Protein AF-0000000067828411 (afdb_homodimer)

Sequence (482 aa):
MAPQKPSTKQLKQLASEISFFRSISKDLLIANINYLSFRNYPCSQSILFDNYYGGSIYFIAEGWIKVCAIGESSKNSIYTIYGPDEIVGAIAAVEEDWNPKEAVTLTPAKIWSIPTQDFLNLLREDPQAGIQVAIFASKRLRRLNQYFRLRESDSVTKVAHILLELVGHGKKTISTKKHRVLIPNLPHRETAMLSGVTRETVTRTLGKLEKKGLILRQGATIEILNLDLLQQLVSGNPTSIMAPQKPSTKQLKQLASEISFFRSISKDLLIANINYLSFRNYPCSQSILFDNYYGGSIYFIAEGWIKVCAIGESSKNSIYTIYGPDEIVGAIAAVEEDWNPKEAVTLTPAKIWSIPTQDFLNLLREDPQAGIQVAIFASKRLRRLNQYFRLRESDSVTKVAHILLELVGHGKKTISTKKHRVLIPNLPHRETAMLSGVTRETVTRTLGKLEKKGLILRQGATIEILNLDLLQQLVSGNPTSI

pLDDT: mean 84.34, std 15.24, range [31.27, 97.56]

Solvent-accessible surface area (backbone atoms only — not comparable to full-atom values): 25551 Å² total; per-residue (Å²): 127,75,86,56,63,57,51,71,67,54,51,51,51,47,29,72,48,27,64,81,47,55,80,48,56,67,67,57,47,64,74,36,45,50,45,68,49,70,49,79,42,58,56,71,34,78,41,71,49,57,75,61,96,74,27,52,30,36,36,26,48,36,39,32,34,37,32,62,71,33,66,94,69,80,96,75,45,40,47,44,75,46,38,51,59,35,71,46,42,58,54,18,66,66,60,72,53,81,53,68,54,47,34,34,24,65,31,54,25,34,36,36,38,33,44,32,64,33,52,50,49,43,26,65,72,32,19,65,48,11,40,49,49,24,32,49,37,37,52,51,42,49,50,52,44,49,52,58,65,39,66,79,49,53,67,59,35,28,50,46,45,52,53,54,57,56,39,51,80,58,66,56,65,62,67,89,86,60,64,29,38,67,26,76,43,61,58,49,64,58,53,10,54,58,42,71,48,52,44,68,53,42,54,52,40,53,49,50,39,34,74,72,56,38,34,46,81,54,82,66,29,28,36,31,48,35,48,67,61,51,50,32,50,53,73,62,52,69,66,87,118,128,77,85,55,62,59,50,70,67,55,51,52,51,47,30,73,50,26,63,79,47,56,79,47,58,69,67,56,48,65,74,35,46,52,44,66,49,72,48,79,41,58,57,72,36,77,40,73,50,58,76,61,94,74,26,52,30,36,35,26,48,36,39,32,33,36,32,62,70,31,66,92,69,76,98,73,45,40,48,44,75,44,38,42,59,36,70,46,42,54,55,17,65,66,60,73,54,81,53,69,54,46,34,34,22,65,29,53,26,34,36,36,39,34,43,34,64,32,52,52,50,43,27,65,72,32,17,66,48,11,40,50,48,23,32,50,37,37,51,50,43,48,50,52,43,50,53,58,66,38,65,80,48,55,68,60,35,28,49,47,43,53,55,51,60,53,40,58,68,52,66,58,64,55,74,87,84,63,64,30,38,62,26,77,43,61,58,47,62,58,51,10,54,58,42,72,50,52,44,66,53,41,54,51,40,52,50,50,38,35,75,71,57,38,33,47,82,53,82,67,27,27,35,32,49,36,49,67,62,52,50,32,52,52,73,62,52,72,66,88,121

Nearest PDB structures (foldseek):
  3i54-assembly1_A  TM=8.049E-01  e=2.102E-14  Mycobacterium tuberculosis
  7pza-assembly1_A  TM=7.586E-01  e=1.079E-13  Sinorhizobium meliloti 1021
  3h3z-assembly1_A  TM=6.288E-01  e=1.825E-13  Ruegeria pomeroyi DSS-3
  3d0s-assembly1_B  TM=6.685E-01  e=1.679E-12  Mycobacterium tuberculosis
  4rfa-assembly1_A-2  TM=7.398E-01  e=3.039E-10  Listeria monocytogenes EGD-e

Organism: Synechocystis sp. (strain ATCC 27184 / PCC 6803 / Kazusa) (NCBI:txid1111708)

Foldseek 3Di:
DPQAQDDLVQLVVVVVQAVLSVVPDSVLCSVQFGHKDKDKDAAFDKDFFDPPPQGKKKAWSAAKKKFFDDDDDDDDTAIDMDGGNAMFCLVCLVVVDDGTGMITTQHITMMMMTGSRSLVSSVVPDVSSVVVSVVNVVVVVVVVVLLVVCPPPDLLLLLLVVVLVQLPPPPPQDDDDARKGKGFDGQLCVSCNNSVHDSVSSVVSVVVCVVVPQWDDDVGIIIGRHSPVSVCSNVPVPPPD/DPQAADDLVVLVVVVVQAVLSVVPDSVLCSVQFGHKDKDKDAAFDKDFFDPPPQGKKKAWSAAKKKFFDDDDDDDDTAIDMDGGNAMFCLVCLVVVDDGTGMITTQHTTMMMMTGSRSLVSSVVPDVSSVVVSVVNVVVVVVVVVLLVVCPPPDLLLLLLVVVLVQQPPPPPQDDDDARKGKGFDGQLCVSCNNSVHDSVSSVVSVVVCVVVVQWDDDVGIIIGRHSPVSVCSNVPPPPPD

Radius of gyration: 23.87 Å; Cα contacts (8 Å, |Δi|>4): 888; chains: 2; bounding box: 54×68×65 Å

Structure (mmCIF, N/CA/C/O backbone):
data_AF-0000000067828411-model_v1
#
loop_
_entity.id
_entity.type
_entity.pdbx_description
1 polymer 'Sll1924 protein'
#
loop_
_atom_site.group_PDB
_atom_site.id
_atom_site.type_symbol
_atom_site.label_atom_id
_atom_site.label_alt_id
_atom_site.label_comp_id
_atom_site.label_asym_id
_atom_site.label_entity_id
_atom_site.label_seq_id
_atom_site.pdbx_PDB_ins_code
_atom_site.Cartn_x
_atom_site.Cartn_y
_atom_site.Cartn_z
_atom_site.occupancy
_atom_site.B_iso_or_equiv
_atom_site.auth_seq_id
_atom_site.aut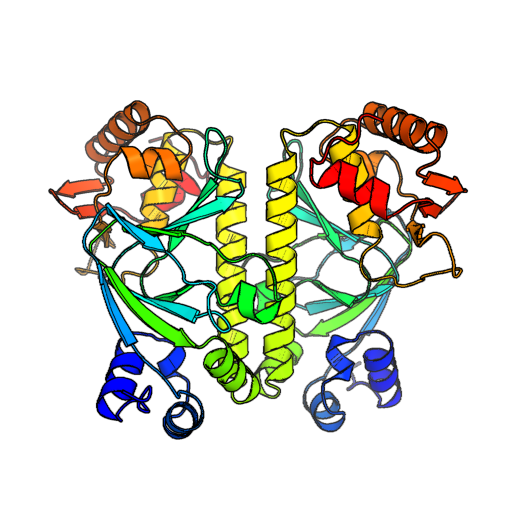h_comp_id
_atom_site.auth_asym_id
_atom_site.auth_atom_id
_atom_site.pdbx_PDB_model_num
ATOM 1 N N . MET A 1 1 ? -9.273 2.936 37.375 1 31.27 1 MET A N 1
ATOM 2 C CA . MET A 1 1 ? -10.617 3.262 36.906 1 31.27 1 MET A CA 1
ATOM 3 C C . MET A 1 1 ? -10.961 2.504 35.625 1 31.27 1 MET A C 1
ATOM 5 O O . MET A 1 1 ? -10.148 2.441 34.719 1 31.27 1 MET A O 1
ATOM 9 N N . ALA A 1 2 ? -11.805 1.763 35.656 1 44.75 2 ALA A N 1
ATOM 10 C CA . ALA A 1 2 ? -12.219 0.887 34.562 1 44.75 2 ALA A CA 1
ATOM 11 C C . ALA A 1 2 ? -12.375 1.67 33.25 1 44.75 2 ALA A C 1
ATOM 13 O O . ALA A 1 2 ? -12.914 2.781 33.25 1 44.75 2 ALA A O 1
ATOM 14 N N . PRO A 1 3 ? -11.508 1.431 32.219 1 57.25 3 PRO A N 1
ATOM 15 C CA . PRO A 1 3 ? -11.695 2.143 30.953 1 57.25 3 PRO A CA 1
ATOM 16 C C . PRO A 1 3 ? -13.172 2.396 30.641 1 57.25 3 PRO A C 1
ATOM 18 O O . PRO A 1 3 ? -14 1.501 30.797 1 57.25 3 PRO A O 1
ATOM 21 N N . GLN A 1 4 ? -13.75 3.613 30.797 1 65.44 4 GLN A N 1
ATOM 22 C CA . GLN A 1 4 ? -15.156 3.963 30.641 1 65.44 4 GLN A CA 1
ATOM 23 C C . GLN A 1 4 ? -15.516 4.168 29.172 1 65.44 4 GLN A C 1
ATOM 25 O O . GLN A 1 4 ? -14.688 4.625 28.375 1 65.44 4 GLN A O 1
ATOM 30 N N . LYS A 1 5 ? -16.625 3.605 28.781 1 84.06 5 LYS A N 1
ATOM 31 C CA . LYS A 1 5 ? -17.219 3.842 27.469 1 84.06 5 LYS A CA 1
ATOM 32 C C . LYS A 1 5 ? -17.297 5.336 27.156 1 84.06 5 LYS A C 1
ATOM 34 O O . LYS A 1 5 ? -17.609 6.141 28.047 1 84.06 5 LYS A O 1
ATOM 39 N N . PRO A 1 6 ? -16.891 5.703 26.016 1 88.94 6 PRO A N 1
ATOM 40 C CA . PRO A 1 6 ? -16.891 7.129 25.672 1 88.94 6 PRO A CA 1
ATOM 41 C C . PRO A 1 6 ? -18.281 7.746 25.719 1 88.94 6 PRO A C 1
ATOM 43 O O . PRO A 1 6 ? -19.281 7.051 25.469 1 88.94 6 PRO A O 1
ATOM 46 N N . SER A 1 7 ? -18.391 9.008 26.016 1 89.44 7 SER A N 1
ATOM 47 C CA . SER A 1 7 ? -19.656 9.742 26 1 89.44 7 SER A CA 1
ATOM 48 C C . SER A 1 7 ? -20.094 10.078 24.578 1 89.44 7 SER A C 1
ATOM 50 O O . SER A 1 7 ? -19.281 9.992 23.641 1 89.44 7 SER A O 1
ATOM 52 N N . THR A 1 8 ? -21.344 10.383 24.484 1 89.69 8 THR A N 1
ATOM 53 C CA . THR A 1 8 ? -21.891 10.789 23.203 1 89.69 8 THR A CA 1
ATOM 54 C C . THR A 1 8 ? -21.172 12.039 22.688 1 89.69 8 THR A C 1
ATOM 56 O O . THR A 1 8 ? -20.938 12.18 21.484 1 89.69 8 THR A O 1
ATOM 59 N N . LYS A 1 9 ? -20.859 12.883 23.594 1 91.25 9 LYS A N 1
ATOM 60 C CA . LYS A 1 9 ? -20.156 14.117 23.219 1 91.25 9 LYS A CA 1
ATOM 61 C C . LYS A 1 9 ? -18.781 13.812 22.625 1 91.25 9 LYS A C 1
ATOM 63 O O . LYS A 1 9 ? -18.375 14.43 21.641 1 91.25 9 LYS A O 1
ATOM 68 N N . GLN A 1 10 ? -18.109 12.898 23.188 1 92.56 10 GLN A N 1
ATOM 69 C CA . GLN A 1 10 ? -16.797 12.5 22.719 1 92.56 10 GLN A CA 1
ATOM 70 C C . GLN A 1 10 ? -16.875 11.891 21.328 1 92.56 10 GLN A C 1
ATOM 72 O O . GLN A 1 10 ? -16.047 12.164 20.469 1 92.56 10 GLN A O 1
ATOM 77 N N . LEU A 1 11 ? -17.875 11.102 21.172 1 93.75 11 LEU A N 1
ATOM 78 C CA . LEU A 1 11 ? -18.047 10.453 19.891 1 93.75 11 LEU A CA 1
ATOM 79 C C . LEU A 1 11 ? -18.391 11.469 18.797 1 93.75 11 LEU A C 1
ATOM 81 O O . LEU A 1 11 ? -17.922 11.352 17.656 1 93.75 11 LEU A O 1
ATOM 85 N N . LYS A 1 12 ? -19.156 12.43 19.125 1 92.62 12 LYS A N 1
ATOM 86 C CA . LYS A 1 12 ? -19.484 13.508 18.203 1 92.62 12 LYS A CA 1
ATOM 87 C C . LYS A 1 12 ? -18.234 14.312 17.828 1 92.62 12 LYS A C 1
ATOM 89 O O . LYS A 1 12 ? -18.047 14.68 16.672 1 92.62 12 LYS A O 1
ATOM 94 N N . GLN A 1 13 ? -17.453 14.586 18.812 1 94.38 13 GLN A N 1
ATOM 95 C CA . GLN A 1 13 ? -16.203 15.297 18.562 1 94.38 13 GLN A CA 1
ATOM 96 C C . GLN A 1 13 ? -15.281 14.492 17.641 1 94.38 13 GLN A C 1
ATOM 98 O O . GLN A 1 13 ? -14.68 15.047 16.719 1 94.38 13 GLN A O 1
ATOM 103 N N . LEU A 1 14 ? -15.211 13.258 17.922 1 94.75 14 LEU A N 1
ATOM 104 C CA . LEU A 1 14 ? -14.414 12.352 17.094 1 94.75 14 LEU A CA 1
ATOM 105 C C . LEU A 1 14 ? -14.875 12.406 15.648 1 94.75 14 LEU A C 1
ATOM 107 O O . LEU A 1 14 ? -14.055 12.594 14.742 1 94.75 14 LEU A O 1
ATOM 111 N N . ALA A 1 15 ? -16.156 12.273 15.414 1 93.69 15 ALA A N 1
ATOM 112 C CA . ALA A 1 15 ? -16.719 12.258 14.062 1 93.69 15 ALA A CA 1
ATOM 113 C C . ALA A 1 15 ? -16.531 13.602 13.375 1 93.69 15 ALA A C 1
ATOM 115 O O . ALA A 1 15 ? -16.406 13.664 12.148 1 93.69 15 ALA A O 1
ATOM 116 N N . SER A 1 16 ? -16.453 14.641 14.141 1 93.31 16 SER A N 1
ATOM 117 C CA . SER A 1 16 ? -16.266 15.969 13.57 1 93.31 16 SER A CA 1
ATOM 118 C C . SER A 1 16 ? -14.812 16.188 13.156 1 93.31 16 SER A C 1
ATOM 120 O O . SER A 1 16 ? -14.531 16.938 12.219 1 93.31 16 SER A O 1
ATOM 122 N N . GLU A 1 17 ? -13.906 15.531 13.812 1 94.38 17 GLU A N 1
ATOM 123 C CA . GLU A 1 17 ? -12.484 15.781 13.594 1 94.38 17 GLU A CA 1
ATOM 124 C C . GLU A 1 17 ? -11.883 14.758 12.633 1 94.38 17 GLU A C 1
ATOM 126 O O . GLU A 1 17 ? -10.852 15.016 12.008 1 94.38 17 GLU A O 1
ATOM 131 N N . ILE A 1 18 ? -12.555 13.594 12.586 1 95.31 18 ILE A N 1
ATOM 132 C CA . ILE A 1 18 ? -12.039 12.508 11.758 1 95.31 18 ILE A CA 1
ATOM 133 C C . ILE A 1 18 ? -13.117 12.055 10.773 1 95.31 18 ILE A C 1
ATOM 135 O O . ILE A 1 18 ? -14.148 11.508 11.18 1 95.31 18 ILE A O 1
ATOM 139 N N . SER A 1 19 ? -12.859 12.156 9.492 1 93.31 19 SER A N 1
ATOM 140 C CA . SER A 1 19 ? -13.844 11.883 8.461 1 93.31 19 SER A CA 1
ATOM 141 C C . SER A 1 19 ? -14.219 10.398 8.43 1 93.31 19 SER A C 1
ATOM 143 O O . SER A 1 19 ? -15.352 10.047 8.094 1 93.31 19 SER A O 1
ATOM 145 N N . PHE A 1 20 ? -13.352 9.523 8.781 1 93.81 20 PHE A N 1
ATOM 146 C CA . PHE A 1 20 ? -13.594 8.086 8.82 1 93.81 20 PHE A CA 1
ATOM 147 C C . PHE A 1 20 ? -14.852 7.773 9.617 1 93.81 20 PHE A C 1
ATOM 149 O O . PHE A 1 20 ? -15.641 6.906 9.234 1 93.81 20 PHE A O 1
ATOM 156 N N . PHE A 1 21 ? -15.086 8.516 10.633 1 95.19 21 PHE A N 1
ATOM 157 C CA . PHE A 1 21 ? -16.172 8.203 11.555 1 95.19 21 PHE A CA 1
ATOM 158 C C . PHE A 1 21 ? -17.453 8.93 11.141 1 95.19 21 PHE A C 1
ATOM 160 O O . PHE A 1 21 ? -18.531 8.625 11.648 1 95.19 21 PHE A O 1
ATOM 167 N N . ARG A 1 22 ? -17.25 9.844 10.281 1 90.25 22 ARG A N 1
ATOM 168 C CA . ARG A 1 22 ? -18.422 10.617 9.844 1 90.25 22 ARG A CA 1
ATOM 169 C C . ARG A 1 22 ? -19.391 9.742 9.047 1 90.25 22 ARG A C 1
ATOM 171 O O . ARG A 1 22 ? -20.594 9.969 9.078 1 90.25 22 ARG A O 1
ATOM 178 N N . SER A 1 23 ? -18.859 8.766 8.422 1 83.12 23 SER A N 1
ATOM 179 C CA . SER A 1 23 ? -19.688 7.93 7.551 1 83.12 23 SER A CA 1
ATOM 180 C C . SER A 1 23 ? -20.297 6.766 8.328 1 83.12 23 SER A C 1
ATOM 182 O O . SER A 1 23 ? -21.094 6.004 7.781 1 83.12 23 SER A O 1
ATOM 184 N N . ILE A 1 24 ? -19.953 6.637 9.523 1 90.62 24 ILE A N 1
ATOM 185 C CA . ILE A 1 24 ? -20.438 5.539 10.352 1 90.62 24 ILE A CA 1
ATOM 186 C C . ILE A 1 24 ? -21.594 6.031 11.234 1 90.62 24 ILE A C 1
ATOM 188 O O . ILE A 1 24 ? -21.516 7.113 11.812 1 90.62 24 ILE A O 1
ATOM 192 N N . SER A 1 25 ? -22.594 5.23 11.312 1 91.19 25 SER A N 1
ATOM 193 C CA . SER A 1 25 ? -23.75 5.625 12.109 1 91.19 25 SER A CA 1
ATOM 194 C C . SER A 1 25 ? -23.391 5.77 13.578 1 91.19 25 SER A C 1
ATOM 196 O O . SER A 1 25 ? -22.531 5.051 14.086 1 91.19 25 SER A O 1
ATOM 198 N N . LYS A 1 26 ? -24.125 6.605 14.234 1 90.75 26 LYS A N 1
ATOM 199 C CA . LYS A 1 26 ? -23.891 6.852 15.656 1 90.75 26 LYS A CA 1
ATOM 200 C C . LYS A 1 26 ? -24.125 5.586 16.469 1 90.75 26 LYS A C 1
ATOM 202 O O . LYS A 1 26 ? -23.375 5.297 17.406 1 90.75 26 LYS A O 1
ATOM 207 N N . ASP A 1 27 ? -25.109 4.91 16.094 1 92.81 27 ASP A N 1
ATOM 208 C CA . ASP A 1 27 ? -25.438 3.688 16.812 1 92.81 27 ASP A CA 1
ATOM 209 C C . ASP A 1 27 ? -24.297 2.678 16.734 1 92.81 27 ASP A C 1
ATOM 211 O O . ASP A 1 27 ? -23.969 2.031 17.734 1 92.81 27 ASP A O 1
ATOM 215 N N . LEU A 1 28 ? -23.719 2.6 15.633 1 92.81 28 LEU A N 1
ATOM 216 C CA . LEU A 1 28 ? -22.609 1.669 15.445 1 92.81 28 LEU A CA 1
ATOM 217 C C . LEU A 1 28 ? -21.391 2.113 16.234 1 92.81 28 LEU A C 1
ATOM 219 O O . LEU A 1 28 ? -20.672 1.28 16.797 1 92.81 28 LEU A O 1
ATOM 223 N N . LEU A 1 29 ? -21.188 3.383 16.281 1 94.12 29 LEU A N 1
ATOM 224 C CA . LEU A 1 29 ? -20.062 3.904 17.047 1 94.12 29 LEU A CA 1
ATOM 225 C C . LEU A 1 29 ? -20.219 3.604 18.531 1 94.12 29 LEU A C 1
ATOM 227 O O . LEU A 1 29 ? -19.281 3.131 19.188 1 94.12 29 LEU A O 1
ATOM 231 N N . ILE A 1 30 ? -21.406 3.799 18.984 1 92.38 30 ILE A N 1
ATOM 232 C CA . ILE A 1 30 ? -21.703 3.559 20.391 1 92.38 30 ILE A CA 1
ATOM 233 C C . ILE A 1 30 ? -21.562 2.072 20.703 1 92.38 30 ILE A C 1
ATOM 235 O O . ILE A 1 30 ? -21.016 1.707 21.75 1 92.38 30 ILE A O 1
ATOM 239 N N . ALA A 1 31 ? -21.922 1.294 19.797 1 93.19 31 ALA A N 1
ATOM 240 C CA . ALA A 1 31 ? -21.938 -0.151 20.016 1 93.19 31 ALA A CA 1
ATOM 241 C C . ALA A 1 31 ? -20.516 -0.727 19.984 1 93.19 31 ALA A C 1
ATOM 243 O O . ALA A 1 31 ? -20.234 -1.74 20.625 1 93.19 31 ALA A O 1
ATOM 244 N N . ASN A 1 32 ? -19.578 -0.056 19.312 1 93.38 32 ASN A N 1
ATOM 245 C CA . ASN A 1 32 ? -18.328 -0.751 19.016 1 93.38 32 ASN A CA 1
ATOM 246 C C . ASN A 1 32 ? -17.125 -0.059 19.656 1 93.38 32 ASN A C 1
ATOM 248 O O . ASN A 1 32 ? -16.062 -0.664 19.812 1 93.38 32 ASN A O 1
ATOM 252 N N . ILE A 1 33 ? -17.266 1.201 19.953 1 93.62 33 ILE A N 1
ATOM 253 C CA . ILE A 1 33 ? -16.141 1.902 20.578 1 93.62 33 ILE A CA 1
ATOM 254 C C . ILE A 1 33 ? -16.266 1.834 22.094 1 93.62 33 ILE A C 1
ATOM 256 O O . ILE A 1 33 ? -17.125 2.492 22.688 1 93.62 33 ILE A O 1
ATOM 260 N N . ASN A 1 34 ? -15.359 1.112 22.625 1 91.69 34 ASN A N 1
ATOM 261 C CA . ASN A 1 34 ? -15.398 0.903 24.062 1 91.69 34 ASN A CA 1
ATOM 262 C C . ASN A 1 34 ? -14.461 1.854 24.797 1 91.69 34 ASN A C 1
ATOM 264 O O . ASN A 1 34 ? -14.688 2.178 25.969 1 91.69 34 ASN A O 1
ATOM 268 N N . TYR A 1 35 ? -13.43 2.184 24.156 1 90.56 35 TYR A N 1
ATOM 269 C CA . TYR A 1 35 ? -12.461 3.115 24.719 1 90.56 35 TYR A CA 1
ATOM 270 C C . TYR A 1 35 ? -12.023 4.141 23.672 1 90.56 35 TYR A C 1
ATOM 272 O O . TYR A 1 35 ? -11.852 3.805 22.5 1 90.56 35 TYR A O 1
ATOM 280 N N . LEU A 1 36 ? -11.953 5.324 24.094 1 93.31 36 LEU A N 1
ATOM 281 C CA . LEU A 1 36 ? -11.594 6.441 23.234 1 93.31 36 LEU A CA 1
ATOM 282 C C . LEU A 1 36 ? -10.758 7.469 23.984 1 93.31 36 LEU A C 1
ATOM 284 O O . LEU A 1 36 ? -11.094 7.848 25.109 1 93.31 36 LEU A O 1
ATOM 288 N N . SER A 1 37 ? -9.68 7.812 23.391 1 92.5 37 SER A N 1
ATOM 289 C CA . SER A 1 37 ? -8.852 8.852 24 1 92.5 37 SER A CA 1
ATOM 290 C C . SER A 1 37 ? -8.148 9.688 22.953 1 92.5 37 SER A C 1
ATOM 292 O O . SER A 1 37 ? -8.055 9.289 21.781 1 92.5 37 SER A O 1
ATOM 294 N N . PHE A 1 38 ? -7.801 10.898 23.344 1 93.38 38 PHE A N 1
ATOM 295 C CA . PHE A 1 38 ? -6.93 11.703 22.484 1 93.38 38 PHE A CA 1
ATOM 296 C C . PHE A 1 38 ? -5.82 12.352 23.312 1 93.38 38 PHE A C 1
ATOM 298 O O . PHE A 1 38 ? -5.941 12.484 24.531 1 93.38 38 PHE A O 1
ATOM 305 N N . ARG A 1 39 ? -4.742 12.656 22.656 1 94.56 39 ARG A N 1
ATOM 306 C CA . ARG A 1 39 ? -3.605 13.344 23.25 1 94.56 39 ARG A CA 1
ATOM 307 C C . ARG A 1 39 ? -3.107 14.469 22.344 1 94.56 39 ARG A C 1
ATOM 309 O O . ARG A 1 39 ? -3.17 14.352 21.125 1 94.56 39 ARG A O 1
ATOM 316 N N . ASN A 1 40 ? -2.709 15.5 22.984 1 96.69 40 ASN A N 1
ATOM 317 C CA . ASN A 1 40 ? -2.014 16.578 22.297 1 96.69 40 ASN A CA 1
ATOM 318 C C . ASN A 1 40 ? -0.501 16.484 22.469 1 96.69 40 ASN A C 1
ATOM 320 O O . ASN A 1 40 ? -0.009 16.281 23.578 1 96.69 40 ASN A O 1
ATOM 324 N N . TYR A 1 41 ? 0.132 16.594 21.344 1 96.12 41 TYR A N 1
ATOM 325 C CA . TYR A 1 41 ? 1.588 16.5 21.344 1 96.12 41 TYR A CA 1
ATOM 326 C C . TYR A 1 41 ? 2.221 17.781 20.828 1 96.12 41 TYR A C 1
ATOM 328 O O . TYR A 1 41 ? 1.729 18.391 19.859 1 96.12 41 TYR A O 1
ATOM 336 N N . PRO A 1 42 ? 3.268 18.172 21.484 1 95.94 42 PRO A N 1
ATOM 337 C CA . PRO A 1 42 ? 4.031 19.281 20.891 1 95.94 42 PRO A CA 1
ATOM 338 C C . PRO A 1 42 ? 4.871 18.844 19.688 1 95.94 42 PRO A C 1
ATOM 340 O O . PRO A 1 42 ? 4.887 17.672 19.344 1 95.94 42 PRO A O 1
ATOM 343 N N . CYS A 1 43 ? 5.434 19.844 19.078 1 93.06 43 CYS A N 1
ATOM 344 C CA . CYS A 1 43 ? 6.316 19.578 17.953 1 93.06 43 CYS A CA 1
ATOM 345 C C . CYS A 1 43 ? 7.57 18.844 18.406 1 93.06 43 CYS A C 1
ATOM 347 O O . CYS A 1 43 ? 8.062 19.062 19.516 1 93.06 43 CYS A O 1
ATOM 349 N N . SER A 1 44 ? 8.031 17.906 17.547 1 92.12 44 SER A N 1
ATOM 350 C CA . SER A 1 44 ? 9.289 17.188 17.719 1 92.12 44 SER A CA 1
ATOM 351 C C . SER A 1 44 ? 9.227 16.234 18.906 1 92.12 44 SER A C 1
ATOM 353 O O . SER A 1 44 ? 10.227 16.031 19.594 1 92.12 44 SER A O 1
ATOM 355 N N . GLN A 1 45 ? 8.125 15.789 19.156 1 93.06 45 GLN A N 1
ATOM 356 C CA . GLN A 1 45 ? 7.969 14.805 20.219 1 93.06 45 GLN A CA 1
ATOM 357 C C . GLN A 1 45 ? 7.867 13.391 19.656 1 93.06 45 GLN A C 1
ATOM 359 O O . GLN A 1 45 ? 7.199 13.164 18.641 1 93.06 45 GLN A O 1
ATOM 364 N N . SER A 1 46 ? 8.492 12.5 20.359 1 92.06 46 SER A N 1
ATOM 365 C CA . SER A 1 46 ? 8.391 11.094 20 1 92.06 46 SER A CA 1
ATOM 366 C C . SER A 1 46 ? 7.117 10.469 20.547 1 92.06 46 SER A C 1
ATOM 368 O O . SER A 1 46 ? 6.738 10.719 21.688 1 92.06 46 SER A O 1
ATOM 370 N N . ILE A 1 47 ? 6.488 9.836 19.719 1 89.62 47 ILE A N 1
ATOM 371 C CA . ILE A 1 47 ? 5.305 9.078 20.109 1 89.62 47 ILE A CA 1
ATOM 372 C C . ILE A 1 47 ? 5.609 7.578 20.016 1 89.62 47 ILE A C 1
ATOM 374 O O . ILE A 1 47 ? 6.066 7.09 18.984 1 89.62 47 ILE A O 1
ATOM 378 N N . LEU A 1 48 ? 5.383 6.887 21.062 1 82.19 48 LEU A N 1
ATOM 379 C CA . LEU A 1 48 ? 5.52 5.434 21.047 1 82.19 48 LEU A CA 1
ATOM 380 C C . LEU A 1 48 ? 4.164 4.762 20.891 1 82.19 48 LEU A C 1
ATOM 382 O O . LEU A 1 48 ? 3.264 4.953 21.703 1 82.19 48 LEU A O 1
ATOM 386 N N . PHE A 1 49 ? 4.137 4.145 19.766 1 77.25 49 PHE A N 1
ATOM 387 C CA . PHE A 1 49 ? 2.879 3.447 19.531 1 77.25 49 PHE A CA 1
ATOM 388 C C . PHE A 1 49 ? 2.822 2.143 20.312 1 77.25 49 PHE A C 1
ATOM 390 O O . PHE A 1 49 ? 3.816 1.417 20.391 1 77.25 49 PHE A O 1
ATOM 397 N N . ASP A 1 50 ? 2.023 2.168 21.344 1 63.41 50 ASP A N 1
ATOM 398 C CA . ASP A 1 50 ? 1.894 1.045 22.266 1 63.41 50 ASP A CA 1
ATOM 399 C C . ASP A 1 50 ? 1.48 -0.227 21.516 1 63.41 50 ASP A C 1
ATOM 401 O O . ASP A 1 50 ? 0.529 -0.215 20.734 1 63.41 50 ASP A O 1
ATOM 405 N N . ASN A 1 51 ? 2.398 -1.132 21.297 1 55.47 51 ASN A N 1
ATOM 406 C CA . ASN A 1 51 ? 2.01 -2.469 20.859 1 55.47 51 ASN A CA 1
ATOM 407 C C . ASN A 1 51 ? 1.342 -3.254 21.984 1 55.47 51 ASN A C 1
ATOM 409 O O . ASN A 1 51 ? 1.174 -4.469 21.891 1 55.47 51 ASN A O 1
ATOM 413 N N . TYR A 1 52 ? 1.144 -2.568 23.156 1 46.84 52 TYR A N 1
ATOM 414 C CA . TYR A 1 52 ? 0.601 -3.354 24.266 1 46.84 52 TYR A CA 1
ATOM 415 C C . TYR A 1 52 ? -0.899 -3.568 24.094 1 46.84 52 TYR A C 1
ATOM 417 O O . TYR A 1 52 ? -1.592 -2.727 23.516 1 46.84 52 TYR A O 1
ATOM 425 N N . TYR A 1 53 ? -1.414 -4.789 24.844 1 45.53 53 TYR A N 1
ATOM 426 C CA . TYR A 1 53 ? -2.74 -5.355 25.062 1 45.53 53 TYR A CA 1
ATOM 427 C C . TYR A 1 53 ? -3.584 -5.262 23.797 1 45.53 53 TYR A C 1
ATOM 429 O O . TYR A 1 53 ? -4.656 -4.652 23.797 1 45.53 53 TYR A O 1
ATOM 437 N N . GLY A 1 54 ? -3.203 -5.582 22.828 1 58.91 54 GLY A N 1
ATOM 438 C CA . GLY A 1 54 ? -3.949 -5.859 21.609 1 58.91 54 GLY A CA 1
ATOM 439 C C . GLY A 1 54 ? -3.779 -4.785 20.547 1 58.91 54 GLY A C 1
ATOM 440 O O . GLY A 1 54 ? -4.352 -4.887 19.469 1 58.91 54 GLY A O 1
ATOM 441 N N . GLY A 1 55 ? -3.053 -3.543 20.891 1 77.75 55 GLY A N 1
ATOM 442 C CA . GLY A 1 55 ? -2.631 -2.531 19.938 1 77.75 55 GLY A CA 1
ATOM 443 C C . GLY A 1 55 ? -3.672 -1.449 19.719 1 77.75 55 GLY A C 1
ATOM 444 O O . GLY A 1 55 ? -4.777 -1.521 20.25 1 77.75 55 GLY A O 1
ATOM 445 N N . SER A 1 56 ? -3.375 -0.25 19.391 1 87.88 56 SER A N 1
ATOM 446 C CA . SER A 1 56 ? -4.281 0.858 19.109 1 87.88 56 SER A CA 1
ATOM 447 C C . SER A 1 56 ? -4.141 1.334 17.672 1 87.88 56 SER A C 1
ATOM 449 O O . SER A 1 56 ? -3.102 1.127 17.047 1 87.88 56 SER A O 1
ATOM 451 N N . ILE A 1 57 ? -5.293 1.837 17.266 1 92.31 57 ILE A N 1
ATOM 452 C CA . ILE A 1 57 ? -5.312 2.576 16.016 1 92.31 57 ILE A CA 1
ATOM 453 C C . ILE A 1 57 ? -5.312 4.074 16.297 1 92.31 57 ILE A C 1
ATOM 455 O O . ILE A 1 57 ? -6.02 4.547 17.188 1 92.31 57 ILE A O 1
ATOM 459 N N . TYR A 1 58 ? -4.559 4.781 15.539 1 93.5 58 TYR A N 1
ATOM 460 C CA . TYR A 1 58 ? -4.402 6.211 15.789 1 93.5 58 TYR A CA 1
ATOM 461 C C . TYR A 1 58 ? -4.938 7.023 14.617 1 93.5 58 TYR A C 1
ATOM 463 O O . TYR A 1 58 ? -4.738 6.66 13.453 1 93.5 58 TYR A O 1
ATOM 471 N N . PHE A 1 59 ? -5.594 8.102 14.945 1 95.31 59 PHE A N 1
ATOM 472 C CA . PHE A 1 59 ? -6.156 9.016 13.961 1 95.31 59 PHE A CA 1
ATOM 473 C C . PHE A 1 59 ? -5.629 10.43 14.164 1 95.31 59 PHE A C 1
ATOM 475 O O . PHE A 1 59 ? -5.789 11.008 15.242 1 95.31 59 PHE A O 1
ATOM 482 N N . ILE A 1 60 ? -5.078 10.984 13.117 1 95.88 60 ILE A N 1
ATOM 483 C CA . ILE A 1 60 ? -4.52 12.328 13.211 1 95.88 60 ILE A CA 1
ATOM 484 C C . ILE A 1 60 ? -5.621 13.359 12.992 1 95.88 60 ILE A C 1
ATOM 486 O O . ILE A 1 60 ? -6.141 13.492 11.875 1 95.88 60 ILE A O 1
ATOM 490 N N . ALA A 1 61 ? -5.941 14.031 13.992 1 96.31 61 ALA A N 1
ATOM 491 C CA . ALA A 1 61 ? -6.953 15.086 13.867 1 96.31 61 ALA A CA 1
ATOM 492 C C . ALA A 1 61 ? -6.332 16.391 13.359 1 96.31 61 ALA A C 1
ATOM 494 O O . ALA A 1 61 ? -6.91 17.062 12.508 1 96.31 61 ALA A O 1
ATOM 495 N N . GLU A 1 62 ? -5.203 16.703 13.953 1 94.56 62 GLU A N 1
ATOM 496 C CA . GLU A 1 62 ? -4.438 17.891 13.594 1 94.56 62 GLU A CA 1
ATOM 497 C C . GLU A 1 62 ? -2.936 17.625 13.641 1 94.56 62 GLU A C 1
ATOM 499 O O . GLU A 1 62 ? -2.469 16.828 14.461 1 94.56 62 GLU A O 1
ATOM 504 N N . GLY A 1 63 ? -2.307 18.328 12.664 1 93.81 63 GLY A N 1
ATOM 505 C CA . GLY A 1 63 ? -0.855 18.25 12.695 1 93.81 63 GLY A CA 1
ATOM 506 C C . GLY A 1 63 ? -0.292 17.172 11.797 1 93.81 63 GLY A C 1
ATOM 507 O O . GLY A 1 63 ? -1.033 16.531 11.047 1 93.81 63 GLY A O 1
ATOM 508 N N . TRP A 1 64 ? 1.085 17.062 11.883 1 93.69 64 TRP A N 1
ATOM 509 C CA . TRP A 1 64 ? 1.818 16.125 11.039 1 93.69 64 TRP A CA 1
ATOM 510 C C . TRP A 1 64 ? 2.799 15.305 11.859 1 93.69 64 TRP A C 1
ATOM 512 O O . TRP A 1 64 ? 3.443 15.82 12.773 1 93.69 64 TRP A O 1
ATOM 522 N N . ILE A 1 65 ? 2.854 14.078 11.492 1 94 65 ILE A N 1
ATOM 523 C CA . ILE A 1 65 ? 3.834 13.219 12.148 1 94 65 ILE A CA 1
ATOM 524 C C . ILE A 1 65 ? 4.656 12.477 11.094 1 94 65 ILE A C 1
ATOM 526 O O . ILE A 1 65 ? 4.219 12.336 9.945 1 94 65 ILE A O 1
ATOM 530 N N . LYS A 1 66 ? 5.828 12.125 11.406 1 92.38 66 LYS A N 1
ATOM 531 C CA . LYS A 1 66 ? 6.66 11.289 10.547 1 92.38 66 LYS A CA 1
ATOM 532 C C . LYS A 1 66 ? 6.867 9.906 11.156 1 92.38 66 LYS A C 1
ATOM 534 O O . LYS A 1 66 ? 7.004 9.773 12.375 1 92.38 66 LYS A O 1
ATOM 539 N N . VAL A 1 67 ? 6.828 8.922 10.336 1 88.25 67 VAL A N 1
ATOM 540 C CA . VAL A 1 67 ? 7.008 7.527 10.727 1 88.25 67 VAL A CA 1
ATOM 541 C C . VAL A 1 67 ? 8.047 6.867 9.828 1 88.25 67 VAL A C 1
ATOM 543 O O . VAL A 1 67 ? 8.141 7.18 8.641 1 88.25 67 VAL A O 1
ATOM 546 N N . CYS A 1 68 ? 8.836 6.039 10.453 1 81.25 68 CYS A N 1
ATOM 547 C CA . CYS A 1 68 ? 9.75 5.25 9.633 1 81.25 68 CYS A CA 1
ATOM 548 C C . CYS A 1 68 ? 9 4.172 8.859 1 81.25 68 CYS A C 1
ATOM 550 O O . CYS A 1 68 ? 8.398 3.279 9.461 1 81.25 68 CYS A O 1
ATOM 552 N N . ALA A 1 69 ? 8.969 4.273 7.609 1 71.81 69 ALA A N 1
ATOM 553 C CA . ALA A 1 69 ? 8.227 3.332 6.781 1 71.81 69 ALA A CA 1
ATOM 554 C C . ALA A 1 69 ? 9.055 2.088 6.48 1 71.81 69 ALA A C 1
ATOM 556 O O . ALA A 1 69 ? 8.539 0.969 6.496 1 71.81 69 ALA A O 1
ATOM 557 N N . ILE A 1 70 ? 10.219 2.312 6.094 1 69.25 70 ILE A N 1
ATOM 558 C CA . ILE A 1 70 ? 11.102 1.205 5.746 1 69.25 70 ILE A CA 1
ATOM 559 C C . ILE A 1 70 ? 12.414 1.333 6.512 1 69.25 70 ILE A C 1
ATOM 561 O O . ILE A 1 70 ? 13 2.418 6.574 1 69.25 70 ILE A O 1
ATOM 565 N N . GLY A 1 71 ? 12.836 0.183 7 1 65.31 71 GLY A N 1
ATOM 566 C CA . GLY A 1 71 ? 14.164 0.174 7.594 1 65.31 71 GLY A CA 1
ATOM 567 C C . GLY A 1 71 ? 14.141 0.272 9.109 1 65.31 71 GLY A C 1
ATOM 568 O O . GLY A 1 71 ? 13.086 0.453 9.711 1 65.31 71 GLY A O 1
ATOM 569 N N . GLU A 1 72 ? 15.07 -0.339 9.867 1 55.16 72 GLU A N 1
ATOM 570 C CA . GLU A 1 72 ? 15.234 -0.365 11.32 1 55.16 72 GLU A CA 1
ATOM 571 C C . GLU A 1 72 ? 16.156 0.749 11.789 1 55.16 72 GLU A C 1
ATOM 573 O O . GLU A 1 72 ? 16.781 0.642 12.852 1 55.16 72 GLU A O 1
ATOM 578 N N . SER A 1 73 ? 16 2.039 11.609 1 54.75 73 SER A N 1
ATOM 579 C CA . SER A 1 73 ? 16.484 3.227 12.312 1 54.75 73 SER A CA 1
ATOM 580 C C . SER A 1 73 ? 17.484 3.994 11.461 1 54.75 73 SER A C 1
ATOM 582 O O . SER A 1 73 ? 17.469 5.227 11.43 1 54.75 73 SER A O 1
ATOM 584 N N . SER A 1 74 ? 18.844 3.648 11.211 1 51.88 74 SER A N 1
ATOM 585 C CA . SER A 1 74 ? 19.906 4.645 11.102 1 51.88 74 SER A CA 1
ATOM 586 C C . SER A 1 74 ? 19.984 5.219 9.688 1 51.88 74 SER A C 1
ATOM 588 O O . SER A 1 74 ? 19.531 6.344 9.445 1 51.88 74 SER A O 1
ATOM 590 N N . LYS A 1 75 ? 20.984 4.879 8.727 1 55.91 75 LYS A N 1
ATOM 591 C CA . LYS A 1 75 ? 21.516 5.559 7.555 1 55.91 75 LYS A CA 1
ATOM 592 C C . LYS A 1 75 ? 20.656 5.312 6.328 1 55.91 75 LYS A C 1
ATOM 594 O O . LYS A 1 75 ? 20.625 6.129 5.402 1 55.91 75 LYS A O 1
ATOM 599 N N . ASN A 1 76 ? 19.609 4.359 6.41 1 63.19 76 ASN A N 1
ATOM 600 C CA . ASN A 1 76 ? 18.922 4.008 5.164 1 63.19 76 ASN A CA 1
ATOM 601 C C . ASN A 1 76 ? 17.422 3.857 5.367 1 63.19 76 ASN A C 1
ATOM 603 O O . ASN A 1 76 ? 16.766 3.113 4.637 1 63.19 76 ASN A O 1
ATOM 607 N N . SER A 1 77 ? 16.938 4.746 6.238 1 76.12 77 SER A N 1
ATOM 608 C CA . SER A 1 77 ? 15.508 4.586 6.5 1 76.12 77 SER A CA 1
ATOM 609 C C . SER A 1 77 ? 14.68 5.512 5.613 1 76.12 77 SER A C 1
ATOM 611 O O . SER A 1 77 ? 15.117 6.609 5.27 1 76.12 77 SER A O 1
ATOM 613 N N . ILE A 1 78 ? 13.625 5.008 5.191 1 80.62 78 ILE A N 1
ATOM 614 C CA . ILE A 1 78 ? 12.648 5.805 4.457 1 80.62 78 ILE A CA 1
ATOM 615 C C . ILE A 1 78 ? 11.508 6.211 5.387 1 80.62 78 ILE A C 1
ATOM 617 O O . ILE A 1 78 ? 10.906 5.363 6.051 1 80.62 78 ILE A O 1
ATOM 621 N N . TYR A 1 79 ? 11.32 7.52 5.375 1 85.06 79 TYR A N 1
ATOM 622 C CA . TYR A 1 79 ? 10.273 8.047 6.246 1 85.06 79 TYR A CA 1
ATOM 623 C C . TYR A 1 79 ? 9.062 8.484 5.438 1 85.06 79 TYR A C 1
ATOM 625 O O . TYR A 1 79 ? 9.172 8.789 4.25 1 85.06 79 TYR A O 1
ATOM 633 N N . THR A 1 80 ? 7.969 8.406 6.113 1 86.94 80 THR A N 1
ATOM 634 C CA . THR A 1 80 ? 6.734 8.93 5.539 1 86.94 80 THR A CA 1
ATOM 635 C C . THR A 1 80 ? 6.02 9.836 6.535 1 86.94 80 THR A C 1
ATOM 637 O O . THR A 1 80 ? 6.355 9.852 7.723 1 86.94 80 THR A O 1
ATOM 640 N N . ILE A 1 81 ? 5.09 10.625 6.008 1 91.88 81 ILE A N 1
ATOM 641 C CA . ILE A 1 81 ? 4.371 11.547 6.883 1 91.88 81 ILE A CA 1
ATOM 642 C C . ILE A 1 81 ? 2.889 11.18 6.918 1 91.88 81 ILE A C 1
ATOM 644 O O . ILE A 1 81 ? 2.363 10.602 5.961 1 91.88 81 ILE A O 1
ATOM 648 N N . TYR A 1 82 ? 2.293 11.469 7.996 1 92.69 82 TYR A N 1
ATOM 649 C CA . TYR A 1 82 ? 0.852 11.391 8.203 1 92.69 82 TYR A CA 1
ATOM 650 C C . TYR A 1 82 ? 0.284 12.742 8.625 1 92.69 82 TYR A C 1
ATOM 652 O O . TYR A 1 82 ? 0.868 13.43 9.469 1 92.69 82 TYR A O 1
ATOM 660 N N . GLY A 1 83 ? -0.776 13.07 7.977 1 93.38 83 GLY A N 1
ATOM 661 C CA . GLY A 1 83 ? -1.424 14.328 8.289 1 93.38 83 GLY A CA 1
ATOM 662 C C . GLY A 1 83 ? -2.877 14.172 8.703 1 93.38 83 GLY A C 1
ATOM 663 O O . GLY A 1 83 ? -3.328 13.062 8.984 1 93.38 83 GLY A O 1
ATOM 664 N N . PRO A 1 84 ? -3.57 15.289 8.711 1 93.31 84 PRO A N 1
ATOM 665 C CA . PRO A 1 84 ? -4.965 15.281 9.156 1 93.31 84 PRO A CA 1
ATOM 666 C C . PRO A 1 84 ? -5.82 14.266 8.398 1 93.31 84 PRO A C 1
ATOM 668 O O . PRO A 1 84 ? -5.727 14.164 7.176 1 93.31 84 PRO A O 1
ATOM 671 N N . ASP A 1 85 ? -6.539 13.445 9.219 1 93.19 85 ASP A N 1
ATOM 672 C CA . ASP A 1 85 ? -7.555 12.516 8.727 1 93.19 85 ASP A CA 1
ATOM 673 C C . ASP A 1 85 ? -6.926 11.195 8.297 1 93.19 85 ASP A C 1
ATOM 675 O O . ASP A 1 85 ? -7.613 10.312 7.777 1 93.19 85 ASP A O 1
ATOM 679 N N . GLU A 1 86 ? -5.684 11.094 8.5 1 92.5 86 GLU A N 1
ATOM 680 C CA . GLU A 1 86 ? -5.043 9.828 8.164 1 92.5 86 GLU A CA 1
ATOM 681 C C . GLU A 1 86 ? -5.008 8.891 9.359 1 92.5 86 GLU A C 1
ATOM 683 O O . GLU A 1 86 ? -5.191 9.32 10.5 1 92.5 86 GLU A O 1
ATOM 688 N N . ILE A 1 87 ? -4.809 7.633 9.047 1 92.62 87 ILE A N 1
ATOM 689 C CA . ILE A 1 87 ? -4.934 6.582 10.055 1 92.62 87 ILE A CA 1
ATOM 690 C C . ILE A 1 87 ? -3.615 5.816 10.164 1 92.62 87 ILE A C 1
ATOM 692 O O . ILE A 1 87 ? -3.055 5.379 9.156 1 92.62 87 ILE A O 1
ATOM 696 N N . VAL A 1 88 ? -3.139 5.66 11.367 1 90.5 88 VAL A N 1
ATOM 697 C CA . VAL A 1 88 ? -1.933 4.879 11.625 1 90.5 88 VAL A CA 1
ATOM 698 C C . VAL A 1 88 ? -2.303 3.555 12.281 1 90.5 88 VAL A C 1
ATOM 700 O O . VAL A 1 88 ? -3.07 3.531 13.25 1 90.5 88 VAL A O 1
ATOM 703 N N . GLY A 1 89 ? -1.797 2.494 11.727 1 87.94 89 GLY A N 1
ATOM 704 C CA . GLY A 1 89 ? -1.979 1.188 12.344 1 87.94 89 GLY A CA 1
ATOM 705 C C . GLY A 1 89 ? -3.111 0.391 11.719 1 87.94 89 GLY A C 1
ATOM 706 O O . GLY A 1 89 ? -3.314 -0.777 12.062 1 87.94 89 GLY A O 1
ATOM 707 N N . ALA A 1 90 ? -3.869 1.024 10.867 1 87.5 90 ALA A N 1
ATOM 708 C CA . ALA A 1 90 ? -5.031 0.369 10.273 1 87.5 90 ALA A CA 1
ATOM 709 C C . ALA A 1 90 ? -4.609 -0.793 9.375 1 87.5 90 ALA A C 1
ATOM 711 O O . ALA A 1 90 ? -5.223 -1.862 9.406 1 87.5 90 ALA A O 1
ATOM 712 N N . ILE A 1 91 ? -3.633 -0.541 8.672 1 81.12 91 ILE A N 1
ATOM 713 C CA . ILE A 1 91 ? -3.158 -1.549 7.727 1 81.12 91 ILE A CA 1
ATOM 714 C C . ILE A 1 91 ? -2.619 -2.756 8.492 1 81.12 91 ILE A C 1
ATOM 716 O O . ILE A 1 91 ? -2.943 -3.9 8.164 1 81.12 91 ILE A O 1
ATOM 720 N N . ALA A 1 92 ? -1.889 -2.531 9.484 1 80.38 92 ALA A N 1
ATOM 721 C CA . ALA A 1 92 ? -1.35 -3.6 10.328 1 80.38 92 ALA A CA 1
ATOM 722 C C . ALA A 1 92 ? -2.469 -4.371 11.016 1 80.38 92 ALA A C 1
ATOM 724 O O . ALA A 1 92 ? -2.35 -5.578 11.242 1 80.38 92 ALA A O 1
ATOM 725 N N . ALA A 1 93 ? -3.418 -3.684 11.359 1 83.81 93 ALA A N 1
ATOM 726 C CA . ALA A 1 93 ? -4.527 -4.297 12.094 1 83.81 93 ALA A CA 1
ATOM 727 C C . ALA A 1 93 ? -5.23 -5.348 11.242 1 83.81 93 ALA A C 1
ATOM 729 O O . ALA A 1 93 ? -5.691 -6.367 11.758 1 83.81 93 ALA A O 1
ATOM 730 N N . VAL A 1 94 ? -5.293 -5.059 9.961 1 82.12 94 VAL A N 1
ATOM 731 C CA . VAL A 1 94 ? -6.031 -5.98 9.109 1 82.12 94 VAL A CA 1
ATOM 732 C C . VAL A 1 94 ? -5.145 -7.168 8.742 1 82.12 94 VAL A C 1
ATOM 734 O O . VAL A 1 94 ? -5.641 -8.258 8.445 1 82.12 94 VAL A O 1
ATOM 737 N N . GLU A 1 95 ? -3.857 -7.082 8.516 1 72.12 95 GLU A N 1
ATOM 738 C CA . GLU A 1 95 ? -2.969 -8.164 8.094 1 72.12 95 GLU A CA 1
ATOM 739 C C . GLU A 1 95 ? -2.139 -8.68 9.273 1 72.12 95 GLU A C 1
ATOM 741 O O . GLU A 1 95 ? -1.506 -9.727 9.18 1 72.12 95 GLU A O 1
ATOM 746 N N . GLU A 1 96 ? -2.379 -8.312 10.438 1 56.94 96 GLU A N 1
ATOM 747 C CA . GLU A 1 96 ? -1.6 -8.68 11.617 1 56.94 96 GLU A CA 1
ATOM 748 C C . GLU A 1 96 ? -0.105 -8.5 11.367 1 56.94 96 GLU A C 1
ATOM 750 O O . GLU A 1 96 ? 0.681 -9.422 11.586 1 56.94 96 GLU A O 1
ATOM 755 N N . ASP A 1 97 ? 0.26 -7.57 10.633 1 57.66 97 ASP A N 1
ATOM 756 C CA . ASP A 1 97 ? 1.681 -7.461 10.312 1 57.66 97 ASP A CA 1
ATOM 757 C C . ASP A 1 97 ? 2.283 -6.195 10.922 1 57.66 97 ASP A C 1
ATOM 759 O O . ASP A 1 97 ? 1.76 -5.66 11.906 1 57.66 97 ASP A O 1
ATOM 763 N N . TRP A 1 98 ? 3.279 -5.523 10.188 1 57.28 98 TRP A N 1
ATOM 764 C CA . TRP A 1 98 ? 4.195 -4.473 10.617 1 57.28 98 TRP A CA 1
ATOM 765 C C . TRP A 1 98 ? 3.432 -3.209 11 1 57.28 98 TRP A C 1
ATOM 767 O O . TRP A 1 98 ? 2.494 -2.809 10.297 1 57.28 98 TRP A O 1
ATOM 777 N N . ASN A 1 99 ? 3.562 -2.816 12.141 1 65.62 99 ASN A N 1
ATOM 778 C CA . ASN A 1 99 ? 3.098 -1.528 12.641 1 65.62 99 ASN A CA 1
ATOM 779 C C . ASN A 1 99 ? 4.262 -0.638 13.062 1 65.62 99 ASN A C 1
ATOM 781 O O . ASN A 1 99 ? 5.254 -1.123 13.617 1 65.62 99 ASN A O 1
ATOM 785 N N . PRO A 1 100 ? 4.098 0.578 12.547 1 71.69 100 PRO A N 1
ATOM 786 C CA . PRO A 1 100 ? 5.121 1.479 13.078 1 71.69 100 PRO A CA 1
ATOM 787 C C . PRO A 1 100 ? 5.176 1.474 14.602 1 71.69 100 PRO A C 1
ATOM 789 O O . PRO A 1 100 ? 4.129 1.433 15.258 1 71.69 100 PRO A O 1
ATOM 792 N N . LYS A 1 101 ? 6.348 1.403 15.086 1 75.62 101 LYS A N 1
ATOM 793 C CA . LYS A 1 101 ? 6.512 1.366 16.531 1 75.62 101 LYS A CA 1
ATOM 794 C C . LYS A 1 101 ? 6.613 2.775 17.109 1 75.62 101 LYS A C 1
ATOM 796 O O . LYS A 1 101 ? 6.262 3.004 18.266 1 75.62 101 LYS A O 1
ATOM 801 N N . GLU A 1 102 ? 7.062 3.654 16.266 1 84.5 102 GLU A N 1
ATOM 802 C CA . GLU A 1 102 ? 7.281 5.008 16.781 1 84.5 102 GLU A CA 1
ATOM 803 C C . GLU A 1 102 ? 7.035 6.047 15.688 1 84.5 102 GLU A C 1
ATOM 805 O O . GLU A 1 102 ? 7.059 5.723 14.492 1 84.5 102 GLU A O 1
ATOM 810 N N . ALA A 1 103 ? 6.723 7.227 16.203 1 90.69 103 ALA A N 1
ATOM 811 C CA . ALA A 1 103 ? 6.547 8.391 15.328 1 90.69 103 ALA A CA 1
ATOM 812 C C . ALA A 1 103 ? 7.094 9.648 15.992 1 90.69 103 ALA A C 1
ATOM 814 O O . ALA A 1 103 ? 7.352 9.664 17.203 1 90.69 103 ALA A O 1
ATOM 815 N N . VAL A 1 104 ? 7.41 10.586 15.203 1 92.81 104 VAL A N 1
ATOM 816 C CA . VAL A 1 104 ? 7.82 11.891 15.703 1 92.81 104 VAL A CA 1
ATOM 817 C C . VAL A 1 104 ? 6.906 12.977 15.141 1 92.81 104 VAL A C 1
ATOM 819 O O . VAL A 1 104 ? 6.598 12.977 13.945 1 92.81 104 VAL A O 1
ATOM 822 N N . THR A 1 105 ? 6.434 13.859 16 1 95.56 105 THR A N 1
ATOM 823 C CA . THR A 1 105 ? 5.586 14.953 15.523 1 95.56 105 THR A CA 1
ATOM 824 C C . THR A 1 105 ? 6.41 15.992 14.773 1 95.56 105 THR A C 1
ATOM 826 O O . THR A 1 105 ? 7.48 16.391 15.242 1 95.56 105 THR A O 1
ATOM 829 N N . LEU A 1 106 ? 5.938 16.391 13.664 1 94.31 106 LEU A N 1
ATOM 830 C CA . LEU A 1 106 ? 6.578 17.438 12.867 1 94.31 106 LEU A CA 1
ATOM 831 C C . LEU A 1 106 ? 6 18.812 13.203 1 94.31 106 LEU A C 1
ATOM 833 O O . LEU A 1 106 ? 6.633 19.844 12.945 1 94.31 106 LEU A O 1
ATOM 837 N N . THR A 1 107 ? 4.805 18.891 13.602 1 93.38 107 THR A N 1
ATOM 838 C CA . THR A 1 107 ? 4.055 20.047 14.102 1 93.38 107 THR A CA 1
ATOM 839 C C . THR A 1 107 ? 3.273 19.672 15.359 1 93.38 107 THR A C 1
ATOM 841 O O . THR A 1 107 ? 3.164 18.484 15.703 1 93.38 107 THR A O 1
ATOM 844 N N . PRO A 1 108 ? 2.824 20.688 16.094 1 95.12 108 PRO A N 1
ATOM 845 C CA . PRO A 1 108 ? 1.842 20.281 17.109 1 95.12 108 PRO A CA 1
ATOM 846 C C . PRO A 1 108 ? 0.709 19.438 16.516 1 95.12 108 PRO A C 1
ATOM 848 O O . PRO A 1 108 ? 0.243 19.703 15.406 1 95.12 108 PRO A O 1
ATOM 851 N N . ALA A 1 109 ? 0.422 18.406 17.281 1 96.06 109 ALA A N 1
ATOM 852 C CA . ALA A 1 109 ? -0.531 17.453 16.703 1 96.06 109 ALA A CA 1
ATOM 853 C C . ALA A 1 109 ? -1.544 17 17.75 1 96.06 109 ALA A C 1
ATOM 855 O O . ALA A 1 109 ? -1.223 16.906 18.938 1 96.06 109 ALA A O 1
ATOM 856 N N . LYS A 1 110 ? -2.732 16.797 17.375 1 97.19 110 LYS A N 1
ATOM 857 C CA . LYS A 1 110 ? -3.789 16.141 18.125 1 97.19 110 LYS A CA 1
ATOM 858 C C . LYS A 1 110 ? -4.105 14.766 17.547 1 97.19 110 LYS A C 1
ATOM 860 O O . LYS A 1 110 ? -4.488 14.648 16.391 1 97.19 110 LYS A O 1
ATOM 865 N N . ILE A 1 111 ? -4.02 13.734 18.375 1 95.94 111 ILE A N 1
ATOM 866 C CA . ILE A 1 111 ? -4.145 12.367 17.891 1 95.94 111 ILE A CA 1
ATOM 867 C C . ILE A 1 111 ? -5.168 11.602 18.719 1 95.94 111 ILE A C 1
ATOM 869 O O . ILE A 1 111 ? -5.066 11.555 19.953 1 95.94 111 ILE A O 1
ATOM 873 N N . TRP A 1 112 ? -6.152 11.055 18.016 1 95.44 112 TRP A N 1
ATOM 874 C CA . TRP A 1 112 ? -7.129 10.172 18.641 1 95.44 112 TRP A CA 1
ATOM 875 C C . TRP A 1 112 ? -6.66 8.727 18.609 1 95.44 112 TRP A C 1
ATOM 877 O O . TRP A 1 112 ? -5.891 8.336 17.719 1 95.44 112 TRP A O 1
ATOM 887 N N . SER A 1 113 ? -7.105 7.922 19.547 1 93.56 113 SER A N 1
ATOM 888 C CA . SER A 1 113 ? -6.773 6.5 19.516 1 93.56 113 SER A CA 1
ATOM 889 C C . SER A 1 113 ? -7.949 5.648 19.984 1 93.56 113 SER A C 1
ATOM 891 O O . SER A 1 113 ? -8.695 6.051 20.891 1 93.56 113 SER A O 1
ATOM 893 N N . ILE A 1 114 ? -8.109 4.543 19.359 1 93 114 ILE A N 1
ATOM 894 C CA . ILE A 1 114 ? -9.062 3.525 19.781 1 93 114 ILE A CA 1
ATOM 895 C C . ILE A 1 114 ? -8.383 2.158 19.812 1 93 114 ILE A C 1
ATOM 897 O O . ILE A 1 114 ? -7.41 1.928 19.078 1 93 114 ILE A O 1
ATOM 901 N N . PRO A 1 115 ? -8.93 1.272 20.625 1 90.94 115 PRO A N 1
ATOM 902 C CA . PRO A 1 115 ? -8.359 -0.076 20.625 1 90.94 115 PRO A CA 1
ATOM 903 C C . PRO A 1 115 ? -8.5 -0.775 19.266 1 90.94 115 PRO A C 1
ATOM 905 O O . PRO A 1 115 ? -9.516 -0.622 18.594 1 90.94 115 PRO A O 1
ATOM 908 N N . THR A 1 116 ? -7.484 -1.562 18.891 1 90.31 116 THR A N 1
ATOM 909 C CA . THR A 1 116 ? -7.473 -2.277 17.625 1 90.31 116 THR A CA 1
ATOM 910 C C . THR A 1 116 ? -8.727 -3.137 17.469 1 90.31 116 THR A C 1
ATOM 912 O O . THR A 1 116 ? -9.336 -3.182 16.391 1 90.31 116 THR A O 1
ATOM 915 N N . GLN A 1 117 ? -9.133 -3.758 18.516 1 90.88 117 GLN A N 1
ATOM 916 C CA . GLN A 1 117 ? -10.289 -4.648 18.469 1 90.88 117 GLN A CA 1
ATOM 917 C C . GLN A 1 117 ? -11.57 -3.875 18.156 1 90.88 117 GLN A C 1
ATOM 919 O O . GLN A 1 117 ? -12.422 -4.352 17.406 1 90.88 117 GLN A O 1
ATOM 924 N N . ASP A 1 118 ? -11.703 -2.705 18.75 1 92.88 118 ASP A N 1
ATOM 925 C CA . ASP A 1 118 ? -12.859 -1.857 18.453 1 92.88 118 ASP A CA 1
ATOM 926 C C . ASP A 1 118 ? -12.891 -1.464 16.984 1 92.88 118 ASP A C 1
ATOM 928 O O . ASP A 1 118 ? -13.945 -1.467 16.359 1 92.88 118 ASP A O 1
ATOM 932 N N . PHE A 1 119 ? -11.719 -1.163 16.531 1 92.94 119 PHE A N 1
ATOM 933 C CA . PHE A 1 119 ? -11.578 -0.783 15.133 1 92.94 119 PHE A CA 1
ATOM 934 C C . PHE A 1 119 ? -11.977 -1.935 14.219 1 92.94 119 PHE A C 1
ATOM 936 O O . PHE A 1 119 ? -12.75 -1.745 13.273 1 92.94 119 PHE A O 1
ATOM 943 N N . LEU A 1 120 ? -11.562 -3.072 14.523 1 91.38 120 LEU A N 1
ATOM 944 C CA . LEU A 1 120 ? -11.867 -4.254 13.727 1 91.38 120 LEU A CA 1
ATOM 945 C C . LEU A 1 120 ? -13.352 -4.57 13.766 1 91.38 120 LEU A C 1
ATOM 947 O O . LEU A 1 120 ? -13.93 -4.992 12.766 1 91.38 120 LEU A O 1
ATOM 951 N N . ASN A 1 121 ? -13.938 -4.371 14.852 1 93.06 121 ASN A N 1
ATOM 952 C CA . ASN A 1 121 ? -15.383 -4.566 14.969 1 93.06 121 ASN A CA 1
ATOM 953 C C . ASN A 1 121 ? -16.141 -3.617 14.055 1 93.06 121 ASN A C 1
ATOM 955 O O . ASN A 1 121 ? -17.125 -4.02 13.406 1 93.06 121 ASN A O 1
ATOM 959 N N . LEU A 1 122 ? -15.711 -2.416 14.039 1 93.88 122 LEU A N 1
ATOM 960 C CA . LEU A 1 122 ? -16.328 -1.438 13.156 1 93.88 122 LEU A CA 1
ATOM 961 C C . LEU A 1 122 ? -16.219 -1.87 11.703 1 93.88 122 LEU A C 1
ATOM 963 O O . LEU A 1 122 ? -17.188 -1.745 10.938 1 93.88 122 LEU A O 1
ATOM 967 N N . LEU A 1 123 ? -15.055 -2.361 11.328 1 92 123 LEU A N 1
ATOM 968 C CA . LEU A 1 123 ? -14.82 -2.803 9.961 1 92 123 LEU A CA 1
ATOM 969 C C . LEU A 1 123 ? -15.766 -3.943 9.586 1 92 123 LEU A C 1
ATOM 971 O O . LEU A 1 123 ? -16.219 -4.035 8.445 1 92 123 LEU A O 1
ATOM 975 N N . ARG A 1 124 ? -16.078 -4.75 10.516 1 91.38 124 ARG A N 1
ATOM 976 C CA . ARG A 1 124 ? -16.906 -5.926 10.266 1 91.38 124 ARG A CA 1
ATOM 977 C C . ARG A 1 124 ? -18.375 -5.543 10.148 1 91.38 124 ARG A C 1
ATOM 979 O O . ARG A 1 124 ? -19.172 -6.277 9.547 1 91.38 124 ARG A O 1
ATOM 986 N N . GLU A 1 125 ? -18.703 -4.434 10.68 1 91.81 125 GLU A N 1
ATOM 987 C CA . GLU A 1 125 ? -20.125 -4.082 10.766 1 91.81 125 GLU A CA 1
ATOM 988 C C . GLU A 1 125 ? -20.516 -3.07 9.695 1 91.81 125 GLU A C 1
ATOM 990 O O . GLU A 1 125 ? -21.672 -2.998 9.297 1 91.81 125 GLU A O 1
ATOM 995 N N . ASP A 1 126 ? -19.609 -2.293 9.312 1 92.06 126 ASP A N 1
ATOM 996 C CA . ASP A 1 126 ? -19.906 -1.238 8.352 1 92.06 126 ASP A CA 1
ATOM 997 C C . ASP A 1 126 ? -19.062 -1.386 7.086 1 92.06 126 ASP A C 1
ATOM 999 O O . ASP A 1 126 ? -17.844 -1.175 7.121 1 92.06 126 ASP A O 1
ATOM 1003 N N . PRO A 1 127 ? -19.688 -1.661 5.988 1 89.19 127 PRO A N 1
ATOM 1004 C CA . PRO A 1 127 ? -18.922 -1.84 4.746 1 89.19 127 PRO A CA 1
ATOM 1005 C C . PRO A 1 127 ? -18.125 -0.601 4.363 1 89.19 127 PRO A C 1
ATOM 1007 O O . PRO A 1 127 ? -17.031 -0.72 3.797 1 89.19 127 PRO A O 1
ATOM 1010 N N . GLN A 1 128 ? -18.609 0.5 4.68 1 88.69 128 GLN A N 1
ATOM 1011 C CA . GLN A 1 128 ? -17.922 1.737 4.32 1 88.69 128 GLN A CA 1
ATOM 1012 C C . GLN A 1 128 ? -16.594 1.866 5.066 1 88.69 128 GLN A C 1
ATOM 1014 O O . GLN A 1 128 ? -15.633 2.432 4.539 1 88.69 128 GLN A O 1
ATOM 1019 N N . ALA A 1 129 ? -16.562 1.311 6.203 1 91.31 129 ALA A N 1
ATOM 1020 C CA . ALA A 1 129 ? -15.336 1.379 6.992 1 91.31 129 ALA A CA 1
ATOM 1021 C C . ALA A 1 129 ? -14.203 0.61 6.32 1 91.31 129 ALA A C 1
ATOM 1023 O O . ALA A 1 129 ? -13.078 1.101 6.238 1 91.31 129 ALA A O 1
ATOM 1024 N N . GLY A 1 130 ? -14.523 -0.542 5.879 1 88.62 130 GLY A N 1
ATOM 1025 C CA . GLY A 1 130 ? -13.531 -1.331 5.168 1 88.62 130 GLY A CA 1
ATOM 1026 C C . GLY A 1 130 ? -13.023 -0.657 3.906 1 88.62 130 GLY A C 1
ATOM 1027 O O . GLY A 1 130 ? -11.828 -0.693 3.617 1 88.62 130 GLY A O 1
ATOM 1028 N N . ILE A 1 131 ? -13.883 -0.077 3.24 1 89 131 ILE A N 1
ATOM 1029 C CA . ILE A 1 131 ? -13.547 0.621 2.004 1 89 131 ILE A CA 1
ATOM 1030 C C . ILE A 1 131 ? -12.602 1.785 2.311 1 89 131 ILE A C 1
ATOM 1032 O O . ILE A 1 131 ? -11.625 2.006 1.594 1 89 131 ILE A O 1
ATOM 1036 N N . GLN A 1 132 ? -12.883 2.48 3.336 1 89.81 132 GLN A N 1
ATOM 1037 C CA . GLN A 1 132 ? -12.039 3.611 3.715 1 89.81 132 GLN A CA 1
ATOM 1038 C C . GLN A 1 132 ? -10.617 3.158 4.027 1 89.81 132 GLN A C 1
ATOM 1040 O O . GLN A 1 132 ? -9.648 3.838 3.674 1 89.81 132 GLN A O 1
ATOM 1045 N N . VAL A 1 133 ? -10.539 2.066 4.699 1 90.31 133 VAL A N 1
ATOM 1046 C CA . VAL A 1 133 ? -9.219 1.533 4.996 1 90.31 133 VAL A CA 1
ATOM 1047 C C . VAL A 1 133 ? -8.508 1.157 3.697 1 90.31 133 VAL A C 1
ATOM 1049 O O . VAL A 1 133 ? -7.309 1.408 3.543 1 90.31 133 VAL A O 1
ATOM 1052 N N . ALA A 1 134 ? -9.242 0.595 2.824 1 87.94 134 ALA A N 1
ATOM 1053 C CA . ALA A 1 134 ? -8.68 0.244 1.524 1 87.94 134 ALA A CA 1
ATOM 1054 C C . ALA A 1 134 ? -8.188 1.486 0.786 1 87.94 134 ALA A C 1
ATOM 1056 O O . ALA A 1 134 ? -7.113 1.471 0.178 1 87.94 134 ALA A O 1
ATOM 1057 N N . ILE A 1 135 ? -8.938 2.471 0.834 1 87.19 135 ILE A N 1
ATOM 1058 C CA . ILE A 1 135 ? -8.578 3.738 0.21 1 87.19 135 ILE A CA 1
ATOM 1059 C C . ILE A 1 135 ? -7.297 4.281 0.845 1 87.19 135 ILE A C 1
ATOM 1061 O O . ILE A 1 135 ? -6.383 4.711 0.141 1 87.19 135 ILE A O 1
ATOM 1065 N N . PHE A 1 136 ? -7.285 4.188 2.08 1 87.44 136 PHE A N 1
ATOM 1066 C CA . PHE A 1 136 ? -6.105 4.656 2.799 1 87.44 136 PHE A CA 1
ATOM 1067 C C . PHE A 1 136 ? -4.871 3.865 2.387 1 87.44 136 PHE A C 1
ATOM 1069 O O . PHE A 1 136 ? -3.809 4.441 2.15 1 87.44 136 PHE A O 1
ATOM 1076 N N . ALA A 1 137 ? -5.027 2.637 2.363 1 86.25 137 ALA A N 1
ATOM 1077 C CA . ALA A 1 137 ? -3.916 1.781 1.952 1 86.25 137 ALA A CA 1
ATOM 1078 C C . ALA A 1 137 ? -3.451 2.127 0.541 1 86.25 137 ALA A C 1
ATOM 1080 O O . ALA A 1 137 ? -2.248 2.143 0.264 1 86.25 137 ALA A O 1
ATOM 1081 N N . SER A 1 138 ? -4.387 2.332 -0.308 1 84.88 138 SER A N 1
ATOM 1082 C CA . SER A 1 138 ? -4.066 2.695 -1.684 1 84.88 138 SER A CA 1
ATOM 1083 C C . SER A 1 138 ? -3.275 3.998 -1.74 1 84.88 138 SER A C 1
ATOM 1085 O O . SER A 1 138 ? -2.334 4.125 -2.527 1 84.88 138 SER A O 1
ATOM 1087 N N . LYS A 1 139 ? -3.666 4.91 -0.961 1 84.69 139 LYS A N 1
ATOM 1088 C CA . LYS A 1 139 ? -2.963 6.188 -0.897 1 84.69 139 LYS A CA 1
ATOM 1089 C C . LYS A 1 139 ? -1.53 6.004 -0.405 1 84.69 139 LYS A C 1
ATOM 1091 O O . LYS A 1 139 ? -0.605 6.641 -0.914 1 84.69 139 LYS A O 1
ATOM 1096 N N . ARG A 1 140 ? -1.398 5.176 0.544 1 85.75 140 ARG A N 1
ATOM 1097 C CA . ARG A 1 140 ? -0.068 4.883 1.066 1 85.75 140 ARG A CA 1
ATOM 1098 C C . ARG A 1 140 ? 0.817 4.254 -0.007 1 85.75 140 ARG A C 1
ATOM 1100 O O . ARG A 1 140 ? 1.994 4.598 -0.126 1 85.75 140 ARG A O 1
ATOM 1107 N N . LEU A 1 141 ? 0.24 3.373 -0.667 1 83.44 141 LEU A N 1
ATOM 1108 C CA . LEU A 1 141 ? 0.965 2.717 -1.75 1 83.44 141 LEU A CA 1
ATOM 1109 C C . LEU A 1 141 ? 1.394 3.729 -2.809 1 83.44 141 LEU A C 1
ATOM 1111 O O . LEU A 1 141 ? 2.529 3.689 -3.287 1 83.44 141 LEU A O 1
ATOM 1115 N N . ARG A 1 142 ? 0.539 4.543 -3.164 1 81.5 142 ARG A N 1
ATOM 1116 C CA . ARG A 1 142 ? 0.832 5.57 -4.156 1 81.5 142 ARG A CA 1
ATOM 1117 C C . ARG A 1 142 ? 1.972 6.473 -3.691 1 81.5 142 ARG A C 1
ATOM 1119 O O . ARG A 1 142 ? 2.854 6.824 -4.48 1 81.5 142 ARG A O 1
ATOM 1126 N N . ARG A 1 143 ? 1.855 6.816 -2.52 1 83.06 143 ARG A N 1
ATOM 1127 C CA . ARG A 1 143 ? 2.893 7.68 -1.963 1 83.06 143 ARG A CA 1
ATOM 1128 C C . ARG A 1 143 ? 4.254 6.996 -2.002 1 83.06 143 ARG A C 1
ATOM 1130 O O . ARG A 1 143 ? 5.258 7.621 -2.344 1 83.06 143 ARG A O 1
ATOM 1137 N N . LEU A 1 144 ? 4.25 5.855 -1.62 1 81 144 LEU A N 1
ATOM 1138 C CA . LEU A 1 144 ? 5.5 5.102 -1.648 1 81 144 LEU A CA 1
ATOM 1139 C C . LEU A 1 144 ? 6.027 4.977 -3.074 1 81 144 LEU A C 1
ATOM 1141 O O . LEU A 1 144 ? 7.23 5.117 -3.309 1 81 144 LEU A O 1
ATOM 1145 N N . ASN A 1 145 ? 5.129 4.68 -3.967 1 78.94 145 ASN A N 1
ATOM 1146 C CA . ASN A 1 145 ? 5.5 4.594 -5.375 1 78.94 145 ASN A CA 1
ATOM 1147 C C . ASN A 1 145 ? 6.109 5.902 -5.875 1 78.94 145 ASN A C 1
ATOM 1149 O O . ASN A 1 145 ? 7.109 5.891 -6.59 1 78.94 145 ASN A O 1
ATOM 1153 N N . GLN A 1 146 ? 5.465 6.93 -5.527 1 80.62 146 GLN A N 1
ATOM 1154 C CA . GLN A 1 146 ? 5.961 8.242 -5.938 1 80.62 146 GLN A CA 1
ATOM 1155 C C . GLN A 1 146 ? 7.348 8.508 -5.367 1 80.62 146 GLN A C 1
ATOM 1157 O O . GLN A 1 146 ? 8.211 9.055 -6.055 1 80.62 146 GLN A O 1
ATOM 1162 N N . TYR A 1 147 ? 7.512 8.227 -4.16 1 80.19 147 TYR A N 1
ATOM 1163 C CA . TYR A 1 147 ? 8.812 8.383 -3.518 1 80.19 147 TYR A CA 1
ATOM 1164 C C . TYR A 1 147 ? 9.891 7.645 -4.293 1 80.19 147 TYR A C 1
ATOM 1166 O O . TYR A 1 147 ? 10.977 8.188 -4.539 1 80.19 147 TYR A O 1
ATOM 1174 N N . PHE A 1 148 ? 9.609 6.543 -4.719 1 78.06 148 PHE A N 1
ATOM 1175 C CA . PHE A 1 148 ? 10.594 5.73 -5.422 1 78.06 148 PHE A CA 1
ATOM 1176 C C . PHE A 1 148 ? 10.852 6.277 -6.82 1 78.06 148 PHE A C 1
ATOM 1178 O O . PHE A 1 148 ? 11.992 6.262 -7.301 1 78.06 148 PHE A O 1
ATOM 1185 N N . ARG A 1 149 ? 9.875 6.641 -7.402 1 78.31 149 ARG A N 1
ATOM 1186 C CA . AR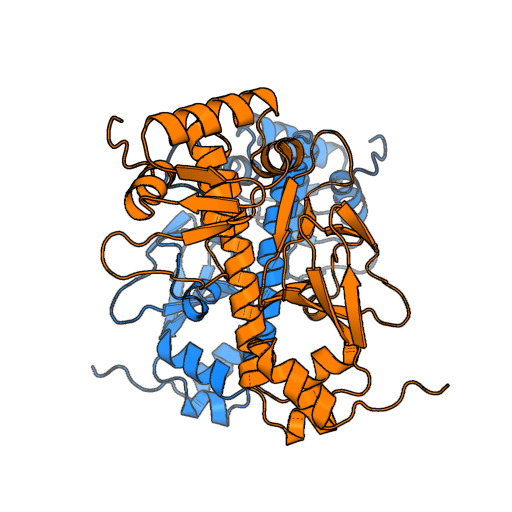G A 1 149 ? 10.023 7.227 -8.734 1 78.31 149 ARG A CA 1
ATOM 1187 C C . ARG A 1 149 ? 10.93 8.445 -8.695 1 78.31 149 ARG A C 1
ATOM 1189 O O . ARG A 1 149 ? 11.695 8.688 -9.633 1 78.31 149 ARG A O 1
ATOM 1196 N N . LEU A 1 150 ? 10.852 9.102 -7.621 1 83.31 150 LEU A N 1
ATOM 1197 C CA . LEU A 1 150 ? 11.555 10.383 -7.535 1 83.31 150 LEU A CA 1
ATOM 1198 C C . LEU A 1 150 ? 12.969 10.188 -6.996 1 83.31 150 LEU A C 1
ATOM 1200 O O . LEU A 1 150 ? 13.742 11.148 -6.918 1 83.31 150 LEU A O 1
ATOM 1204 N N . ARG A 1 151 ? 13.242 9.031 -6.613 1 77.5 151 ARG A N 1
ATOM 1205 C CA . ARG A 1 151 ? 14.555 8.758 -6.035 1 77.5 151 ARG A CA 1
ATOM 1206 C C . ARG A 1 151 ? 15.672 9.219 -6.965 1 77.5 151 ARG A C 1
ATOM 1208 O O . ARG A 1 151 ? 16.719 9.672 -6.508 1 77.5 151 ARG A O 1
ATOM 1215 N N . GLU A 1 152 ? 15.438 9.102 -8.234 1 78.88 152 GLU A N 1
ATOM 1216 C CA . GLU A 1 152 ? 16.469 9.469 -9.195 1 78.88 152 GLU A CA 1
ATOM 1217 C C . GLU A 1 152 ? 16.234 10.875 -9.742 1 78.88 152 GLU A C 1
ATOM 1219 O O . GLU A 1 152 ? 16.969 11.344 -10.609 1 78.88 152 GLU A O 1
ATOM 1224 N N . SER A 1 153 ? 15.297 11.477 -9.273 1 87.25 153 SER A N 1
ATOM 1225 C CA . SER A 1 153 ? 14.992 12.828 -9.734 1 87.25 153 SER A CA 1
ATOM 1226 C C . SER A 1 153 ? 15.93 13.852 -9.102 1 87.25 153 SER A C 1
ATOM 1228 O O . SER A 1 153 ? 16.75 13.508 -8.242 1 87.25 153 SER A O 1
ATOM 1230 N N . ASP A 1 154 ? 15.836 15.016 -9.609 1 92.31 154 ASP A N 1
ATOM 1231 C CA . ASP A 1 154 ? 16.688 16.078 -9.07 1 92.31 154 ASP A CA 1
ATOM 1232 C C . ASP A 1 154 ? 16.172 16.547 -7.715 1 92.31 154 ASP A C 1
ATOM 1234 O O . ASP A 1 154 ? 15.023 16.281 -7.352 1 92.31 154 ASP A O 1
ATOM 1238 N N . SER A 1 155 ? 17 17.312 -7.031 1 93.19 155 SER A N 1
ATOM 1239 C CA . SER A 1 155 ? 16.719 17.734 -5.664 1 93.19 155 SER A CA 1
ATOM 1240 C C . SER A 1 155 ? 15.5 18.656 -5.605 1 93.19 155 SER A C 1
ATOM 1242 O O . SER A 1 155 ? 14.711 18.594 -4.66 1 93.19 155 SER A O 1
ATOM 1244 N N . VAL A 1 156 ? 15.398 19.531 -6.555 1 94.5 156 VAL A N 1
ATOM 1245 C CA . VAL A 1 156 ? 14.266 20.453 -6.578 1 94.5 156 VAL A CA 1
ATOM 1246 C C . VAL A 1 156 ? 12.961 19.672 -6.641 1 94.5 156 VAL A C 1
ATOM 1248 O O . VAL A 1 156 ? 12.023 19.938 -5.879 1 94.5 156 VAL A O 1
ATOM 1251 N N . THR A 1 157 ? 12.93 18.719 -7.48 1 94 157 THR A N 1
ATOM 1252 C CA . THR A 1 157 ? 11.742 17.875 -7.645 1 94 157 THR A CA 1
ATOM 1253 C C . THR A 1 157 ? 11.43 17.125 -6.352 1 94 157 THR A C 1
ATOM 1255 O O . THR A 1 157 ? 10.273 17.062 -5.93 1 94 157 THR A O 1
ATOM 1258 N N . LYS A 1 158 ? 12.43 16.625 -5.754 1 94.06 158 LYS A N 1
ATOM 1259 C CA . LYS A 1 158 ? 12.258 15.859 -4.523 1 94.06 158 LYS A CA 1
ATOM 1260 C C . LYS A 1 158 ? 11.711 16.734 -3.4 1 94.06 158 LYS A C 1
ATOM 1262 O O . LYS A 1 158 ? 10.789 16.344 -2.684 1 94.06 158 LYS A O 1
ATOM 1267 N N . VAL A 1 159 ? 12.25 17.875 -3.254 1 95.69 159 VAL A N 1
ATOM 1268 C CA . VAL A 1 159 ? 11.812 18.797 -2.207 1 95.69 159 VAL A CA 1
ATOM 1269 C C . VAL A 1 159 ? 10.398 19.297 -2.516 1 95.69 159 VAL A C 1
ATOM 1271 O O . VAL A 1 159 ? 9.547 19.344 -1.631 1 95.69 159 VAL A O 1
ATOM 1274 N N . ALA A 1 160 ? 10.164 19.641 -3.738 1 94.44 160 ALA A N 1
ATOM 1275 C CA . ALA A 1 160 ? 8.844 20.094 -4.16 1 94.44 160 ALA A CA 1
ATOM 1276 C C . ALA A 1 160 ? 7.781 19.047 -3.877 1 94.44 160 ALA A C 1
ATOM 1278 O O . ALA A 1 160 ? 6.656 19.375 -3.49 1 94.44 160 ALA A O 1
ATOM 1279 N N . HIS A 1 161 ? 8.148 17.859 -4.07 1 93.12 161 HIS A N 1
ATOM 1280 C CA . HIS A 1 161 ? 7.215 16.781 -3.811 1 93.12 161 HIS A CA 1
ATOM 1281 C C . HIS A 1 161 ? 6.797 16.75 -2.344 1 93.12 161 HIS A C 1
ATOM 1283 O O . HIS A 1 161 ? 5.629 16.516 -2.031 1 93.12 161 HIS A O 1
ATOM 1289 N N . ILE A 1 162 ? 7.727 16.906 -1.472 1 93.12 162 ILE A N 1
ATOM 1290 C CA . ILE A 1 162 ? 7.414 16.906 -0.046 1 93.12 162 ILE A CA 1
ATOM 1291 C C . ILE A 1 162 ? 6.461 18.047 0.274 1 93.12 162 ILE A C 1
ATOM 1293 O O . ILE A 1 162 ? 5.516 17.875 1.047 1 93.12 162 ILE A O 1
ATOM 1297 N N . LEU A 1 163 ? 6.703 19.203 -0.324 1 93.94 163 LEU A N 1
ATOM 1298 C CA . LEU A 1 163 ? 5.809 20.344 -0.122 1 93.94 163 LEU A CA 1
ATOM 1299 C C . LEU A 1 163 ? 4.391 20 -0.566 1 93.94 163 LEU A C 1
ATOM 1301 O O . LEU A 1 163 ? 3.424 20.312 0.13 1 93.94 163 LEU A O 1
ATOM 1305 N N . LEU A 1 164 ? 4.316 19.359 -1.635 1 91.06 164 LEU A N 1
ATOM 1306 C CA . LEU A 1 164 ? 3.014 18.984 -2.174 1 91.06 164 LEU A CA 1
ATOM 1307 C C . LEU A 1 164 ? 2.314 17.984 -1.261 1 91.06 164 LEU A C 1
ATOM 1309 O O . LEU A 1 164 ? 1.09 18 -1.126 1 91.06 164 LEU A O 1
ATOM 1313 N N . GLU A 1 165 ? 3.08 17.109 -0.7 1 89.94 165 GLU A N 1
ATOM 1314 C CA . GLU A 1 165 ? 2.514 16.125 0.225 1 89.94 165 GLU A CA 1
ATOM 1315 C C . GLU A 1 165 ? 1.883 16.812 1.434 1 89.94 165 GLU A C 1
ATOM 1317 O O . GLU A 1 165 ? 0.886 16.328 1.978 1 89.94 165 GLU A O 1
ATOM 1322 N N . LEU A 1 166 ? 2.504 17.875 1.762 1 91.19 166 LEU A N 1
ATOM 1323 C CA . LEU A 1 166 ? 2.027 18.594 2.938 1 91.19 166 LEU A CA 1
ATOM 1324 C C . LEU A 1 166 ? 0.763 19.391 2.613 1 91.19 166 LEU A C 1
ATOM 1326 O O . LEU A 1 166 ? 0.068 19.859 3.52 1 91.19 166 LEU A O 1
ATOM 1330 N N . VAL A 1 167 ? 0.621 19.641 1.305 1 84.25 167 VAL A N 1
ATOM 1331 C CA . VAL A 1 167 ? -0.608 20.312 0.887 1 84.25 167 VAL A CA 1
ATOM 1332 C C . VAL A 1 167 ? -1.81 19.422 1.19 1 84.25 167 VAL A C 1
ATOM 1334 O O . VAL A 1 167 ? -2.891 19.906 1.523 1 84.25 167 VAL A O 1
ATOM 1337 N N . GLY A 1 168 ? -1.316 18.109 1.281 1 64.44 168 GLY A N 1
ATOM 1338 C CA . GLY A 1 168 ? -2.33 17.141 1.646 1 64.44 168 GLY A CA 1
ATOM 1339 C C . GLY A 1 168 ? -3.719 17.734 1.773 1 64.44 168 GLY A C 1
ATOM 1340 O O . GLY A 1 168 ? -4.023 18.75 1.142 1 64.44 168 GLY A O 1
ATOM 1341 N N . HIS A 1 169 ? -4.527 17.062 2.623 1 54.03 169 HIS A N 1
ATOM 1342 C CA . HIS A 1 169 ? -5.953 17.219 2.867 1 54.03 169 HIS A CA 1
ATOM 1343 C C . HIS A 1 169 ? -6.27 18.594 3.434 1 54.03 169 HIS A C 1
ATOM 1345 O O . HIS A 1 169 ? -7.43 18.906 3.709 1 54.03 169 HIS A O 1
ATOM 1351 N N . GLY A 1 170 ? -5.344 19.297 3.752 1 48.97 170 GLY A N 1
ATOM 1352 C CA . GLY A 1 170 ? -5.715 20.516 4.465 1 48.97 170 GLY A CA 1
ATOM 1353 C C . GLY A 1 170 ? -6.254 21.594 3.555 1 48.97 170 GLY A C 1
ATOM 1354 O O . GLY A 1 170 ? -5.508 22.172 2.758 1 48.97 170 GLY A O 1
ATOM 1355 N N . LYS A 1 171 ? -7.363 21.359 2.992 1 47.16 171 LYS A N 1
ATOM 1356 C CA . LYS A 1 171 ? -8.055 22.375 2.195 1 47.16 171 LYS A CA 1
ATOM 1357 C C . LYS A 1 171 ? -7.816 23.766 2.758 1 47.16 171 LYS A C 1
ATOM 1359 O O . LYS A 1 171 ? -8.766 24.469 3.096 1 47.16 171 LYS A O 1
ATOM 1364 N N . LYS A 1 172 ? -6.93 24.172 3.725 1 48.25 172 LYS A N 1
ATOM 1365 C CA . LYS A 1 172 ? -7.355 25.562 3.867 1 48.25 172 LYS A CA 1
ATOM 1366 C C . LYS A 1 172 ? -7.137 26.344 2.572 1 48.25 172 LYS A C 1
ATOM 1368 O O . LYS A 1 172 ? -5.996 26.625 2.201 1 48.25 172 LYS A O 1
ATOM 1373 N N . THR A 1 173 ? -7.859 25.781 1.452 1 47.09 173 THR A N 1
ATOM 1374 C CA . THR A 1 173 ? -7.906 26.703 0.322 1 47.09 173 THR A CA 1
ATOM 1375 C C . THR A 1 173 ? -8.109 28.125 0.8 1 47.09 173 THR A C 1
ATOM 1377 O O . THR A 1 173 ? -9.086 28.438 1.488 1 47.09 173 THR A O 1
ATOM 1380 N N . ILE A 1 174 ? -7.117 28.812 1.087 1 47.72 174 ILE A N 1
ATOM 1381 C CA . ILE A 1 174 ? -7.43 30.234 1.254 1 47.72 174 ILE A CA 1
ATOM 1382 C C . ILE A 1 174 ? -8.125 30.766 -0 1 47.72 174 ILE A C 1
ATOM 1384 O O . ILE A 1 174 ? -9.25 31.266 0.071 1 47.72 174 ILE A O 1
ATOM 1388 N N . SER A 1 175 ? -7.727 32.125 -0.512 1 44.09 175 SER A N 1
ATOM 1389 C CA . SER A 1 175 ? -8.383 33.094 -1.398 1 44.09 175 SER A CA 1
ATOM 1390 C C . SER A 1 175 ? -8.492 32.531 -2.816 1 44.09 175 SER A C 1
ATOM 1392 O O . SER A 1 175 ? -7.738 31.641 -3.203 1 44.09 175 SER A O 1
ATOM 1394 N N . THR A 1 176 ? -9.5 33.062 -3.729 1 47.84 176 THR A N 1
ATOM 1395 C CA . THR A 1 176 ? -10.156 32.938 -5.023 1 47.84 176 THR A CA 1
ATOM 1396 C C . THR A 1 176 ? -9.141 32.656 -6.129 1 47.84 176 THR A C 1
ATOM 1398 O O . THR A 1 176 ? -9.383 31.844 -7.012 1 47.84 176 THR A O 1
ATOM 1401 N N . LYS A 1 177 ? -8.266 33.594 -6.629 1 50.53 177 LYS A N 1
ATOM 1402 C CA . LYS A 1 177 ? -7.73 33.625 -7.988 1 50.53 177 LYS A CA 1
ATOM 1403 C C . LYS A 1 177 ? -6.645 32.562 -8.164 1 50.53 177 LYS A C 1
ATOM 1405 O O . LYS A 1 177 ? -6.531 31.953 -9.234 1 50.53 177 LYS A O 1
ATOM 1410 N N . LYS A 1 178 ? -5.41 32.656 -7.559 1 56.03 178 LYS A N 1
ATOM 1411 C CA . LYS A 1 178 ? -4.258 31.797 -7.75 1 56.03 178 LYS A CA 1
ATOM 1412 C C . LYS A 1 178 ? -4.152 30.766 -6.629 1 56.03 178 LYS A C 1
ATOM 1414 O O . LYS A 1 178 ? -4.195 31.125 -5.449 1 56.03 178 LYS A O 1
ATOM 1419 N N . HIS A 1 179 ? -4.75 29.516 -6.543 1 63.62 179 HIS A N 1
ATOM 1420 C CA . HIS A 1 179 ? -4.891 28.422 -5.59 1 63.62 179 HIS A CA 1
ATOM 1421 C C . HIS A 1 179 ? -3.736 28.406 -4.594 1 63.62 179 HIS A C 1
ATOM 1423 O O . HIS A 1 179 ? -2.746 27.703 -4.797 1 63.62 179 HIS A O 1
ATOM 1429 N N . ARG A 1 180 ? -3.652 29.375 -3.738 1 77.25 180 ARG A N 1
ATOM 1430 C CA . ARG A 1 180 ? -2.662 29.469 -2.672 1 77.25 180 ARG A CA 1
ATOM 1431 C C . ARG A 1 180 ? -3.012 28.547 -1.511 1 77.25 180 ARG A C 1
ATOM 1433 O O . ARG A 1 180 ? -4.188 28.391 -1.17 1 77.25 180 ARG A O 1
ATOM 1440 N N . VAL A 1 181 ? -1.97 27.844 -1.022 1 86.62 181 VAL A N 1
ATOM 1441 C CA . VAL A 1 181 ? -2.186 26.891 0.057 1 86.62 181 VAL A CA 1
ATOM 1442 C C . VAL A 1 181 ? -1.129 27.094 1.142 1 86.62 181 VAL A C 1
ATOM 1444 O O . VAL A 1 181 ? 0.046 27.312 0.838 1 86.62 181 VAL A O 1
ATOM 1447 N N . LEU A 1 182 ? -1.584 27.047 2.342 1 88.44 182 LEU A N 1
ATOM 1448 C CA . LEU A 1 182 ? -0.668 27.156 3.475 1 88.44 182 LEU A CA 1
ATOM 1449 C C . LEU A 1 182 ? -0.276 25.766 3.977 1 88.44 182 LEU A C 1
ATOM 1451 O O . LEU A 1 182 ? -1.138 24.906 4.18 1 88.44 182 LEU A O 1
ATOM 1455 N N . ILE A 1 183 ? 1.035 25.594 4.113 1 91.75 183 ILE A N 1
ATOM 1456 C CA . ILE A 1 183 ? 1.53 24.328 4.648 1 91.75 183 ILE A CA 1
ATOM 1457 C C . ILE A 1 183 ? 2.514 24.609 5.785 1 91.75 183 ILE A C 1
ATOM 1459 O O . ILE A 1 183 ? 3.027 25.719 5.918 1 91.75 183 ILE A O 1
ATOM 1463 N N . PRO A 1 184 ? 2.689 23.688 6.609 1 91.69 184 PRO A N 1
ATOM 1464 C CA . PRO A 1 184 ? 3.664 23.906 7.684 1 91.69 184 PRO A CA 1
ATOM 1465 C C . PRO A 1 184 ? 5.094 24.047 7.164 1 91.69 184 PRO A C 1
ATOM 1467 O O . PRO A 1 184 ? 5.473 23.375 6.195 1 91.69 184 PRO A O 1
ATOM 1470 N N . ASN A 1 185 ? 5.766 24.906 7.75 1 93.88 185 ASN A N 1
ATOM 1471 C CA . ASN A 1 185 ? 7.195 25.062 7.496 1 93.88 185 ASN A CA 1
ATOM 1472 C C . ASN A 1 185 ? 8.031 24.141 8.367 1 93.88 185 ASN A C 1
ATOM 1474 O O . ASN A 1 185 ? 8.398 24.5 9.484 1 93.88 185 ASN A O 1
ATOM 1478 N N . LEU A 1 186 ? 8.383 23.031 7.844 1 94 186 LEU A N 1
ATOM 1479 C CA . LEU A 1 186 ? 9.094 22.031 8.625 1 94 186 LEU A CA 1
ATOM 1480 C C . LEU A 1 186 ? 10.555 22.406 8.797 1 94 186 LEU A C 1
ATOM 1482 O O . LEU A 1 186 ? 11.141 23.078 7.93 1 94 186 LEU A O 1
ATOM 1486 N N . PRO A 1 187 ? 11.133 21.906 9.938 1 92.56 187 PRO A N 1
ATOM 1487 C CA . PRO A 1 187 ? 12.586 22.047 10 1 92.56 187 PRO A CA 1
ATOM 1488 C C . PRO A 1 187 ? 13.297 21.406 8.812 1 92.56 187 PRO A C 1
ATOM 1490 O O . PRO A 1 187 ? 12.891 20.344 8.344 1 92.56 187 PRO A O 1
ATOM 1493 N N . HIS A 1 188 ? 14.266 22.078 8.32 1 94.94 188 HIS A N 1
ATOM 1494 C CA . HIS A 1 188 ? 14.961 21.625 7.121 1 94.94 188 HIS A CA 1
ATOM 1495 C C . HIS A 1 188 ? 15.5 20.203 7.301 1 94.94 188 HIS A C 1
ATOM 1497 O O . HIS A 1 188 ? 15.547 19.438 6.344 1 94.94 188 HIS A O 1
ATOM 1503 N N . ARG A 1 189 ? 15.875 19.891 8.508 1 93.19 189 ARG A N 1
ATOM 1504 C CA . ARG A 1 189 ? 16.375 18.547 8.789 1 93.19 189 ARG A CA 1
ATOM 1505 C C . ARG A 1 189 ? 15.312 17.5 8.477 1 93.19 189 ARG A C 1
ATOM 1507 O O . ARG A 1 189 ? 15.617 16.438 7.93 1 93.19 189 ARG A O 1
ATOM 1514 N N . GLU A 1 190 ? 14.094 17.828 8.859 1 93.12 190 GLU A N 1
ATOM 1515 C CA . GLU A 1 190 ? 12.992 16.891 8.625 1 93.12 190 GLU A CA 1
ATOM 1516 C C . GLU A 1 190 ? 12.672 16.781 7.133 1 93.12 190 GLU A C 1
ATOM 1518 O O . GLU A 1 190 ? 12.469 15.68 6.621 1 93.12 190 GLU A O 1
ATOM 1523 N N . THR A 1 191 ? 12.648 17.875 6.473 1 93.88 191 THR A N 1
ATOM 1524 C CA . THR A 1 191 ? 12.414 17.875 5.035 1 93.88 191 THR A CA 1
ATOM 1525 C C . THR A 1 191 ? 13.508 17.094 4.309 1 93.88 191 THR A C 1
ATOM 1527 O O . THR A 1 191 ? 13.242 16.391 3.338 1 93.88 191 THR A O 1
ATOM 1530 N N . ALA A 1 192 ? 14.734 17.266 4.785 1 93.88 192 ALA A N 1
ATOM 1531 C CA . ALA A 1 192 ? 15.875 16.547 4.219 1 93.88 192 ALA A CA 1
ATOM 1532 C C . ALA A 1 192 ? 15.68 15.039 4.344 1 93.88 192 ALA A C 1
ATOM 1534 O O . ALA A 1 192 ? 15.844 14.305 3.369 1 93.88 192 ALA A O 1
ATOM 1535 N N . MET A 1 193 ? 15.273 14.609 5.461 1 88.62 193 MET A N 1
ATOM 1536 C CA . MET A 1 193 ? 15.039 13.195 5.723 1 88.62 193 MET A CA 1
ATOM 1537 C C . MET A 1 193 ? 13.922 12.648 4.84 1 88.62 193 MET A C 1
ATOM 1539 O O . MET A 1 193 ? 14.047 11.562 4.27 1 88.62 193 MET A O 1
ATOM 1543 N N . LEU A 1 194 ? 12.906 13.414 4.688 1 89.94 194 LEU A N 1
ATOM 1544 C CA . LEU A 1 194 ? 11.734 12.992 3.934 1 89.94 194 LEU A CA 1
ATOM 1545 C C . LEU A 1 194 ? 12.031 12.953 2.438 1 89.94 194 LEU A C 1
ATOM 1547 O O . LEU A 1 194 ? 11.492 12.117 1.712 1 89.94 194 LEU A O 1
ATOM 1551 N N . SER A 1 195 ? 12.812 13.828 1.988 1 91.25 195 SER A N 1
ATOM 1552 C CA . SER A 1 195 ? 13.047 13.969 0.556 1 91.25 195 SER A CA 1
ATOM 1553 C C . SER A 1 195 ? 14.281 13.188 0.123 1 91.25 195 SER A C 1
ATOM 1555 O O . SER A 1 195 ? 14.523 13 -1.073 1 91.25 195 SER A O 1
ATOM 1557 N N . GLY A 1 196 ? 15.07 12.766 1.05 1 88.31 196 GLY A N 1
ATOM 1558 C CA . GLY A 1 196 ? 16.266 12 0.734 1 88.31 196 GLY A CA 1
ATOM 1559 C C . GLY A 1 196 ? 17.406 12.859 0.234 1 88.31 196 GLY A C 1
ATOM 1560 O O . GLY A 1 196 ? 18.203 12.422 -0.6 1 88.31 196 GLY A O 1
ATOM 1561 N N . VAL A 1 197 ? 17.422 14.078 0.525 1 92.5 197 VAL A N 1
ATOM 1562 C CA . VAL A 1 197 ? 18.516 14.984 0.168 1 92.5 197 VAL A CA 1
ATOM 1563 C C . VAL A 1 197 ? 19.141 15.555 1.435 1 92.5 197 VAL A C 1
ATOM 1565 O O . VAL A 1 197 ? 18.75 15.211 2.549 1 92.5 197 VAL A O 1
ATOM 1568 N N . THR A 1 198 ? 20.234 16.281 1.263 1 94.19 198 THR A N 1
ATOM 1569 C CA . THR A 1 198 ? 20.906 16.859 2.424 1 94.19 198 THR A CA 1
ATOM 1570 C C . THR A 1 198 ? 20.188 18.125 2.895 1 94.19 198 THR A C 1
ATOM 1572 O O . THR A 1 198 ? 19.422 18.734 2.135 1 94.19 198 THR A O 1
ATOM 1575 N N . ARG A 1 199 ? 20.438 18.516 4.191 1 95.5 199 ARG A N 1
ATOM 1576 C CA . ARG A 1 199 ? 19.859 19.719 4.762 1 95.5 199 ARG A CA 1
ATOM 1577 C C . ARG A 1 199 ? 20.25 20.953 3.959 1 95.5 199 ARG A C 1
ATOM 1579 O O . ARG A 1 199 ? 19.438 21.844 3.736 1 95.5 199 ARG A O 1
ATOM 1586 N N . GLU A 1 200 ? 21.438 20.953 3.594 1 97.06 200 GLU A N 1
ATOM 1587 C CA . GLU A 1 200 ? 21.953 22.062 2.797 1 97.06 200 GLU A CA 1
ATOM 1588 C C . GLU A 1 200 ? 21.203 22.172 1.474 1 97.06 200 GLU A C 1
ATOM 1590 O O . GLU A 1 200 ? 20.859 23.281 1.046 1 97.06 200 GLU A O 1
ATOM 1595 N N . THR A 1 201 ? 20.984 21.156 0.851 1 96.44 201 THR A N 1
ATOM 1596 C CA . THR A 1 201 ? 20.266 21.125 -0.419 1 96.44 201 THR A CA 1
ATOM 1597 C C . THR A 1 201 ? 18.844 21.625 -0.244 1 96.44 201 THR A C 1
ATOM 1599 O O . THR A 1 201 ? 18.312 22.344 -1.096 1 96.44 201 THR A O 1
ATOM 1602 N N . VAL A 1 202 ? 18.266 21.266 0.857 1 97.38 202 VAL A N 1
ATOM 1603 C CA . VAL A 1 202 ? 16.922 21.719 1.149 1 97.38 202 VAL A CA 1
ATOM 1604 C C . VAL A 1 202 ? 16.906 23.25 1.254 1 97.38 202 VAL A C 1
ATOM 1606 O O . VAL A 1 202 ? 16.047 23.906 0.655 1 97.38 202 VAL A O 1
ATOM 1609 N N . THR A 1 203 ? 17.812 23.75 1.987 1 97.19 203 THR A N 1
ATOM 1610 C CA . THR A 1 203 ? 17.906 25.203 2.184 1 97.19 203 THR A CA 1
ATOM 1611 C C . THR A 1 203 ? 18.062 25.922 0.846 1 97.19 203 THR A C 1
ATOM 1613 O O . THR A 1 203 ? 17.344 26.875 0.569 1 97.19 203 THR A O 1
ATOM 1616 N N . ARG A 1 204 ? 18.891 25.328 0.045 1 97.56 204 ARG A N 1
ATOM 1617 C 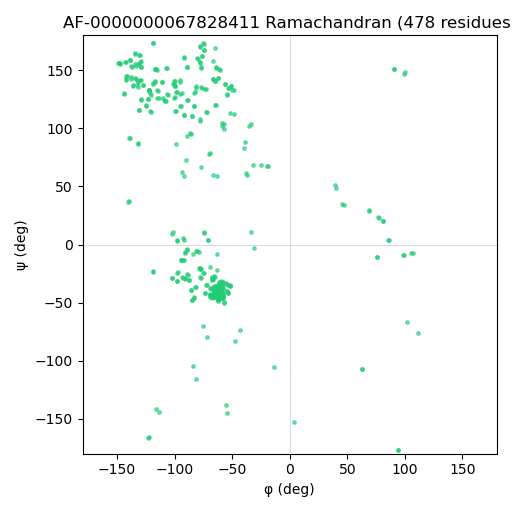CA . ARG A 1 204 ? 19.141 25.938 -1.261 1 97.56 204 ARG A CA 1
ATOM 1618 C C . ARG A 1 204 ? 17.906 25.828 -2.156 1 97.56 204 ARG A C 1
ATOM 1620 O O . ARG A 1 204 ? 17.562 26.797 -2.852 1 97.56 204 ARG A O 1
ATOM 1627 N N . THR A 1 205 ? 17.375 24.75 -2.162 1 97.5 205 THR A N 1
ATOM 1628 C CA . THR A 1 205 ? 16.219 24.484 -3.016 1 97.5 205 THR A CA 1
ATOM 1629 C C . THR A 1 205 ? 15.039 25.375 -2.613 1 97.5 205 THR A C 1
ATOM 1631 O O . THR A 1 205 ? 14.367 25.953 -3.473 1 97.5 205 THR A O 1
ATOM 1634 N N . LEU A 1 206 ? 14.805 25.5 -1.326 1 97.25 206 LEU A N 1
ATOM 1635 C CA . LEU A 1 206 ? 13.727 26.359 -0.848 1 97.25 206 LEU A CA 1
ATOM 1636 C C . LEU A 1 206 ? 13.992 27.812 -1.218 1 97.25 206 LEU A C 1
ATOM 1638 O O . LEU A 1 206 ? 13.07 28.547 -1.568 1 97.25 206 LEU A O 1
ATOM 1642 N N . GLY A 1 207 ? 15.219 28.141 -1.078 1 97.06 207 GLY A N 1
ATOM 1643 C CA . GLY A 1 207 ? 15.594 29.469 -1.521 1 97.06 207 GLY A CA 1
ATOM 1644 C C . GLY A 1 207 ? 15.305 29.719 -2.99 1 97.06 207 GLY A C 1
ATOM 1645 O O . GLY A 1 207 ? 14.781 30.766 -3.359 1 97.06 207 GLY A O 1
ATOM 1646 N N . LYS A 1 208 ? 15.625 28.781 -3.783 1 96.62 208 LYS A N 1
ATOM 1647 C CA . LYS A 1 208 ? 15.391 28.859 -5.223 1 96.62 208 LYS A CA 1
ATOM 1648 C C . LYS A 1 208 ? 13.898 28.969 -5.531 1 96.62 208 LYS A C 1
ATOM 1650 O O . LYS A 1 208 ? 13.484 29.781 -6.359 1 96.62 208 LYS A O 1
ATOM 1655 N N . LEU A 1 209 ? 13.156 28.156 -4.922 1 96.25 209 LEU A N 1
ATOM 1656 C CA . LEU A 1 209 ? 11.711 28.156 -5.137 1 96.25 209 LEU A CA 1
ATOM 1657 C C . LEU A 1 209 ? 11.094 29.484 -4.727 1 96.25 209 LEU A C 1
ATOM 1659 O O . LEU A 1 209 ? 10.156 29.969 -5.371 1 96.25 209 LEU A O 1
ATOM 1663 N N . GLU A 1 210 ? 11.602 29.984 -3.674 1 96.06 210 GLU A N 1
ATOM 1664 C CA . GLU A 1 210 ? 11.117 31.281 -3.195 1 96.06 210 GLU A CA 1
ATOM 1665 C C . GLU A 1 210 ? 11.492 32.406 -4.164 1 96.06 210 GLU A C 1
ATOM 1667 O O . GLU A 1 210 ? 10.664 33.25 -4.477 1 96.06 210 GLU A O 1
ATOM 1672 N N . LYS A 1 211 ? 12.656 32.406 -4.633 1 95.75 211 LYS A N 1
ATOM 1673 C CA . LYS A 1 211 ? 13.125 33.406 -5.59 1 95.75 211 LYS A CA 1
ATOM 1674 C C . LYS A 1 211 ? 12.312 33.375 -6.879 1 95.75 211 LYS A C 1
ATOM 1676 O O . LYS A 1 211 ? 12.055 34.406 -7.492 1 95.75 211 LYS A O 1
ATOM 1681 N N . LYS A 1 212 ? 11.914 32.219 -7.219 1 94.38 212 LYS A N 1
ATOM 1682 C CA . LYS A 1 212 ? 11.133 32.031 -8.438 1 94.38 212 LYS A CA 1
ATOM 1683 C C . LYS A 1 212 ? 9.664 32.375 -8.211 1 94.38 212 LYS A C 1
ATOM 1685 O O . LYS A 1 212 ? 8.844 32.281 -9.125 1 94.38 212 LYS A O 1
ATOM 1690 N N . GLY A 1 213 ? 9.352 32.656 -6.961 1 92.75 213 GLY A N 1
ATOM 1691 C CA . GLY A 1 213 ? 8 33.062 -6.633 1 92.75 213 GLY A CA 1
ATOM 1692 C C . GLY A 1 213 ? 7.027 31.906 -6.504 1 92.75 213 GLY A C 1
ATOM 1693 O O . GLY A 1 213 ? 5.82 32.062 -6.688 1 92.75 213 GLY A O 1
ATOM 1694 N N . LEU A 1 214 ? 7.465 30.766 -6.293 1 93.94 214 LEU A N 1
ATOM 1695 C CA . LEU A 1 214 ? 6.594 29.609 -6.18 1 93.94 214 LEU A CA 1
ATOM 1696 C C . LEU A 1 214 ? 6.109 29.422 -4.746 1 93.94 214 LEU A C 1
ATOM 1698 O O . LEU A 1 214 ? 5.016 28.906 -4.516 1 93.94 214 LEU A O 1
ATOM 1702 N N . ILE A 1 215 ? 6.988 29.859 -3.848 1 95.81 215 ILE A N 1
ATOM 1703 C CA . ILE A 1 215 ? 6.613 29.734 -2.443 1 95.81 215 ILE A CA 1
ATOM 1704 C C . ILE A 1 215 ? 7.027 30.984 -1.682 1 95.81 215 ILE A C 1
ATOM 1706 O O . ILE A 1 215 ? 7.836 31.781 -2.172 1 95.81 215 ILE A O 1
ATOM 1710 N N . LEU A 1 216 ? 6.402 31.219 -0.541 1 95.19 216 LEU A N 1
ATOM 1711 C CA . LEU A 1 216 ? 6.75 32.25 0.418 1 95.19 216 LEU A CA 1
ATOM 1712 C C . LEU A 1 216 ? 6.844 31.688 1.829 1 95.19 216 LEU A C 1
ATOM 1714 O O . LEU A 1 216 ? 5.859 31.172 2.363 1 95.19 216 LEU A O 1
ATOM 1718 N N . ARG A 1 217 ? 8.023 31.734 2.375 1 93.88 217 ARG A N 1
ATOM 1719 C CA . ARG A 1 217 ? 8.219 31.203 3.721 1 93.88 217 ARG A CA 1
ATOM 1720 C C . ARG A 1 217 ? 7.957 32.281 4.773 1 93.88 217 ARG A C 1
ATOM 1722 O O . ARG A 1 217 ? 8.508 33.375 4.699 1 93.88 217 ARG A O 1
ATOM 1729 N N . GLN A 1 218 ? 7.055 31.938 5.645 1 90.12 218 GLN A N 1
ATOM 1730 C CA . GLN A 1 218 ? 6.668 32.844 6.703 1 90.12 218 GLN A CA 1
ATOM 1731 C C . GLN A 1 218 ? 6.668 32.156 8.062 1 90.12 218 GLN A C 1
ATOM 1733 O O . GLN A 1 218 ? 5.621 31.719 8.539 1 90.12 218 GLN A O 1
ATOM 1738 N N . GLY A 1 219 ? 7.781 32.156 8.688 1 89.19 219 GLY A N 1
ATOM 1739 C CA . GLY A 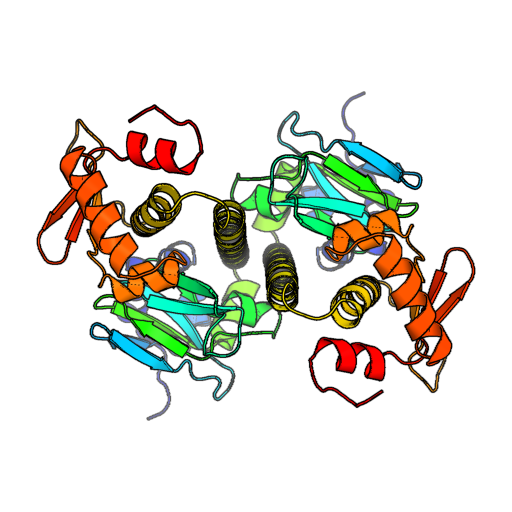1 219 ? 7.859 31.578 10.016 1 89.19 219 GLY A CA 1
ATOM 1740 C C . GLY A 1 219 ? 7.539 30.094 10.039 1 89.19 219 GLY A C 1
ATOM 1741 O O . GLY A 1 219 ? 8.234 29.297 9.414 1 89.19 219 GLY A O 1
ATOM 1742 N N . ALA A 1 220 ? 6.312 29.875 10.609 1 88.88 220 ALA A N 1
ATOM 1743 C CA . ALA A 1 220 ? 5.957 28.484 10.844 1 88.88 220 ALA A CA 1
ATOM 1744 C C . ALA A 1 220 ? 5.184 27.906 9.656 1 88.88 220 ALA A C 1
ATOM 1746 O O . ALA A 1 220 ? 4.828 26.734 9.664 1 88.88 220 ALA A O 1
ATOM 1747 N N . THR A 1 221 ? 5.062 28.734 8.625 1 92.38 221 THR A N 1
ATOM 1748 C CA . THR A 1 221 ? 4.281 28.266 7.488 1 92.38 221 THR A CA 1
ATOM 1749 C C . THR A 1 221 ? 4.969 28.625 6.176 1 92.38 221 THR A C 1
ATOM 1751 O O . THR A 1 221 ? 5.828 29.5 6.141 1 92.38 221 THR A O 1
ATOM 1754 N N . ILE A 1 222 ? 4.672 27.812 5.23 1 94.19 222 ILE A N 1
ATOM 1755 C CA . ILE A 1 222 ? 5.031 28.094 3.846 1 94.19 222 ILE A CA 1
ATOM 1756 C C . ILE A 1 222 ? 3.768 28.312 3.018 1 94.19 222 ILE A C 1
ATOM 1758 O O . ILE A 1 222 ? 2.83 27.516 3.084 1 94.19 222 ILE A O 1
ATOM 1762 N N . GLU A 1 223 ? 3.738 29.375 2.383 1 93.31 223 GLU A N 1
ATOM 1763 C CA . GLU A 1 223 ? 2.645 29.625 1.452 1 93.31 223 GLU A CA 1
ATOM 1764 C C . GLU A 1 223 ? 3.025 29.219 0.03 1 93.31 223 GLU A C 1
ATOM 1766 O O . GLU A 1 223 ? 4.004 29.734 -0.521 1 93.31 223 GLU A O 1
ATOM 1771 N N . ILE A 1 224 ? 2.311 28.328 -0.496 1 94.06 224 ILE A N 1
ATOM 1772 C CA . ILE A 1 224 ? 2.494 27.969 -1.898 1 94.06 224 ILE A CA 1
ATOM 1773 C C . ILE A 1 224 ? 1.729 28.953 -2.785 1 94.06 224 ILE A C 1
ATOM 1775 O O . ILE A 1 224 ? 0.5 29.016 -2.727 1 94.06 224 ILE A O 1
ATOM 1779 N N . LEU A 1 225 ? 2.42 29.609 -3.596 1 92.69 225 LEU A N 1
ATOM 1780 C CA . LEU A 1 225 ? 1.844 30.703 -4.363 1 92.69 225 LEU A CA 1
ATOM 1781 C C . LEU A 1 225 ? 1.29 30.203 -5.695 1 92.69 225 LEU A C 1
ATOM 1783 O O . LEU A 1 225 ? 0.386 30.812 -6.266 1 92.69 225 LEU A O 1
ATOM 1787 N N . ASN A 1 226 ? 1.836 29.203 -6.207 1 89.94 226 ASN A N 1
ATOM 1788 C CA . ASN A 1 226 ? 1.392 28.609 -7.457 1 89.94 226 ASN A CA 1
ATOM 1789 C C . ASN A 1 226 ? 1.431 27.078 -7.391 1 89.94 226 ASN A C 1
ATOM 1791 O O . ASN A 1 226 ? 2.43 26.469 -7.762 1 89.94 226 ASN A O 1
ATOM 1795 N N . LEU A 1 227 ? 0.347 26.547 -7.016 1 89.25 227 LEU A N 1
ATOM 1796 C CA . LEU A 1 227 ? 0.252 25.109 -6.793 1 89.25 227 LEU A CA 1
ATOM 1797 C C . LEU A 1 227 ? 0.428 24.344 -8.102 1 89.25 227 LEU A C 1
ATOM 1799 O O . LEU A 1 227 ? 1.1 23.312 -8.141 1 89.25 227 LEU A O 1
ATOM 1803 N N . ASP A 1 228 ? -0.13 24.844 -9.133 1 87.5 228 ASP A N 1
ATOM 1804 C CA . ASP A 1 228 ? -0.072 24.172 -10.43 1 87.5 228 ASP A CA 1
ATOM 1805 C C . ASP A 1 228 ? 1.367 24.062 -10.93 1 87.5 228 ASP A C 1
ATOM 1807 O O . ASP A 1 228 ? 1.783 23.016 -11.414 1 87.5 228 ASP A O 1
ATOM 1811 N N . LEU A 1 229 ? 2.035 25.109 -10.836 1 88.5 229 LEU A N 1
ATOM 1812 C CA . LEU A 1 229 ? 3.42 25.125 -11.289 1 88.5 229 LEU A CA 1
ATOM 1813 C C . LEU A 1 229 ? 4.273 24.188 -10.453 1 88.5 229 LEU A C 1
ATOM 1815 O O . LEU A 1 229 ? 5.176 23.516 -10.969 1 88.5 229 LEU A O 1
ATOM 1819 N N . LEU A 1 230 ? 4.059 24.156 -9.172 1 91 230 LEU A N 1
ATOM 1820 C CA . LEU A 1 230 ? 4.789 23.25 -8.297 1 91 230 LEU A CA 1
ATOM 1821 C C . LEU A 1 230 ? 4.516 21.797 -8.672 1 91 230 LEU A C 1
ATOM 1823 O O . LEU A 1 230 ? 5.43 20.969 -8.68 1 91 230 LEU A O 1
ATOM 1827 N N . GLN A 1 231 ? 3.258 21.469 -8.977 1 89.06 231 GLN A N 1
ATOM 1828 C CA . GLN A 1 231 ? 2.873 20.125 -9.391 1 89.06 231 GLN A CA 1
ATOM 1829 C C . GLN A 1 231 ? 3.549 19.75 -10.703 1 89.06 231 GLN A C 1
ATOM 1831 O O . GLN A 1 231 ? 3.957 18.594 -10.883 1 89.06 231 GLN A O 1
ATOM 1836 N N . GLN A 1 232 ? 3.662 20.641 -11.562 1 88.62 232 GLN A N 1
ATOM 1837 C CA . GLN A 1 232 ? 4.316 20.406 -12.852 1 88.62 232 GLN A CA 1
ATOM 1838 C C . GLN A 1 232 ? 5.793 20.062 -12.656 1 88.62 232 GLN A C 1
ATOM 1840 O O . GLN A 1 232 ? 6.344 19.25 -13.391 1 88.62 232 GLN A O 1
ATOM 1845 N N . LEU A 1 233 ? 6.363 20.75 -11.695 1 87.06 233 LEU A N 1
ATOM 1846 C CA . LEU A 1 233 ? 7.766 20.484 -11.391 1 87.06 233 LEU A CA 1
ATOM 1847 C C . LEU A 1 233 ? 7.973 19.031 -10.992 1 87.06 233 LEU A C 1
ATOM 1849 O O . LEU A 1 233 ? 9.008 18.438 -11.312 1 87.06 233 LEU A O 1
ATOM 1853 N N . VAL A 1 234 ? 7.062 18.469 -10.328 1 87.62 234 VAL A N 1
ATOM 1854 C CA . VAL A 1 234 ? 7.188 17.109 -9.812 1 87.62 234 VAL A CA 1
ATOM 1855 C C . VAL A 1 234 ? 6.762 16.109 -10.883 1 87.62 234 VAL A C 1
ATOM 1857 O O . VAL A 1 234 ? 7.34 15.023 -10.992 1 87.62 234 VAL A O 1
ATOM 1860 N N . SER A 1 235 ? 5.719 16.344 -11.68 1 77 235 SER A N 1
ATOM 1861 C CA . SER A 1 235 ? 5.203 15.43 -12.695 1 77 235 SER A CA 1
ATOM 1862 C C . SER A 1 235 ? 6.117 15.391 -13.914 1 77 235 SER A C 1
ATOM 1864 O O . SER A 1 235 ? 5.988 14.508 -14.766 1 77 235 SER A O 1
ATOM 1866 N N . GLY A 1 236 ? 7.402 15.992 -13.891 1 66 236 GLY A N 1
ATOM 1867 C CA . GLY A 1 236 ? 8.336 15.945 -15 1 66 236 GLY A CA 1
ATOM 1868 C C . GLY A 1 236 ? 7.965 16.875 -16.125 1 66 236 GLY A C 1
ATOM 1869 O O . GLY A 1 236 ? 8.523 16.781 -17.234 1 66 236 GLY A O 1
ATOM 1870 N N . ASN A 1 237 ? 6.82 17.484 -16.188 1 47.16 237 ASN A N 1
ATOM 1871 C CA . ASN A 1 237 ? 6.738 18.422 -17.312 1 47.16 237 ASN A CA 1
ATOM 1872 C C . ASN A 1 237 ? 7.637 19.641 -17.094 1 47.16 237 ASN A C 1
ATOM 1874 O O . ASN A 1 237 ? 7.348 20.484 -16.234 1 47.16 237 ASN A O 1
ATOM 1878 N N . PRO A 1 238 ? 8.969 19.469 -17.312 1 39.94 238 PRO A N 1
ATOM 1879 C CA . PRO A 1 238 ? 9.938 20.547 -17.141 1 39.94 238 PRO A CA 1
ATOM 1880 C C . PRO A 1 238 ? 9.406 21.891 -17.609 1 39.94 238 PRO A C 1
ATOM 1882 O O . PRO A 1 238 ? 9.086 22.062 -18.797 1 39.94 238 PRO A O 1
ATOM 1885 N N . THR A 1 239 ? 8.469 22.422 -17.156 1 33.69 239 THR A N 1
ATOM 1886 C CA . THR A 1 239 ? 8.562 23.812 -17.625 1 33.69 239 THR A CA 1
ATOM 1887 C C . THR A 1 239 ? 9.891 24.438 -17.203 1 33.69 239 THR A C 1
ATOM 1889 O O . THR A 1 239 ? 10.297 24.312 -16.047 1 33.69 239 THR A O 1
ATOM 1892 N N . SER A 1 240 ? 10.914 24.516 -18.109 1 34.62 240 SER A N 1
ATOM 1893 C CA . SER A 1 240 ? 12.094 25.359 -18.031 1 34.62 240 SER A CA 1
ATOM 1894 C C . SER A 1 240 ? 11.898 26.516 -17.047 1 34.62 240 SER A C 1
ATOM 1896 O O . SER A 1 240 ? 11.07 27.391 -17.281 1 34.62 240 SER A O 1
ATOM 1898 N N . ILE A 1 241 ? 11.805 26.25 -15.828 1 31.81 241 ILE A N 1
ATOM 1899 C CA . ILE A 1 241 ? 11.961 27.484 -15.062 1 31.81 241 ILE A CA 1
ATOM 1900 C C . ILE A 1 241 ? 13.438 27.844 -14.961 1 31.81 241 ILE A C 1
ATOM 1902 O O . ILE A 1 241 ? 14.281 26.984 -14.711 1 31.81 241 ILE A O 1
ATOM 1906 N N . MET B 1 1 ? -24.234 -9.609 -28.75 1 31.73 1 MET B N 1
ATOM 1907 C CA . MET B 1 1 ? -25 -10.352 -27.766 1 31.73 1 MET B CA 1
ATOM 1908 C C . MET B 1 1 ? -24.953 -9.648 -26.406 1 31.73 1 MET B C 1
ATOM 1910 O O . MET B 1 1 ? -23.875 -9.219 -25.969 1 31.73 1 MET B O 1
ATOM 1914 N N . ALA B 1 2 ? -25.938 -9.289 -25.906 1 44.69 2 ALA B N 1
ATOM 1915 C CA . ALA B 1 2 ? -26.078 -8.516 -24.672 1 44.69 2 ALA B CA 1
ATOM 1916 C C . ALA B 1 2 ? -25.312 -9.164 -23.516 1 44.69 2 ALA B C 1
ATOM 1918 O O . ALA B 1 2 ? -25.344 -10.391 -23.359 1 44.69 2 ALA B O 1
ATOM 1919 N N . PRO B 1 3 ? -24.234 -8.531 -23 1 56.66 3 PRO B N 1
ATOM 1920 C CA . PRO B 1 3 ? -23.531 -9.117 -21.859 1 56.66 3 PRO B CA 1
ATOM 1921 C C . PRO B 1 3 ? -24.469 -9.828 -20.891 1 56.66 3 PRO B C 1
ATOM 1923 O O . PRO B 1 3 ? -25.547 -9.312 -20.578 1 56.66 3 PRO B O 1
ATOM 1926 N N . GLN B 1 4 ? -24.594 -11.133 -20.875 1 65.25 4 GLN B N 1
ATOM 1927 C CA . GLN B 1 4 ? -25.547 -11.914 -20.094 1 65.25 4 GLN B CA 1
ATOM 1928 C C . GLN B 1 4 ? -25.062 -12.102 -18.656 1 65.25 4 GLN B C 1
ATOM 1930 O O . GLN B 1 4 ? -23.859 -12.188 -18.422 1 65.25 4 GLN B O 1
ATOM 1935 N N . LYS B 1 5 ? -25.953 -11.945 -17.781 1 83.62 5 LYS B N 1
ATOM 1936 C CA . LYS B 1 5 ? -25.734 -12.258 -16.375 1 83.62 5 LYS B CA 1
ATOM 1937 C C . LYS B 1 5 ? -25.156 -13.656 -16.203 1 83.62 5 LYS B C 1
ATOM 1939 O O . LYS B 1 5 ? -25.547 -14.594 -16.906 1 83.62 5 LYS B O 1
ATOM 1944 N N . PRO B 1 6 ? -24.172 -13.773 -15.43 1 88.69 6 PRO B N 1
ATOM 1945 C CA . PRO B 1 6 ? -23.516 -15.07 -15.258 1 88.69 6 PRO B CA 1
ATOM 1946 C C . PRO B 1 6 ? -24.453 -16.125 -14.68 1 88.69 6 PRO B C 1
ATOM 1948 O O . PRO B 1 6 ? -25.375 -15.797 -13.938 1 88.69 6 PRO B O 1
ATOM 1951 N N . SER B 1 7 ? -24.25 -17.359 -14.984 1 89.25 7 SER B N 1
ATOM 1952 C CA . SER B 1 7 ? -25 -18.484 -14.445 1 89.25 7 SER B CA 1
ATOM 1953 C C . SER B 1 7 ? -24.562 -18.812 -13.023 1 89.25 7 SER B C 1
ATOM 1955 O O . SER B 1 7 ? -23.5 -18.375 -12.578 1 89.25 7 SER B O 1
ATOM 1957 N N . THR B 1 8 ? -25.422 -19.547 -12.383 1 89.56 8 THR B N 1
ATOM 1958 C CA . THR B 1 8 ? -25.109 -19.984 -11.031 1 89.56 8 THR B CA 1
ATOM 1959 C C . THR B 1 8 ? -23.859 -20.875 -11.031 1 89.56 8 THR B C 1
ATOM 1961 O O . THR B 1 8 ? -23.047 -20.812 -10.102 1 89.56 8 THR B O 1
ATOM 1964 N N . LYS B 1 9 ? -23.75 -21.641 -12.047 1 91 9 LYS B N 1
ATOM 1965 C CA . LYS B 1 9 ? -22.578 -22.516 -12.18 1 91 9 LYS B CA 1
ATOM 1966 C C . LYS B 1 9 ? -21.297 -21.703 -12.281 1 91 9 LYS B C 1
ATOM 1968 O O . LYS B 1 9 ? -20.281 -22.047 -11.664 1 91 9 LYS B O 1
ATOM 1973 N N . GLN B 1 10 ? -21.344 -20.672 -13.016 1 92.31 10 GLN B N 1
ATOM 1974 C CA . GLN B 1 10 ? -20.172 -19.812 -13.188 1 92.31 10 GLN B CA 1
ATOM 1975 C C . GLN B 1 10 ? -19.797 -19.141 -11.875 1 92.31 10 GLN B C 1
ATOM 1977 O O . GLN B 1 10 ? -18.609 -19.031 -11.547 1 92.31 10 GLN B O 1
ATOM 1982 N N . LEU B 1 11 ? -20.781 -18.734 -11.203 1 93.62 11 LEU B N 1
ATOM 1983 C CA . LEU B 1 11 ? -20.547 -18.062 -9.922 1 93.62 11 LEU B CA 1
ATOM 1984 C C . LEU B 1 11 ? -19.953 -19.031 -8.906 1 93.62 11 LEU B C 1
ATOM 1986 O O . LEU B 1 11 ? -19.078 -18.672 -8.125 1 93.62 11 LEU B O 1
ATOM 1990 N N . LYS B 1 12 ? -20.406 -20.234 -8.914 1 92.5 12 LYS B N 1
ATOM 1991 C CA . LYS B 1 12 ? -19.859 -21.266 -8.039 1 92.5 12 LYS B CA 1
ATOM 1992 C C . LYS B 1 12 ? -18.391 -21.562 -8.391 1 92.5 12 LYS B C 1
ATOM 1994 O O . LYS B 1 12 ? -17.562 -21.734 -7.496 1 92.5 12 LYS B O 1
ATOM 1999 N N . GLN B 1 13 ? -18.141 -21.625 -9.641 1 94.31 13 GLN B N 1
ATOM 2000 C CA . GLN B 1 13 ? -16.766 -21.844 -10.094 1 94.31 13 GLN B CA 1
ATOM 2001 C C . GLN B 1 13 ? -15.859 -20.703 -9.656 1 94.31 13 GLN B C 1
ATOM 2003 O O . GLN B 1 13 ? -14.742 -20.938 -9.188 1 94.31 13 GLN B O 1
ATOM 2008 N N . LEU B 1 14 ? -16.359 -19.547 -9.812 1 94.75 14 LEU B N 1
ATOM 2009 C CA . LEU B 1 14 ? -15.625 -18.359 -9.391 1 94.75 14 LEU B CA 1
ATOM 2010 C C . LEU B 1 14 ? -15.273 -18.422 -7.906 1 94.75 14 LEU B C 1
ATOM 2012 O O . LEU B 1 14 ? -14.117 -18.25 -7.523 1 94.75 14 LEU B O 1
ATOM 2016 N N . ALA B 1 15 ? -16.25 -18.719 -7.082 1 93.56 15 ALA B N 1
ATOM 2017 C CA . ALA B 1 15 ? -16.062 -18.781 -5.633 1 93.56 15 ALA B CA 1
ATOM 2018 C C . ALA B 1 15 ? -15.117 -19.906 -5.242 1 93.56 15 ALA B C 1
ATOM 2020 O O . ALA B 1 15 ? -14.414 -19.812 -4.238 1 93.56 15 ALA B O 1
ATOM 2021 N N . SER B 1 16 ? -15.078 -20.922 -6.035 1 93.25 16 SER B N 1
ATOM 2022 C CA . SER B 1 16 ? -14.188 -22.047 -5.75 1 93.25 16 SER B CA 1
ATOM 2023 C C . SER B 1 16 ? -12.742 -21.719 -6.102 1 93.25 16 SER B C 1
ATOM 2025 O O . SER B 1 16 ? -11.812 -22.25 -5.492 1 93.25 16 SER B O 1
ATOM 2027 N N . GLU B 1 17 ? -12.555 -20.859 -7.055 1 94.38 17 GLU B N 1
ATOM 2028 C CA . GLU B 1 17 ? -11.211 -20.578 -7.566 1 94.38 17 GLU B CA 1
ATOM 2029 C C . GLU B 1 17 ? -10.625 -19.328 -6.926 1 94.38 17 GLU B C 1
ATOM 2031 O O . GLU B 1 17 ? -9.398 -19.156 -6.898 1 94.38 17 GLU B O 1
ATOM 2036 N N . ILE B 1 18 ? -11.539 -18.484 -6.457 1 95.25 18 ILE B N 1
ATOM 2037 C CA . ILE B 1 18 ? -11.102 -17.203 -5.883 1 95.25 18 ILE B CA 1
ATOM 2038 C C . ILE B 1 18 ? -11.656 -17.062 -4.469 1 95.25 18 ILE B C 1
ATOM 2040 O O . ILE B 1 18 ? -12.875 -16.938 -4.281 1 95.25 18 ILE B O 1
ATOM 2044 N N . SER B 1 19 ? -10.797 -16.938 -3.48 1 93.19 19 SER B N 1
ATOM 2045 C CA . SER B 1 19 ? -11.195 -16.922 -2.078 1 93.19 19 SER B CA 1
ATOM 2046 C C . SER B 1 19 ? -11.992 -15.664 -1.742 1 93.19 19 SER B C 1
ATOM 2048 O O . SER B 1 19 ? -12.867 -15.695 -0.874 1 93.19 19 SER B O 1
ATOM 2050 N N . PHE B 1 20 ? -11.75 -14.578 -2.393 1 93.81 20 PHE B N 1
ATOM 2051 C CA . PHE B 1 20 ? -12.461 -13.32 -2.176 1 93.81 20 PHE B CA 1
ATOM 2052 C C . PHE B 1 20 ? -13.969 -13.531 -2.244 1 93.81 20 PHE B C 1
ATOM 2054 O O . PHE B 1 20 ? -14.719 -12.961 -1.451 1 93.81 20 PHE B O 1
ATOM 2061 N N . PHE B 1 21 ? -14.383 -14.398 -3.092 1 95.19 21 PHE B N 1
ATOM 2062 C CA . PHE B 1 21 ? -15.805 -14.562 -3.344 1 95.19 21 PHE B CA 1
ATOM 2063 C C . PHE B 1 21 ? -16.391 -15.641 -2.439 1 95.19 21 PHE B C 1
ATOM 2065 O O . PHE B 1 21 ? -17.609 -15.773 -2.338 1 95.19 21 PHE B O 1
ATOM 2072 N N . ARG B 1 22 ? -15.508 -16.344 -1.868 1 90.19 22 ARG B N 1
ATOM 2073 C CA . ARG B 1 22 ? -15.969 -17.422 -1.002 1 90.19 22 ARG B CA 1
ATOM 2074 C C . ARG B 1 22 ? -16.672 -16.875 0.233 1 90.19 22 ARG B C 1
ATOM 2076 O O . ARG B 1 22 ? -17.594 -17.5 0.763 1 90.19 22 ARG B O 1
ATOM 2083 N N . SER B 1 23 ? -16.281 -15.727 0.631 1 82.88 23 SER B N 1
ATOM 2084 C CA . SER B 1 23 ? -16.828 -15.156 1.858 1 82.88 23 SER B CA 1
ATOM 2085 C C . SER B 1 23 ? -18.094 -14.344 1.581 1 82.88 23 SER B C 1
ATOM 2087 O O . SER B 1 23 ? -18.734 -13.852 2.51 1 82.88 23 SER B O 1
ATOM 2089 N N . ILE B 1 24 ? -18.438 -14.219 0.375 1 90.44 24 ILE B N 1
ATOM 2090 C CA . ILE B 1 24 ? -19.594 -13.438 -0.013 1 90.44 24 ILE B CA 1
ATOM 2091 C C . ILE B 1 24 ? -20.781 -14.367 -0.279 1 90.44 24 ILE B C 1
ATOM 2093 O O . ILE B 1 24 ? -20.625 -15.406 -0.92 1 90.44 24 ILE B O 1
ATOM 2097 N N . SER B 1 25 ? -21.906 -13.969 0.205 1 90.81 25 SER B N 1
ATOM 2098 C CA . SER B 1 25 ? -23.094 -14.805 0.032 1 90.81 25 SER B CA 1
ATOM 2099 C C . SER B 1 25 ? -23.453 -14.945 -1.442 1 90.81 25 SER B C 1
ATOM 2101 O O . SER B 1 25 ? -23.25 -14.023 -2.232 1 90.81 25 SER B O 1
ATOM 2103 N N . LYS B 1 26 ? -24.078 -16.047 -1.748 1 90.69 26 LYS B N 1
ATOM 2104 C CA . LYS B 1 26 ? -24.484 -16.328 -3.121 1 90.69 26 LYS B CA 1
ATOM 2105 C C . LYS B 1 26 ? -25.5 -15.289 -3.609 1 90.69 26 LYS B C 1
ATOM 2107 O O . LYS B 1 26 ? -25.438 -14.844 -4.758 1 90.69 26 LYS B O 1
ATOM 2112 N N . ASP B 1 27 ? -26.328 -14.953 -2.742 1 92.62 27 ASP B N 1
ATOM 2113 C CA . ASP B 1 27 ? -27.359 -13.984 -3.104 1 92.62 27 ASP B CA 1
ATOM 2114 C C . ASP B 1 27 ? -26.75 -12.648 -3.494 1 92.62 27 ASP B C 1
ATOM 2116 O O . ASP B 1 27 ? -27.172 -12.016 -4.465 1 92.62 27 ASP B O 1
ATOM 2120 N N . LEU B 1 28 ? -25.781 -12.273 -2.793 1 92.75 28 LEU B N 1
ATOM 2121 C CA . LEU B 1 28 ? -25.109 -11.008 -3.074 1 92.75 28 LEU B CA 1
ATOM 2122 C C . LEU B 1 28 ? -24.359 -11.078 -4.395 1 92.75 28 LEU B C 1
ATOM 2124 O O . LEU B 1 28 ? -24.328 -10.109 -5.152 1 92.75 28 LEU B O 1
ATOM 2128 N N . LEU B 1 29 ? -23.766 -12.203 -4.645 1 94 29 LEU B N 1
ATOM 2129 C CA . LEU B 1 29 ? -23.047 -12.383 -5.898 1 94 29 LEU B CA 1
ATOM 2130 C C . LEU B 1 29 ? -24 -12.289 -7.09 1 94 29 LEU B C 1
ATOM 2132 O O . LEU B 1 29 ? -23.719 -11.586 -8.062 1 94 29 LEU B O 1
ATOM 2136 N N . ILE B 1 30 ? -25.094 -12.914 -6.922 1 92.25 30 ILE B N 1
ATOM 2137 C CA . ILE B 1 30 ? -26.094 -12.922 -7.984 1 92.25 30 ILE B CA 1
ATOM 2138 C C . ILE B 1 30 ? -26.625 -11.508 -8.195 1 92.25 30 ILE B C 1
ATOM 2140 O O . ILE B 1 30 ? -26.812 -11.078 -9.336 1 92.25 30 ILE B O 1
ATOM 2144 N N . ALA B 1 31 ? -26.766 -10.82 -7.168 1 93.06 31 ALA B N 1
ATOM 2145 C CA . ALA B 1 31 ? -27.375 -9.492 -7.215 1 93.06 31 ALA B CA 1
ATOM 2146 C C . ALA B 1 31 ? -26.406 -8.469 -7.812 1 93.06 31 ALA B C 1
ATOM 2148 O O . ALA B 1 31 ? -26.828 -7.488 -8.422 1 93.06 31 ALA B O 1
ATOM 2149 N N . ASN B 1 32 ? -25.094 -8.711 -7.742 1 93.31 32 ASN B N 1
ATOM 2150 C CA . ASN B 1 32 ? -24.172 -7.605 -8.008 1 93.31 32 ASN B CA 1
ATOM 2151 C C . ASN B 1 32 ? -23.281 -7.902 -9.211 1 93.31 32 ASN B C 1
ATOM 2153 O O . ASN B 1 32 ? -22.719 -6.988 -9.805 1 93.31 32 ASN B O 1
ATOM 2157 N N . ILE B 1 33 ? -23.094 -9.156 -9.516 1 93.56 33 ILE B N 1
ATOM 2158 C CA . ILE B 1 33 ? -22.25 -9.484 -10.648 1 93.56 33 ILE B CA 1
ATOM 2159 C C . ILE B 1 33 ? -23.094 -9.602 -11.914 1 93.56 33 ILE B C 1
ATOM 2161 O O . ILE B 1 33 ? -23.844 -10.562 -12.086 1 93.56 33 ILE B O 1
ATOM 2165 N N . ASN B 1 34 ? -22.859 -8.656 -12.75 1 91.69 34 ASN B N 1
ATOM 2166 C CA . ASN B 1 34 ? -23.656 -8.602 -13.969 1 91.69 34 ASN B CA 1
ATOM 2167 C C . ASN B 1 34 ? -22.922 -9.242 -15.148 1 91.69 34 ASN B C 1
ATOM 2169 O O . ASN B 1 34 ? -23.547 -9.734 -16.078 1 91.69 34 ASN B O 1
ATOM 2173 N N . TYR B 1 35 ? -21.672 -9.141 -15.117 1 90.44 35 TYR B N 1
ATOM 2174 C CA . TYR B 1 35 ? -20.844 -9.727 -16.156 1 90.44 35 TYR B CA 1
ATOM 2175 C C . TYR B 1 35 ? -19.641 -10.438 -15.547 1 90.44 35 TYR B C 1
ATOM 2177 O O . TYR B 1 35 ? -19.047 -9.961 -14.57 1 90.44 35 TYR B O 1
ATOM 2185 N N . LEU B 1 36 ? -19.375 -11.57 -16.062 1 93.25 36 LEU B N 1
ATOM 2186 C CA . LEU B 1 36 ? -18.281 -12.414 -15.578 1 93.25 36 LEU B CA 1
ATOM 2187 C C . LEU B 1 36 ? -17.609 -13.156 -16.734 1 93.25 36 LEU B C 1
ATOM 2189 O O . LEU B 1 36 ? -18.297 -13.727 -17.594 1 93.25 36 LEU B O 1
ATOM 2193 N N . SER B 1 37 ? -16.344 -13.055 -16.75 1 92.44 37 SER B N 1
ATOM 2194 C CA . SER B 1 37 ? -15.617 -13.789 -17.781 1 92.44 37 SER B CA 1
ATOM 2195 C C . SER B 1 37 ? -14.258 -14.25 -17.266 1 92.44 37 SER B C 1
ATOM 2197 O O . SER B 1 37 ? -13.766 -13.742 -16.25 1 92.44 37 SER B O 1
ATOM 2199 N N . PHE B 1 38 ? -13.75 -15.305 -17.875 1 93.38 38 PHE B N 1
ATOM 2200 C CA . PHE B 1 38 ? -12.367 -15.688 -17.625 1 93.38 38 PHE B CA 1
ATOM 2201 C C . PHE B 1 38 ? -11.641 -15.992 -18.922 1 93.38 38 PHE B C 1
ATOM 2203 O O . PHE B 1 38 ? -12.273 -16.266 -19.953 1 93.38 38 PHE B O 1
ATOM 2210 N N . ARG B 1 39 ? -10.352 -15.828 -18.906 1 94.56 39 ARG B N 1
ATOM 2211 C CA . ARG B 1 39 ? -9.484 -16.141 -20.031 1 94.56 39 ARG B CA 1
ATOM 2212 C C . ARG B 1 39 ? -8.266 -16.938 -19.578 1 94.56 39 ARG B C 1
ATOM 2214 O O . ARG B 1 39 ? -7.77 -16.75 -18.469 1 94.56 39 ARG B O 1
ATOM 2221 N N . ASN B 1 40 ? -7.895 -17.844 -20.406 1 96.69 40 ASN B N 1
ATOM 2222 C CA . ASN B 1 40 ? -6.633 -18.562 -20.234 1 96.69 40 ASN B CA 1
ATOM 2223 C C . ASN B 1 40 ? -5.527 -17.953 -21.109 1 96.69 40 ASN B C 1
ATOM 2225 O O . ASN B 1 40 ? -5.73 -17.688 -22.281 1 96.69 40 ASN B O 1
ATOM 2229 N N . TYR B 1 41 ? -4.434 -17.734 -20.438 1 96.12 41 TYR B N 1
ATOM 2230 C CA . TYR B 1 41 ? -3.291 -17.156 -21.125 1 96.12 41 TYR B CA 1
ATOM 2231 C C . TYR B 1 41 ? -2.092 -18.094 -21.094 1 96.12 41 TYR B C 1
ATOM 2233 O O . TYR B 1 41 ? -1.823 -18.734 -20.078 1 96.12 41 TYR B O 1
ATOM 2241 N N . PRO B 1 42 ? -1.421 -18.172 -22.203 1 95.88 42 PRO B N 1
ATOM 2242 C CA . PRO B 1 42 ? -0.147 -18.891 -22.156 1 95.88 42 PRO B CA 1
ATOM 2243 C C . PRO B 1 42 ? 0.959 -18.094 -21.469 1 95.88 42 PRO B C 1
ATOM 2245 O O . PRO B 1 42 ? 0.737 -16.953 -21.062 1 95.88 42 PRO B O 1
ATOM 2248 N N . CYS B 1 43 ? 2.037 -18.781 -21.297 1 93.06 43 CYS B N 1
ATOM 2249 C CA . CYS B 1 43 ? 3.205 -18.125 -20.703 1 93.06 43 CYS B CA 1
ATOM 2250 C C . CYS B 1 43 ? 3.756 -17.047 -21.625 1 93.06 43 CYS B C 1
ATOM 2252 O O . CYS B 1 43 ? 3.707 -17.188 -22.859 1 93.06 43 CYS B O 1
ATOM 2254 N N . SER B 1 44 ? 4.223 -15.93 -21.016 1 92.12 44 SER B N 1
ATOM 2255 C CA . SER B 1 44 ? 4.918 -14.844 -21.703 1 92.12 44 SER B CA 1
ATOM 2256 C C . SER B 1 44 ? 3.975 -14.078 -22.625 1 92.12 44 SER B C 1
ATOM 2258 O O . SER B 1 44 ? 4.387 -13.602 -23.672 1 92.12 44 SER B O 1
ATOM 2260 N N . GLN B 1 45 ? 2.809 -14.062 -22.281 1 93.06 45 GLN B N 1
ATOM 2261 C CA . GLN B 1 45 ? 1.834 -13.289 -23.047 1 93.06 45 GLN B CA 1
ATOM 2262 C C . GLN B 1 45 ? 1.542 -11.953 -22.375 1 93.06 45 GLN B C 1
ATOM 2264 O O . GLN B 1 45 ? 1.409 -11.883 -21.156 1 93.06 45 GLN B O 1
ATOM 2269 N N . SER B 1 46 ? 1.412 -10.984 -23.203 1 92.12 46 SER B N 1
ATOM 2270 C CA . SER B 1 46 ? 1.023 -9.664 -22.719 1 92.12 46 SER B CA 1
ATOM 2271 C C . SER B 1 46 ? -0.487 -9.562 -22.547 1 92.12 46 SER B C 1
ATOM 2273 O O . SER B 1 46 ? -1.252 -10.031 -23.375 1 92.12 46 SER B O 1
ATOM 2275 N N . ILE B 1 47 ? -0.816 -9.117 -21.469 1 89.75 47 ILE B N 1
ATOM 2276 C CA . ILE B 1 47 ? -2.215 -8.844 -21.156 1 89.75 47 ILE B CA 1
ATOM 2277 C C . ILE B 1 47 ? -2.441 -7.332 -21.094 1 89.75 47 ILE B C 1
ATOM 2279 O O . ILE B 1 47 ? -1.745 -6.625 -20.375 1 89.75 47 ILE B O 1
ATOM 2283 N N . LEU B 1 48 ? -3.354 -6.855 -21.844 1 82.62 48 LEU B N 1
ATOM 2284 C CA . LEU B 1 48 ? -3.734 -5.449 -21.766 1 82.62 48 LEU B CA 1
ATOM 2285 C C . LEU B 1 48 ? -4.984 -5.266 -20.922 1 82.62 48 LEU B C 1
ATOM 2287 O O . LEU B 1 48 ? -6.039 -5.824 -21.234 1 82.62 48 LEU B O 1
ATOM 2291 N N . PHE B 1 49 ? -4.684 -4.602 -19.891 1 77.62 49 PHE B N 1
ATOM 2292 C CA . PHE B 1 49 ? -5.828 -4.355 -19.016 1 77.62 49 PHE B CA 1
ATOM 2293 C C . PHE B 1 49 ? -6.691 -3.225 -19.562 1 77.62 49 PHE B C 1
ATOM 2295 O O . PHE B 1 49 ? -6.172 -2.217 -20.047 1 77.62 49 PHE B O 1
ATOM 2302 N N . ASP B 1 50 ? -7.82 -3.615 -20.047 1 63.34 50 ASP B N 1
ATOM 2303 C CA . ASP B 1 50 ? -8.75 -2.689 -20.703 1 63.34 50 ASP B CA 1
ATOM 2304 C C . ASP B 1 50 ? -9.156 -1.571 -19.734 1 63.34 50 ASP B C 1
ATOM 2306 O O . ASP B 1 50 ? -9.531 -1.832 -18.594 1 63.34 50 ASP B O 1
ATOM 2310 N N . ASN B 1 51 ? -8.617 -0.386 -19.906 1 55.44 51 ASN B N 1
ATOM 2311 C CA . ASN B 1 51 ? -9.188 0.772 -19.234 1 55.44 51 ASN B CA 1
ATOM 2312 C C . ASN B 1 51 ? -10.539 1.165 -19.828 1 55.44 51 ASN B C 1
ATOM 2314 O O . ASN B 1 51 ? -11.055 2.25 -19.547 1 55.44 51 ASN B O 1
ATOM 2318 N N . TYR B 1 52 ? -11.016 0.344 -20.812 1 46.72 52 TYR B N 1
ATOM 2319 C CA . TYR B 1 52 ? -12.25 0.785 -21.453 1 46.72 52 TYR B CA 1
ATOM 2320 C C . TYR B 1 52 ? -13.453 0.485 -20.578 1 46.72 52 TYR B C 1
ATOM 2322 O O . TYR B 1 52 ? -13.453 -0.488 -19.812 1 46.72 52 TYR B O 1
ATOM 2330 N N . TYR B 1 53 ? -14.656 1.377 -20.875 1 45.44 53 TYR B N 1
ATOM 2331 C CA . TYR B 1 53 ? -16.031 1.432 -20.375 1 45.44 53 TYR B CA 1
ATOM 2332 C C . TYR B 1 53 ? -16.078 1.163 -18.875 1 45.44 53 TYR B C 1
ATOM 2334 O O . TYR B 1 53 ? -16.734 0.217 -18.438 1 45.44 53 TYR B O 1
ATOM 2342 N N . GLY B 1 54 ? -15.438 1.702 -18.172 1 58.72 54 GLY B N 1
ATOM 2343 C CA . GLY B 1 54 ? -15.555 1.817 -16.719 1 58.72 54 GLY B CA 1
ATOM 2344 C C . GLY B 1 54 ? -14.547 0.976 -15.969 1 58.72 54 GLY B C 1
ATOM 2345 O O . GLY B 1 54 ? -14.523 0.984 -14.742 1 58.72 54 GLY B O 1
ATOM 2346 N N . GLY B 1 55 ? -13.688 0.033 -16.703 1 77.75 55 GLY B N 1
ATOM 2347 C CA . GLY B 1 55 ? -12.539 -0.677 -16.156 1 77.75 55 GLY B CA 1
ATOM 2348 C C . GLY B 1 55 ? -12.906 -2.027 -15.57 1 77.75 55 GLY B C 1
ATOM 2349 O O . GLY B 1 55 ? -14.078 -2.389 -15.516 1 77.75 55 GLY B O 1
ATOM 2350 N N . SER B 1 56 ? -12.086 -3.004 -15.547 1 87.94 56 SER B N 1
ATOM 2351 C CA . SER B 1 56 ? -12.305 -4.328 -14.969 1 87.94 56 SER B CA 1
ATOM 2352 C C . SER B 1 56 ? -11.344 -4.598 -13.82 1 87.94 56 SER B C 1
ATOM 2354 O O . SER B 1 56 ? -10.266 -3.996 -13.75 1 87.94 56 SER B O 1
ATOM 2356 N N . ILE B 1 57 ? -11.906 -5.426 -12.961 1 92.31 57 ILE B N 1
ATOM 2357 C CA . ILE B 1 57 ? -11.07 -6.008 -11.922 1 92.31 57 ILE B CA 1
ATOM 2358 C C . ILE B 1 57 ? -10.695 -7.438 -12.305 1 92.31 57 ILE B C 1
ATOM 2360 O O . ILE B 1 57 ? -11.531 -8.203 -12.789 1 92.31 57 ILE B O 1
ATOM 2364 N N . TYR B 1 58 ? -9.477 -7.77 -12.07 1 93.5 58 TYR B N 1
ATOM 2365 C CA . TYR B 1 58 ? -8.984 -9.078 -12.492 1 93.5 58 TYR B CA 1
ATOM 2366 C C . TYR B 1 58 ? -8.578 -9.914 -11.281 1 93.5 58 TYR B C 1
ATOM 2368 O O . TYR B 1 58 ? -7.988 -9.398 -10.328 1 93.5 58 TYR B O 1
ATOM 2376 N N . PHE B 1 59 ? -8.898 -11.18 -11.359 1 95.25 59 PHE B N 1
ATOM 2377 C CA . PHE B 1 59 ? -8.578 -12.133 -10.305 1 95.25 59 PHE B CA 1
ATOM 2378 C C . PHE B 1 59 ? -7.758 -13.289 -10.859 1 95.25 59 PHE B C 1
ATOM 2380 O O . PHE B 1 59 ? -8.203 -13.992 -11.773 1 95.25 59 PHE B O 1
ATOM 2387 N N . ILE B 1 60 ? -6.621 -13.516 -10.258 1 95.88 60 ILE B N 1
ATOM 2388 C CA . ILE B 1 60 ? -5.754 -14.586 -10.727 1 95.88 60 ILE B CA 1
ATOM 2389 C C . ILE B 1 60 ? -6.184 -15.914 -10.102 1 95.88 60 ILE B C 1
ATOM 2391 O O . ILE B 1 60 ? -6.023 -16.109 -8.891 1 95.88 60 ILE B O 1
ATOM 2395 N N . ALA B 1 61 ? -6.699 -16.75 -10.883 1 96.25 61 ALA B N 1
ATOM 2396 C CA . ALA B 1 61 ? -7.098 -18.062 -10.383 1 96.25 61 ALA B CA 1
ATOM 2397 C C . ALA B 1 61 ? -5.914 -19.016 -10.352 1 96.25 61 ALA B C 1
ATOM 2399 O O . ALA B 1 61 ? -5.738 -19.766 -9.391 1 96.25 61 ALA B O 1
ATOM 2400 N N . GLU B 1 62 ? -5.176 -19 -11.445 1 94.56 62 GLU B N 1
ATOM 2401 C CA . GLU B 1 62 ? -3.977 -19.828 -11.602 1 94.56 62 GLU B CA 1
ATOM 2402 C C . GLU B 1 62 ? -2.877 -19.062 -12.336 1 94.56 62 GLU B C 1
ATOM 2404 O O . GLU B 1 62 ? -3.162 -18.234 -13.211 1 94.56 62 GLU B O 1
ATOM 2409 N N . GLY B 1 63 ? -1.67 -19.422 -11.844 1 93.81 63 GLY B N 1
ATOM 2410 C CA . GLY B 1 63 ? -0.534 -18.859 -12.555 1 93.81 63 GLY B CA 1
ATOM 2411 C C . GLY B 1 63 ? -0.018 -17.562 -11.945 1 93.81 63 GLY B C 1
ATOM 2412 O O . GLY B 1 63 ? -0.473 -17.156 -10.875 1 93.81 63 GLY B O 1
ATOM 2413 N N . TRP B 1 64 ? 1.02 -17 -12.672 1 93.69 64 TRP B N 1
ATOM 2414 C CA . TRP B 1 64 ? 1.7 -15.797 -12.203 1 93.69 64 TRP B CA 1
ATOM 2415 C C . TRP B 1 64 ? 1.818 -14.766 -13.32 1 93.69 64 TRP B C 1
ATOM 2417 O O . TRP B 1 64 ? 2.078 -15.117 -14.469 1 93.69 64 TRP B O 1
ATOM 2427 N N . ILE B 1 65 ? 1.62 -13.57 -12.922 1 93.94 65 ILE B N 1
ATOM 2428 C CA . ILE B 1 65 ? 1.808 -12.492 -13.883 1 93.94 65 ILE B CA 1
ATOM 2429 C C . ILE B 1 65 ? 2.725 -11.422 -13.289 1 93.94 65 ILE B C 1
ATOM 2431 O O . ILE B 1 65 ? 2.869 -11.336 -12.062 1 93.94 65 ILE B O 1
ATOM 2435 N N . LYS B 1 66 ? 3.406 -10.719 -14.094 1 92.31 66 LYS B N 1
ATOM 2436 C CA . LYS B 1 66 ? 4.211 -9.578 -13.664 1 92.31 66 LYS B CA 1
ATOM 2437 C C . LYS B 1 66 ? 3.615 -8.266 -14.164 1 92.31 66 LYS B C 1
ATOM 2439 O O . LYS B 1 66 ? 3.094 -8.203 -15.281 1 92.31 66 LYS B O 1
ATOM 2444 N N . VAL B 1 67 ? 3.639 -7.285 -13.336 1 88.19 67 VAL B N 1
ATOM 2445 C CA . VAL B 1 67 ? 3.123 -5.953 -13.633 1 88.19 67 VAL B CA 1
ATOM 2446 C C . VAL B 1 67 ? 4.172 -4.902 -13.289 1 88.19 67 VAL B C 1
ATOM 2448 O O . VAL B 1 67 ? 4.914 -5.055 -12.312 1 88.19 67 VAL B O 1
ATOM 2451 N N . CYS B 1 68 ? 4.23 -3.92 -14.133 1 81.62 68 CYS B N 1
ATOM 2452 C CA . CYS B 1 68 ? 5.094 -2.797 -13.789 1 81.62 68 CYS B CA 1
ATOM 2453 C C . CYS B 1 68 ? 4.488 -1.971 -12.664 1 81.62 68 CYS B C 1
ATOM 2455 O O . CYS B 1 68 ? 3.412 -1.393 -12.82 1 81.62 68 CYS B O 1
ATOM 2457 N N . ALA B 1 69 ? 5.098 -1.964 -11.555 1 72.06 69 ALA B N 1
ATOM 2458 C CA . ALA B 1 69 ? 4.566 -1.261 -10.391 1 72.06 69 ALA B CA 1
ATOM 2459 C C . ALA B 1 69 ? 4.969 0.212 -10.414 1 72.06 69 ALA B C 1
ATOM 2461 O O . ALA B 1 69 ? 4.164 1.084 -10.062 1 72.06 69 ALA B O 1
ATOM 2462 N N . ILE B 1 70 ? 6.168 0.427 -10.648 1 69.94 70 ILE B N 1
ATOM 2463 C CA . ILE B 1 70 ? 6.68 1.794 -10.664 1 69.94 70 ILE B CA 1
ATOM 2464 C C . ILE B 1 70 ? 7.426 2.057 -11.969 1 69.94 70 ILE B C 1
ATOM 2466 O O . ILE B 1 70 ? 8.227 1.231 -12.406 1 69.94 70 ILE B O 1
ATOM 2470 N N . GLY B 1 71 ? 7.148 3.229 -12.484 1 65.31 71 GLY B N 1
ATOM 2471 C CA . GLY B 1 71 ? 7.949 3.639 -13.625 1 65.31 71 GLY B CA 1
ATOM 2472 C C . GLY B 1 71 ? 7.242 3.422 -14.953 1 65.31 71 GLY B C 1
ATOM 2473 O O . GLY B 1 71 ? 6.148 2.857 -15 1 65.31 71 GLY B O 1
ATOM 2474 N N . GLU B 1 72 ? 7.453 4.223 -16.016 1 55.41 72 GLU B N 1
ATOM 2475 C CA . GLU B 1 72 ? 6.891 4.184 -17.359 1 55.41 72 GLU B CA 1
ATOM 2476 C C . GLU B 1 72 ? 7.793 3.41 -18.312 1 55.41 72 GLU B C 1
ATOM 2478 O O . GLU B 1 72 ? 7.773 3.648 -19.516 1 55.41 72 GLU B O 1
ATOM 2483 N N . SER B 1 73 ? 8.109 2.127 -18.219 1 54.91 73 SER B N 1
ATOM 2484 C CA . SER B 1 73 ? 8.57 1.101 -19.141 1 54.91 73 SER B CA 1
ATOM 2485 C C . SER B 1 73 ? 10.07 0.853 -19 1 54.91 73 SER B C 1
ATOM 2487 O O . SER B 1 73 ? 10.523 -0.287 -19.109 1 54.91 73 SER B O 1
ATOM 2489 N N . SER B 1 74 ? 11.094 1.77 -19.328 1 52.16 74 SER B N 1
ATOM 2490 C CA . SER B 1 74 ? 12.383 1.297 -19.812 1 52.16 74 SER B CA 1
ATOM 2491 C C . SER B 1 74 ? 13.281 0.857 -18.672 1 52.16 74 SER B C 1
ATOM 2493 O O . SER B 1 74 ? 13.172 -0.271 -18.188 1 52.16 74 SER B O 1
ATOM 2495 N N . LYS B 1 75 ? 14.531 1.506 -18.328 1 55.97 75 LYS B N 1
ATOM 2496 C CA . LYS B 1 75 ? 15.75 1.132 -17.625 1 55.97 75 LYS B CA 1
ATOM 2497 C C . LYS B 1 75 ? 15.539 1.177 -16.109 1 55.97 75 LYS B C 1
ATOM 2499 O O . LYS B 1 75 ? 16.234 0.487 -15.359 1 55.97 75 LYS B O 1
ATOM 2504 N N . ASN B 1 76 ? 14.32 1.688 -15.578 1 63.41 76 ASN B N 1
ATOM 2505 C CA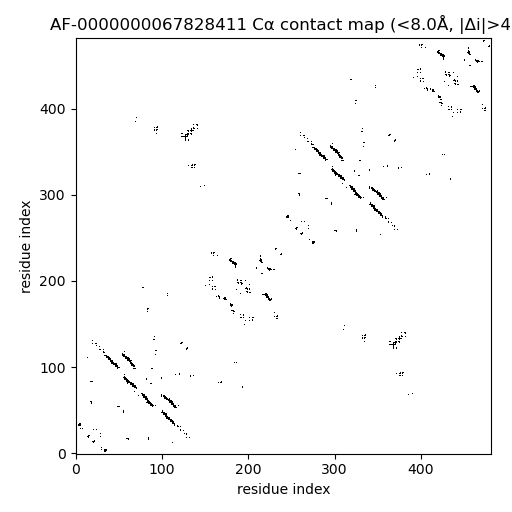 . ASN B 1 76 ? 14.234 1.901 -14.141 1 63.41 76 ASN B CA 1
ATOM 2506 C C . ASN B 1 76 ? 12.867 1.512 -13.594 1 63.41 76 ASN B C 1
ATOM 2508 O O . ASN B 1 76 ? 12.422 2.059 -12.578 1 63.41 76 ASN B O 1
ATOM 2512 N N . SER B 1 77 ? 12.359 0.431 -14.203 1 76.38 77 SER B N 1
ATOM 2513 C CA . SER B 1 77 ? 11.023 0.065 -13.742 1 76.38 77 SER B CA 1
ATOM 2514 C C . SER B 1 77 ? 11.094 -1.005 -12.656 1 76.38 77 SER B C 1
ATOM 2516 O O . SER B 1 77 ? 11.984 -1.858 -12.672 1 76.38 77 SER B O 1
ATOM 2518 N N . ILE B 1 78 ? 10.281 -0.838 -11.734 1 80.94 78 ILE B N 1
ATOM 2519 C CA . ILE B 1 78 ? 10.109 -1.851 -10.695 1 80.94 78 ILE B CA 1
ATOM 2520 C C . ILE B 1 78 ? 8.883 -2.701 -11 1 80.94 78 ILE B C 1
ATOM 2522 O O . ILE B 1 78 ? 7.789 -2.17 -11.219 1 80.94 78 ILE B O 1
ATOM 2526 N N . TYR B 1 79 ? 9.172 -3.996 -11.008 1 85.19 79 TYR B N 1
ATOM 2527 C CA . TYR B 1 79 ? 8.086 -4.918 -11.32 1 85.19 79 TYR B CA 1
ATOM 2528 C C . TYR B 1 79 ? 7.641 -5.672 -10.07 1 85.19 79 TYR B C 1
ATOM 2530 O O . TYR B 1 79 ? 8.406 -5.816 -9.117 1 85.19 79 TYR B O 1
ATOM 2538 N N . THR B 1 80 ? 6.398 -6.027 -10.125 1 87 80 THR B N 1
ATOM 2539 C CA . THR B 1 80 ? 5.852 -6.891 -9.086 1 87 80 THR B CA 1
ATOM 2540 C C . THR B 1 80 ? 5.113 -8.078 -9.695 1 87 80 THR B C 1
ATOM 2542 O O . THR B 1 80 ? 4.824 -8.086 -10.898 1 87 80 THR B O 1
ATOM 2545 N N . ILE B 1 81 ? 4.883 -9.086 -8.875 1 91.88 81 ILE B N 1
ATOM 2546 C CA . ILE B 1 81 ? 4.199 -10.273 -9.375 1 91.88 81 ILE B CA 1
ATOM 2547 C C . ILE B 1 81 ? 2.855 -10.43 -8.664 1 91.88 81 ILE B C 1
ATOM 2549 O O . ILE B 1 81 ? 2.693 -9.992 -7.527 1 91.88 81 ILE B O 1
ATOM 2553 N N . TYR B 1 82 ? 1.95 -11 -9.352 1 92.56 82 TYR B N 1
ATOM 2554 C CA . TYR B 1 82 ? 0.657 -11.438 -8.836 1 92.56 82 TYR B CA 1
ATOM 2555 C C . TYR B 1 82 ? 0.458 -12.93 -9.055 1 92.56 82 TYR B C 1
ATOM 2557 O O . TYR B 1 82 ? 0.763 -13.453 -10.125 1 92.56 82 TYR B O 1
ATOM 2565 N N . GLY B 1 83 ? 0.024 -13.539 -8.008 1 93.31 83 GLY B N 1
ATOM 2566 C CA . GLY B 1 83 ? -0.219 -14.969 -8.086 1 93.31 83 GLY B CA 1
ATOM 2567 C C . GLY B 1 83 ? -1.645 -15.352 -7.734 1 93.31 83 GLY B C 1
ATOM 2568 O O . GLY B 1 83 ? -2.527 -14.492 -7.676 1 93.31 83 GLY B O 1
ATOM 2569 N N . PRO B 1 84 ? -1.836 -16.641 -7.52 1 93.25 84 PRO B N 1
ATOM 2570 C CA . PRO B 1 84 ? -3.182 -17.141 -7.242 1 93.25 84 PRO B CA 1
ATOM 2571 C C . PRO B 1 84 ? -3.855 -16.422 -6.078 1 93.25 84 PRO B C 1
ATOM 2573 O O . PRO B 1 84 ? -3.227 -16.188 -5.043 1 93.25 84 PRO B O 1
ATOM 2576 N N . ASP B 1 85 ? -5.105 -15.961 -6.371 1 93.25 85 ASP B N 1
ATOM 2577 C CA . ASP B 1 85 ? -6.008 -15.391 -5.375 1 93.25 85 ASP B CA 1
ATOM 2578 C C . ASP B 1 85 ? -5.746 -13.906 -5.18 1 93.25 85 ASP B C 1
ATOM 2580 O O . ASP B 1 85 ? -6.352 -13.266 -4.312 1 93.25 85 ASP B O 1
ATOM 2584 N N . GLU B 1 86 ? -4.871 -13.414 -5.949 1 92.38 86 GLU B N 1
ATOM 2585 C CA . GLU B 1 86 ? -4.625 -11.977 -5.848 1 92.38 86 GLU B CA 1
ATOM 2586 C C . GLU B 1 86 ? -5.492 -11.195 -6.828 1 92.38 86 GLU B C 1
ATOM 2588 O O . GLU B 1 86 ? -6.027 -11.766 -7.781 1 92.38 86 GLU B O 1
ATOM 2593 N N . ILE B 1 87 ? -5.625 -9.922 -6.535 1 92.56 87 ILE B N 1
ATOM 2594 C CA . ILE B 1 87 ? -6.566 -9.07 -7.258 1 92.56 87 ILE B CA 1
ATOM 2595 C C . ILE B 1 87 ? -5.816 -7.918 -7.918 1 92.56 87 ILE B C 1
ATOM 2597 O O . ILE B 1 87 ? -5.039 -7.223 -7.262 1 92.56 87 ILE B O 1
ATOM 2601 N N . VAL B 1 88 ? -6.039 -7.734 -9.188 1 90.5 88 VAL B N 1
ATOM 2602 C CA . VAL B 1 88 ? -5.445 -6.617 -9.922 1 90.5 88 VAL B CA 1
ATOM 2603 C C . VAL B 1 88 ? -6.512 -5.562 -10.203 1 90.5 88 VAL B C 1
ATOM 2605 O O . VAL B 1 88 ? -7.602 -5.883 -10.68 1 90.5 88 VAL B O 1
ATOM 2608 N N . GLY B 1 89 ? -6.207 -4.352 -9.852 1 87.88 89 GLY B N 1
ATOM 2609 C CA . GLY B 1 89 ? -7.09 -3.244 -10.18 1 87.88 89 GLY B CA 1
ATOM 2610 C C . GLY B 1 89 ? -7.98 -2.826 -9.023 1 87.88 89 GLY B C 1
ATOM 2611 O O . GLY B 1 89 ? -8.703 -1.832 -9.117 1 87.88 89 GLY B O 1
ATOM 2612 N N . ALA B 1 90 ? -7.973 -3.6 -7.969 1 87.5 90 ALA B N 1
ATOM 2613 C CA . ALA B 1 90 ? -8.852 -3.33 -6.836 1 87.5 90 ALA B CA 1
ATOM 2614 C C . ALA B 1 90 ? -8.477 -2.018 -6.152 1 87.5 90 ALA B C 1
ATOM 2616 O O . ALA B 1 90 ? -9.359 -1.229 -5.789 1 87.5 90 ALA B O 1
ATOM 2617 N N . ILE B 1 91 ? -7.262 -1.857 -6.023 1 81.19 91 ILE B N 1
ATOM 2618 C CA . ILE B 1 91 ? -6.77 -0.668 -5.336 1 81.19 91 ILE B CA 1
ATOM 2619 C C . ILE B 1 91 ? -7.113 0.577 -6.152 1 81.19 91 ILE B C 1
ATOM 2621 O O . ILE B 1 91 ? -7.609 1.564 -5.609 1 81.19 91 ILE B O 1
ATOM 2625 N N . ALA B 1 92 ? -6.926 0.527 -7.395 1 80.44 92 ALA B N 1
ATOM 2626 C CA . ALA B 1 92 ? -7.254 1.636 -8.289 1 80.44 92 ALA B CA 1
ATOM 2627 C C . ALA B 1 92 ? -8.75 1.914 -8.289 1 80.44 92 ALA B C 1
ATOM 2629 O O . ALA B 1 92 ? -9.18 3.062 -8.438 1 80.44 92 ALA B O 1
ATOM 2630 N N . ALA B 1 93 ? -9.453 0.918 -8.188 1 83.94 93 ALA B N 1
ATOM 2631 C CA . ALA B 1 93 ? -10.906 1.047 -8.242 1 83.94 93 ALA B CA 1
ATOM 2632 C C . ALA B 1 93 ? -11.43 1.864 -7.066 1 83.94 93 ALA B C 1
ATOM 2634 O O . ALA B 1 93 ? -12.398 2.613 -7.207 1 83.94 93 ALA B O 1
ATOM 2635 N N . VAL B 1 94 ? -10.766 1.676 -5.953 1 82.25 94 VAL B N 1
ATOM 2636 C CA . VAL B 1 94 ? -11.273 2.363 -4.77 1 82.25 94 VAL B CA 1
ATOM 2637 C C . VAL B 1 94 ? -10.781 3.809 -4.762 1 82.25 94 VAL B C 1
ATOM 2639 O O . VAL B 1 94 ? -11.422 4.684 -4.176 1 82.25 94 VAL B O 1
ATOM 2642 N N . GLU B 1 95 ? -9.586 4.184 -5.184 1 72.19 95 GLU B N 1
ATOM 2643 C CA . GLU B 1 95 ? -9.031 5.535 -5.145 1 72.19 95 GLU B CA 1
ATOM 2644 C C . GLU B 1 95 ? -9.109 6.199 -6.516 1 72.19 95 GLU B C 1
ATOM 2646 O O . GLU B 1 95 ? -8.914 7.41 -6.633 1 72.19 95 GLU B O 1
ATOM 2651 N N . GLU B 1 96 ? -9.773 5.691 -7.441 1 56.72 96 GLU B N 1
ATOM 2652 C CA . GLU B 1 96 ? -9.859 6.191 -8.812 1 56.72 96 GLU B CA 1
ATOM 2653 C C . GLU B 1 96 ? -8.477 6.562 -9.344 1 56.72 96 GLU B C 1
ATOM 2655 O O . GLU B 1 96 ? -8.273 7.68 -9.82 1 56.72 96 GLU B O 1
ATOM 2660 N N . ASP B 1 97 ? -7.48 5.898 -9 1 57.44 97 ASP B N 1
ATOM 2661 C CA . ASP B 1 97 ? -6.156 6.32 -9.445 1 57.44 97 ASP B CA 1
ATOM 2662 C C . ASP B 1 97 ? -5.523 5.273 -10.352 1 57.44 97 ASP B C 1
ATOM 2664 O O . ASP B 1 97 ? -6.227 4.488 -10.984 1 57.44 97 ASP B O 1
ATOM 2668 N N . TRP B 1 98 ? -4.125 5.039 -10.211 1 57.38 98 TRP B N 1
ATOM 2669 C CA . TRP B 1 98 ? -3.223 4.324 -11.109 1 57.38 98 TRP B CA 1
ATOM 2670 C C . TRP B 1 98 ? -3.592 2.848 -11.195 1 57.38 98 TRP B C 1
ATOM 2672 O O . TRP B 1 98 ? -3.885 2.217 -10.172 1 57.38 98 TRP B O 1
ATOM 2682 N N . ASN B 1 99 ? -3.881 2.424 -12.297 1 65.62 99 ASN B N 1
ATOM 2683 C CA . ASN B 1 99 ? -4.051 1.013 -12.633 1 65.62 99 ASN B CA 1
ATOM 2684 C C . ASN B 1 99 ? -2.998 0.539 -13.625 1 65.62 99 ASN B C 1
ATOM 2686 O O . ASN B 1 99 ? -2.621 1.279 -14.539 1 65.62 99 ASN B O 1
ATOM 2690 N N . PRO B 1 100 ? -2.488 -0.614 -13.203 1 71.94 100 PRO B N 1
ATOM 2691 C CA . PRO B 1 100 ? -1.607 -1.159 -14.242 1 71.94 100 PRO B CA 1
ATOM 2692 C C . PRO B 1 100 ? -2.297 -1.277 -15.594 1 71.94 100 PRO B C 1
ATOM 2694 O O . PRO B 1 100 ? -3.469 -1.656 -15.664 1 71.94 100 PRO B O 1
ATOM 2697 N N . LYS B 1 101 ? -1.597 -0.85 -16.578 1 76 101 LYS B N 1
ATOM 2698 C CA . LYS B 1 101 ? -2.172 -0.89 -17.922 1 76 101 LYS B CA 1
ATOM 2699 C C . LYS B 1 101 ? -1.882 -2.223 -18.609 1 76 101 LYS B C 1
ATOM 2701 O O . LYS B 1 101 ? -2.641 -2.658 -19.469 1 76 101 LYS B O 1
ATOM 2706 N N . GLU B 1 102 ? -0.821 -2.824 -18.156 1 84.81 102 GLU B N 1
ATOM 2707 C CA . GLU B 1 102 ? -0.421 -4.059 -18.828 1 84.81 102 GLU B CA 1
ATOM 2708 C C . GLU B 1 102 ? 0.258 -5.02 -17.844 1 84.81 102 GLU B C 1
ATOM 2710 O O . GLU B 1 102 ? 0.736 -4.602 -16.797 1 84.81 102 GLU B O 1
ATOM 2715 N N . ALA B 1 103 ? 0.172 -6.277 -18.25 1 90.75 103 ALA B N 1
ATOM 2716 C CA . ALA B 1 103 ? 0.842 -7.348 -17.516 1 90.75 103 ALA B CA 1
ATOM 2717 C C . ALA B 1 103 ? 1.399 -8.398 -18.469 1 90.75 103 ALA B C 1
ATOM 2719 O O . ALA B 1 103 ? 1.039 -8.438 -19.656 1 90.75 103 ALA B O 1
ATOM 2720 N N . VAL B 1 104 ? 2.354 -9.094 -18.016 1 93 104 VAL B N 1
ATOM 2721 C CA . VAL B 1 104 ? 2.895 -10.219 -18.766 1 93 104 VAL B CA 1
ATOM 2722 C C . VAL B 1 104 ? 2.793 -11.492 -17.938 1 93 104 VAL B C 1
ATOM 2724 O O . VAL B 1 104 ? 3.121 -11.492 -16.75 1 93 104 VAL B O 1
ATOM 2727 N N . THR B 1 105 ? 2.299 -12.562 -18.531 1 95.56 105 THR B N 1
ATOM 2728 C CA . THR B 1 105 ? 2.209 -13.828 -17.812 1 95.56 105 THR B CA 1
ATOM 2729 C C . THR B 1 105 ? 3.592 -14.453 -17.641 1 95.56 105 THR B C 1
ATOM 2731 O O . THR B 1 105 ? 4.371 -14.516 -18.594 1 95.56 105 THR B O 1
ATOM 2734 N N . LEU B 1 106 ? 3.875 -14.891 -16.484 1 94.31 106 LEU B N 1
ATOM 2735 C CA . LEU B 1 106 ? 5.129 -15.57 -16.188 1 94.31 106 LEU B CA 1
ATOM 2736 C C . LEU B 1 106 ? 4.969 -17.078 -16.312 1 94.31 106 LEU B C 1
ATOM 2738 O O . LEU B 1 106 ? 5.953 -17.812 -16.484 1 94.31 106 LEU B O 1
ATOM 2742 N N . THR B 1 107 ? 3.836 -17.609 -16.109 1 93.31 107 THR B N 1
ATOM 2743 C CA . THR B 1 107 ? 3.379 -18.984 -16.297 1 93.31 107 THR B CA 1
ATOM 2744 C C . THR B 1 107 ? 2.02 -19 -17 1 93.31 107 THR B C 1
ATOM 2746 O O . THR B 1 107 ? 1.366 -17.969 -17.125 1 93.31 107 THR B O 1
ATOM 2749 N N . PRO B 1 108 ? 1.656 -20.188 -17.5 1 95.06 108 PRO B N 1
ATOM 2750 C CA . PRO B 1 108 ? 0.241 -20.234 -17.875 1 95.06 108 PRO B CA 1
ATOM 2751 C C . PRO B 1 108 ? -0.683 -19.766 -16.75 1 95.06 108 PRO B C 1
ATOM 2753 O O . PRO B 1 108 ? -0.437 -20.078 -15.586 1 95.06 108 PRO B O 1
ATOM 2756 N N . ALA B 1 109 ? -1.637 -18.969 -17.203 1 96.12 109 ALA B N 1
ATOM 2757 C CA . ALA B 1 109 ? -2.453 -18.359 -16.156 1 96.12 109 ALA B CA 1
ATOM 2758 C C . ALA B 1 109 ? -3.93 -18.359 -16.531 1 96.12 109 ALA B C 1
ATOM 2760 O O . ALA B 1 109 ? -4.27 -18.266 -17.719 1 96.12 109 ALA B O 1
ATOM 2761 N N . LYS B 1 110 ? -4.781 -18.562 -15.617 1 97.25 110 LYS B N 1
ATOM 2762 C CA . LYS B 1 110 ? -6.227 -18.375 -15.719 1 97.25 110 LYS B CA 1
ATOM 2763 C C . LYS B 1 110 ? -6.676 -17.141 -14.938 1 97.25 110 LYS B C 1
ATOM 2765 O O . LYS B 1 110 ? -6.465 -17.062 -13.727 1 97.25 110 LYS B O 1
ATOM 2770 N N . ILE B 1 111 ? -7.348 -16.219 -15.609 1 95.88 111 ILE B N 1
ATOM 2771 C CA . ILE B 1 111 ? -7.676 -14.938 -15 1 95.88 111 ILE B CA 1
ATOM 2772 C C . ILE B 1 111 ? -9.164 -14.648 -15.172 1 95.88 111 ILE B C 1
ATOM 2774 O O . ILE B 1 111 ? -9.688 -14.688 -16.281 1 95.88 111 ILE B O 1
ATOM 2778 N N . TRP B 1 112 ? -9.812 -14.398 -14.031 1 95.38 112 TRP B N 1
ATOM 2779 C CA . TRP B 1 112 ? -11.203 -13.969 -14.023 1 95.38 112 TRP B CA 1
ATOM 2780 C C . TRP B 1 112 ? -11.305 -12.445 -14.094 1 95.38 112 TRP B C 1
ATOM 2782 O O . TRP B 1 112 ? -10.391 -11.742 -13.656 1 95.38 112 TRP B O 1
ATOM 2792 N N . SER B 1 113 ? -12.391 -11.93 -14.633 1 93.56 113 SER B N 1
ATOM 2793 C CA . SER B 1 113 ? -12.602 -10.492 -14.641 1 93.56 113 SER B CA 1
ATOM 2794 C C . SER B 1 113 ? -14.062 -10.133 -14.414 1 93.56 113 SER B C 1
ATOM 2796 O O . SER B 1 113 ? -14.961 -10.852 -14.875 1 93.56 113 SER B O 1
ATOM 2798 N N . ILE B 1 114 ? -14.273 -9.094 -13.68 1 92.94 114 ILE B N 1
ATOM 2799 C CA . ILE B 1 114 ? -15.594 -8.508 -13.5 1 92.94 114 ILE B CA 1
ATOM 2800 C C . ILE B 1 114 ? -15.523 -6.996 -13.727 1 92.94 114 ILE B C 1
ATOM 2802 O O . ILE B 1 114 ? -14.469 -6.387 -13.539 1 92.94 114 ILE B O 1
ATOM 2806 N N . PRO B 1 115 ? -16.656 -6.434 -14.102 1 90.88 115 PRO B N 1
ATOM 2807 C CA . PRO B 1 115 ? -16.656 -4.977 -14.25 1 90.88 115 PRO B CA 1
ATOM 2808 C C . PRO B 1 115 ? -16.359 -4.25 -12.945 1 90.88 115 PRO B C 1
ATOM 2810 O O . PRO B 1 115 ? -16.812 -4.68 -11.875 1 90.88 115 PRO B O 1
ATOM 2813 N N . THR B 1 116 ? -15.625 -3.141 -13.023 1 90.31 116 THR B N 1
ATOM 2814 C CA . THR B 1 116 ? -15.25 -2.352 -11.852 1 90.31 116 THR B CA 1
ATOM 2815 C C . THR B 1 116 ? -16.484 -1.962 -11.047 1 90.31 116 THR B C 1
ATOM 2817 O O . THR B 1 116 ? -16.484 -2.027 -9.82 1 90.31 116 THR B O 1
ATOM 2820 N N . GLN B 1 117 ? -17.531 -1.613 -11.727 1 90.81 117 GLN B N 1
ATOM 2821 C CA . GLN B 1 117 ? -18.75 -1.168 -11.047 1 90.81 117 GLN B CA 1
ATOM 2822 C C . GLN B 1 117 ? -19.359 -2.301 -10.242 1 90.81 117 GLN B C 1
ATOM 2824 O O . GLN B 1 117 ? -19.859 -2.08 -9.133 1 90.81 117 GLN B O 1
ATOM 2829 N N . ASP B 1 118 ? -19.344 -3.498 -10.781 1 92.94 118 ASP B N 1
ATOM 2830 C CA . ASP B 1 118 ? -19.859 -4.656 -10.055 1 92.94 118 ASP B CA 1
ATOM 2831 C C . ASP B 1 118 ? -19.047 -4.902 -8.781 1 92.94 118 ASP B C 1
ATOM 2833 O O . ASP B 1 118 ? -19.594 -5.203 -7.727 1 92.94 118 ASP B O 1
ATOM 2837 N N . PHE B 1 119 ? -17.781 -4.742 -8.977 1 93 119 PHE B N 1
ATOM 2838 C CA . PHE B 1 119 ? -16.875 -4.926 -7.855 1 93 119 PHE B CA 1
ATOM 2839 C C . PHE B 1 119 ? -17.156 -3.9 -6.762 1 93 119 PHE B C 1
ATOM 2841 O O . PHE B 1 119 ? -17.266 -4.254 -5.586 1 93 119 PHE B O 1
ATOM 2848 N N . LEU B 1 120 ? -17.344 -2.719 -7.133 1 91.44 120 LEU B N 1
ATOM 2849 C CA . LEU B 1 120 ? -17.625 -1.644 -6.184 1 91.44 120 LEU B CA 1
ATOM 2850 C C . LEU B 1 120 ? -18.953 -1.86 -5.4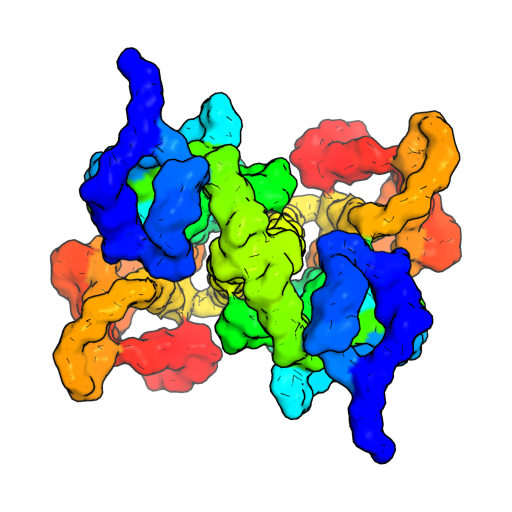8 1 91.44 120 LEU B C 1
ATOM 2852 O O . LEU B 1 120 ? -19.094 -1.57 -4.289 1 91.44 120 LEU B O 1
ATOM 2856 N N . ASN B 1 121 ? -19.875 -2.35 -6.168 1 93.06 121 ASN B N 1
ATOM 2857 C CA . ASN B 1 121 ? -21.156 -2.668 -5.559 1 93.06 121 ASN B CA 1
ATOM 2858 C C . ASN B 1 121 ? -21.016 -3.734 -4.477 1 93.06 121 ASN B C 1
ATOM 2860 O O . ASN B 1 121 ? -21.641 -3.633 -3.416 1 93.06 121 ASN B O 1
ATOM 2864 N N . LEU B 1 122 ? -20.234 -4.703 -4.785 1 93.88 122 LEU B N 1
ATOM 2865 C CA . LEU B 1 122 ? -20 -5.75 -3.801 1 93.88 122 LEU B CA 1
ATOM 2866 C C . LEU B 1 122 ? -19.359 -5.176 -2.541 1 93.88 122 LEU B C 1
ATOM 2868 O O . LEU B 1 122 ? -19.719 -5.551 -1.426 1 93.88 122 LEU B O 1
ATOM 2872 N N . LEU B 1 123 ? -18.406 -4.281 -2.732 1 92 123 LEU B N 1
ATOM 2873 C CA . LEU B 1 123 ? -17.719 -3.666 -1.605 1 92 123 LEU B CA 1
ATOM 2874 C C . LEU B 1 123 ? -18.688 -2.887 -0.729 1 92 123 LEU B C 1
ATOM 2876 O O . LEU B 1 123 ? -18.531 -2.85 0.494 1 92 123 LEU B O 1
ATOM 2880 N N . ARG B 1 124 ? -19.656 -2.324 -1.317 1 91.31 124 ARG B N 1
ATOM 2881 C CA . ARG B 1 124 ? -20.609 -1.485 -0.594 1 91.31 124 ARG B CA 1
ATOM 2882 C C . ARG B 1 124 ? -21.625 -2.336 0.173 1 91.31 124 ARG B C 1
ATOM 2884 O O . ARG B 1 124 ? -22.234 -1.866 1.137 1 91.31 124 ARG B O 1
ATOM 2891 N N . GLU B 1 125 ? -21.75 -3.537 -0.229 1 91.88 125 GLU B N 1
ATOM 2892 C CA . GLU B 1 125 ? -22.812 -4.359 0.334 1 91.88 125 GLU B CA 1
ATOM 2893 C C . GLU B 1 125 ? -22.281 -5.336 1.369 1 91.88 125 GLU B C 1
ATOM 2895 O O . GLU B 1 125 ? -23 -5.766 2.27 1 91.88 125 GLU B O 1
ATOM 2900 N N . ASP B 1 126 ? -21.094 -5.715 1.203 1 92.12 126 ASP B N 1
ATOM 2901 C CA . ASP B 1 126 ? -20.531 -6.719 2.096 1 92.12 126 ASP B CA 1
ATOM 2902 C C . ASP B 1 126 ? -19.281 -6.18 2.801 1 92.12 126 ASP B C 1
ATOM 2904 O O . ASP B 1 126 ? -18.25 -5.965 2.17 1 92.12 126 ASP B O 1
ATOM 2908 N N . PRO B 1 127 ? -19.359 -6.039 4.082 1 89.12 127 PRO B N 1
ATOM 2909 C CA . PRO B 1 127 ? -18.219 -5.5 4.82 1 89.12 127 PRO B CA 1
ATOM 2910 C C . PRO B 1 127 ? -16.953 -6.348 4.656 1 89.12 127 PRO B C 1
ATOM 2912 O O . PRO B 1 127 ? -15.844 -5.812 4.633 1 89.12 127 PRO B O 1
ATOM 2915 N N . GLN B 1 128 ? -17.109 -7.578 4.512 1 88.69 128 GLN B N 1
ATOM 2916 C CA . GLN B 1 128 ? -15.969 -8.469 4.387 1 88.69 128 GLN B CA 1
ATOM 2917 C C . GLN B 1 128 ? -15.203 -8.203 3.09 1 88.69 128 GLN B C 1
ATOM 2919 O O . GLN B 1 128 ? -13.984 -8.352 3.039 1 88.69 128 GLN B O 1
ATOM 2924 N N . ALA B 1 129 ? -15.914 -7.77 2.131 1 91.31 129 ALA B N 1
ATOM 2925 C CA . ALA B 1 129 ? -15.281 -7.484 0.847 1 91.31 129 ALA B CA 1
ATOM 2926 C C . ALA B 1 129 ? -14.305 -6.316 0.966 1 91.31 129 ALA B C 1
ATOM 2928 O O . ALA B 1 129 ? -13.188 -6.379 0.454 1 91.31 129 ALA B O 1
ATOM 2929 N N . GLY B 1 130 ? -14.75 -5.312 1.614 1 88.62 130 GLY B N 1
ATOM 2930 C CA . GLY B 1 130 ? -13.875 -4.168 1.834 1 88.62 130 GLY B CA 1
ATOM 2931 C C . GLY B 1 130 ? -12.633 -4.512 2.633 1 88.62 130 GLY B C 1
ATOM 2932 O O . GLY B 1 130 ? -11.539 -4.039 2.32 1 88.62 130 GLY B O 1
ATOM 2933 N N . ILE B 1 131 ? -12.805 -5.289 3.568 1 89.06 131 ILE B N 1
ATOM 2934 C CA . ILE B 1 131 ? -11.703 -5.715 4.422 1 89.06 131 ILE B CA 1
ATOM 2935 C C . ILE B 1 131 ? -10.688 -6.508 3.6 1 89.06 131 ILE B C 1
ATOM 2937 O O . ILE B 1 131 ? -9.477 -6.316 3.744 1 89.06 131 ILE B O 1
ATOM 2941 N N . GLN B 1 132 ? -11.172 -7.344 2.77 1 89.88 132 GLN B N 1
ATOM 2942 C CA . GLN B 1 132 ? -10.281 -8.148 1.936 1 89.88 132 GLN B CA 1
ATOM 2943 C C . GLN B 1 132 ? -9.438 -7.266 1.024 1 89.88 132 GLN B C 1
ATOM 2945 O O . GLN B 1 132 ? -8.25 -7.539 0.812 1 89.88 132 GLN B O 1
ATOM 2950 N N . VAL B 1 133 ? -10.062 -6.277 0.499 1 90.31 133 VAL B N 1
ATOM 2951 C CA . VAL B 1 133 ? -9.312 -5.355 -0.344 1 90.31 133 VAL B CA 1
ATOM 2952 C C . VAL B 1 133 ? -8.25 -4.645 0.487 1 90.31 133 VAL B C 1
ATOM 2954 O O . VAL B 1 133 ? -7.121 -4.453 0.027 1 90.31 133 VAL B O 1
ATOM 2957 N N . ALA B 1 134 ? -8.625 -4.297 1.654 1 87.94 134 ALA B N 1
ATOM 2958 C CA . ALA B 1 134 ? -7.664 -3.66 2.557 1 87.94 134 ALA B CA 1
ATOM 2959 C C . ALA B 1 134 ? -6.492 -4.59 2.854 1 87.94 134 ALA B C 1
ATOM 2961 O O . ALA B 1 134 ? -5.336 -4.156 2.877 1 87.94 134 ALA B O 1
ATOM 2962 N N . ILE B 1 135 ? -6.789 -5.773 3.074 1 87.12 135 ILE B N 1
ATOM 2963 C CA . ILE B 1 135 ? -5.77 -6.781 3.332 1 87.12 135 ILE B CA 1
ATOM 2964 C C . ILE B 1 135 ? -4.852 -6.906 2.117 1 87.12 135 ILE B C 1
ATOM 2966 O O . ILE B 1 135 ? -3.625 -6.934 2.258 1 87.12 135 ILE B O 1
ATOM 2970 N N . PHE B 1 136 ? -5.449 -6.922 1.044 1 87.38 136 PHE B N 1
ATOM 2971 C CA . PHE B 1 136 ? -4.676 -7.02 -0.188 1 87.38 136 PHE B CA 1
ATOM 2972 C C . PHE B 1 136 ? -3.75 -5.82 -0.343 1 87.38 136 PHE B C 1
ATOM 2974 O O . PHE B 1 136 ? -2.58 -5.973 -0.695 1 87.38 136 PHE B O 1
ATOM 2981 N N . ALA B 1 137 ? -4.277 -4.723 -0.14 1 86.19 137 ALA B N 1
ATOM 2982 C CA . ALA B 1 137 ? -3.473 -3.508 -0.228 1 86.19 137 ALA B CA 1
ATOM 2983 C C . ALA B 1 137 ? -2.305 -3.549 0.754 1 86.19 137 ALA B C 1
ATOM 2985 O O . ALA B 1 137 ? -1.193 -3.127 0.426 1 86.19 137 ALA B O 1
ATOM 2986 N N . SER B 1 138 ? -2.59 -3.988 1.921 1 84.94 138 SER B N 1
ATOM 2987 C CA . SER B 1 138 ? -1.552 -4.102 2.939 1 84.94 138 SER B CA 1
ATOM 2988 C C . SER B 1 138 ? -0.44 -5.047 2.494 1 84.94 138 SER B C 1
ATOM 2990 O O . SER B 1 138 ? 0.741 -4.773 2.719 1 84.94 138 SER B O 1
ATOM 2992 N N . LYS B 1 139 ? -0.822 -6.098 1.918 1 84.56 139 LYS B N 1
ATOM 2993 C CA . LYS B 1 139 ? 0.154 -7.059 1.41 1 84.56 139 LYS B CA 1
ATOM 2994 C C . LYS B 1 139 ? 1.018 -6.438 0.315 1 84.56 139 LYS B C 1
ATOM 2996 O O . LYS B 1 139 ? 2.227 -6.676 0.263 1 84.56 139 LYS B O 1
ATOM 3001 N N . ARG B 1 140 ? 0.39 -5.703 -0.503 1 85.5 140 ARG B N 1
ATOM 3002 C CA . ARG B 1 140 ? 1.12 -5.02 -1.567 1 85.5 140 ARG B CA 1
ATOM 3003 C C . ARG B 1 140 ? 2.133 -4.035 -0.994 1 85.5 140 ARG B C 1
ATOM 3005 O O . ARG B 1 140 ? 3.26 -3.939 -1.482 1 85.5 140 ARG B O 1
ATOM 3012 N N . LEU B 1 141 ? 1.68 -3.346 -0.059 1 83.31 141 LEU B N 1
ATOM 3013 C CA . LEU B 1 141 ? 2.562 -2.389 0.602 1 83.31 141 LEU B CA 1
ATOM 3014 C C . LEU B 1 141 ? 3.758 -3.096 1.229 1 83.31 141 LEU B C 1
ATOM 3016 O O . LEU B 1 141 ? 4.895 -2.629 1.11 1 83.31 141 LEU B O 1
ATOM 3020 N N . ARG B 1 142 ? 3.508 -4.133 1.866 1 81.31 142 ARG B N 1
ATOM 3021 C CA . ARG B 1 142 ? 4.57 -4.906 2.498 1 81.31 142 ARG B CA 1
ATOM 3022 C C . ARG B 1 142 ? 5.578 -5.398 1.465 1 81.31 142 ARG B C 1
ATOM 3024 O O . ARG B 1 142 ? 6.789 -5.355 1.699 1 81.31 142 ARG B O 1
ATOM 3031 N N . ARG B 1 143 ? 5.039 -5.859 0.462 1 83 143 ARG B N 1
ATOM 3032 C CA . ARG B 1 143 ? 5.91 -6.359 -0.598 1 83 143 ARG B CA 1
ATOM 3033 C C . ARG B 1 143 ? 6.793 -5.25 -1.151 1 83 143 ARG B C 1
ATOM 3035 O O . ARG B 1 143 ? 7.988 -5.457 -1.388 1 83 143 ARG B O 1
ATOM 3042 N N . LEU B 1 144 ? 6.223 -4.219 -1.37 1 80.88 144 LEU B N 1
ATOM 3043 C CA . LEU B 1 144 ? 6.984 -3.084 -1.873 1 80.88 144 LEU B CA 1
ATOM 3044 C C . LEU B 1 144 ? 8.055 -2.658 -0.87 1 80.88 144 LEU B C 1
ATOM 3046 O O . LEU B 1 144 ? 9.188 -2.357 -1.252 1 80.88 144 LEU B O 1
ATOM 3050 N N . ASN B 1 145 ? 7.652 -2.605 0.367 1 78.88 145 ASN B N 1
ATOM 3051 C CA . ASN B 1 145 ? 8.602 -2.271 1.425 1 78.88 145 ASN B CA 1
ATOM 3052 C C . ASN B 1 145 ? 9.773 -3.244 1.452 1 78.88 145 ASN B C 1
ATOM 3054 O O . ASN B 1 145 ? 10.922 -2.828 1.597 1 78.88 145 ASN B O 1
ATOM 3058 N N . GLN B 1 146 ? 9.438 -4.453 1.35 1 80.56 146 GLN B N 1
ATOM 3059 C CA . GLN B 1 146 ? 10.484 -5.473 1.356 1 80.56 146 GLN B CA 1
ATOM 3060 C C . GLN B 1 146 ? 11.43 -5.301 0.168 1 80.56 146 GLN B C 1
ATOM 3062 O O . GLN B 1 146 ? 12.641 -5.457 0.305 1 80.56 146 GLN B O 1
ATOM 3067 N N . TYR B 1 147 ? 10.883 -5.098 -0.936 1 80.25 147 TYR B N 1
ATOM 3068 C CA . TYR B 1 147 ? 11.688 -4.859 -2.133 1 80.25 147 TYR B CA 1
ATOM 3069 C C . TYR B 1 147 ? 12.68 -3.729 -1.906 1 80.25 147 TYR B C 1
ATOM 3071 O O . TYR B 1 147 ? 13.859 -3.85 -2.26 1 80.25 147 TYR B O 1
ATOM 3079 N N . PHE B 1 148 ? 12.273 -2.752 -1.3 1 77.88 148 PHE B N 1
ATOM 3080 C CA . PHE B 1 148 ? 13.133 -1.594 -1.087 1 77.88 148 PHE B CA 1
ATOM 3081 C C . PHE B 1 148 ? 14.195 -1.893 -0.038 1 77.88 148 PHE B C 1
ATOM 3083 O O . PHE B 1 148 ? 15.336 -1.449 -0.162 1 77.88 148 PHE B O 1
ATOM 3090 N N . ARG B 1 149 ? 13.805 -2.514 0.912 1 78.25 149 ARG B N 1
ATOM 3091 C CA . ARG B 1 149 ? 14.758 -2.889 1.951 1 78.25 149 ARG B CA 1
ATOM 3092 C C . ARG B 1 149 ? 15.891 -3.729 1.375 1 78.25 149 ARG B C 1
ATOM 3094 O O . ARG B 1 149 ? 17.047 -3.611 1.81 1 78.25 149 ARG B O 1
ATOM 3101 N N . LEU B 1 150 ? 15.539 -4.465 0.41 1 83.38 150 LEU B N 1
ATOM 3102 C CA . LEU B 1 150 ? 16.5 -5.43 -0.115 1 83.38 150 LEU B CA 1
ATOM 3103 C C . LEU B 1 150 ? 17.328 -4.816 -1.243 1 83.38 150 LEU B C 1
ATOM 3105 O O . LEU B 1 150 ? 18.234 -5.461 -1.769 1 83.38 150 LEU B O 1
ATOM 3109 N N . ARG B 1 151 ? 16.953 -3.678 -1.609 1 77.5 151 ARG B N 1
ATOM 3110 C CA . ARG B 1 151 ? 17.656 -3.027 -2.719 1 77.5 151 ARG B CA 1
ATOM 3111 C C . ARG B 1 151 ? 19.156 -3 -2.482 1 77.5 151 ARG B C 1
ATOM 3113 O O . ARG B 1 151 ? 19.938 -3.109 -3.428 1 77.5 151 ARG B O 1
ATOM 3120 N N . GLU B 1 152 ? 19.547 -2.844 -1.245 1 78.81 152 GLU B N 1
ATOM 3121 C CA . GLU B 1 152 ? 20.969 -2.76 -0.938 1 78.81 152 GLU B CA 1
ATOM 3122 C C . GLU B 1 152 ? 21.516 -4.105 -0.47 1 78.81 152 GLU B C 1
ATOM 3124 O O . GLU B 1 152 ? 22.688 -4.215 -0.106 1 78.81 152 GLU B O 1
ATOM 3129 N N . SER B 1 153 ? 20.734 -5.035 -0.489 1 87.38 153 SER B N 1
ATOM 3130 C CA . SER B 1 153 ? 21.156 -6.363 -0.057 1 87.38 153 SER B CA 1
ATOM 3131 C C . SER B 1 153 ? 21.969 -7.062 -1.145 1 87.38 153 SER B C 1
ATOM 3133 O O . SER B 1 153 ? 22.109 -6.543 -2.254 1 87.38 153 SER B O 1
ATOM 3135 N N . ASP B 1 154 ? 22.531 -8.125 -0.747 1 92.31 154 ASP B N 1
ATOM 3136 C CA . ASP B 1 154 ? 23.312 -8.883 -1.713 1 92.31 154 ASP B CA 1
ATOM 3137 C C . ASP B 1 154 ? 22.422 -9.633 -2.693 1 92.31 154 ASP B C 1
ATOM 3139 O O . ASP B 1 154 ? 21.219 -9.805 -2.441 1 92.31 154 ASP B O 1
ATOM 3143 N N . SER B 1 155 ? 23.016 -10.133 -3.756 1 93.25 155 SER B N 1
ATOM 3144 C CA . SER B 1 155 ? 22.281 -10.75 -4.855 1 93.25 155 SER B CA 1
ATOM 3145 C C . SER B 1 155 ? 21.578 -12.031 -4.406 1 93.25 155 SER B C 1
ATOM 3147 O O . SER B 1 155 ? 20.469 -12.32 -4.852 1 93.25 155 SER B O 1
ATOM 3149 N N . VAL B 1 156 ? 22.234 -12.781 -3.605 1 94.56 156 VAL B N 1
ATOM 3150 C CA . VAL B 1 156 ? 21.656 -14.023 -3.129 1 94.56 156 VAL B CA 1
ATOM 3151 C C . VAL B 1 156 ? 20.359 -13.734 -2.377 1 94.56 156 VAL B C 1
ATOM 3153 O O . VAL B 1 156 ? 19.328 -14.375 -2.625 1 94.56 156 VAL B O 1
ATOM 3156 N N . THR B 1 157 ? 20.406 -12.773 -1.539 1 94 157 THR B N 1
ATOM 3157 C CA . THR B 1 157 ? 19.25 -12.375 -0.756 1 94 157 THR B CA 1
ATOM 3158 C C . THR B 1 157 ? 18.125 -11.898 -1.668 1 94 157 THR B C 1
ATOM 3160 O O . THR B 1 157 ? 16.953 -12.266 -1.477 1 94 157 THR B O 1
ATOM 3163 N N . LYS B 1 158 ? 18.469 -11.148 -2.617 1 94.06 158 LYS B N 1
ATOM 3164 C CA . LYS B 1 158 ? 17.484 -10.602 -3.541 1 94.06 158 LYS B CA 1
ATOM 3165 C C . LYS B 1 158 ? 16.812 -11.703 -4.344 1 94.06 158 LYS B C 1
ATOM 3167 O O . LYS B 1 158 ? 15.586 -11.703 -4.492 1 94.06 158 LYS B O 1
ATOM 3172 N N . VAL B 1 159 ? 17.547 -12.609 -4.828 1 95.69 159 VAL B N 1
ATOM 3173 C CA . VAL B 1 159 ? 17 -13.711 -5.617 1 95.69 159 VAL B CA 1
ATOM 3174 C C . VAL B 1 159 ? 16.188 -14.633 -4.719 1 95.69 159 VAL B C 1
ATOM 3176 O O . VAL B 1 159 ? 15.086 -15.047 -5.086 1 95.69 159 VAL B O 1
ATOM 3179 N N . ALA B 1 160 ? 16.703 -14.922 -3.572 1 94.5 160 ALA B N 1
ATOM 3180 C CA . ALA B 1 160 ? 15.984 -15.766 -2.613 1 94.5 160 ALA B CA 1
ATOM 3181 C C . ALA B 1 160 ? 14.633 -15.164 -2.256 1 94.5 160 ALA B C 1
ATOM 3183 O O . ALA B 1 160 ? 13.648 -15.891 -2.084 1 94.5 160 ALA B O 1
ATOM 3184 N N . HIS B 1 161 ? 14.625 -13.922 -2.156 1 93.12 161 HIS B N 1
ATOM 3185 C CA . HIS B 1 161 ? 13.375 -13.242 -1.837 1 93.12 161 HIS B CA 1
ATOM 3186 C C . HIS B 1 161 ? 12.32 -13.484 -2.916 1 93.12 161 HIS B C 1
ATOM 3188 O O . HIS B 1 161 ? 11.148 -13.695 -2.607 1 93.12 161 HIS B O 1
ATOM 3194 N N . ILE B 1 162 ? 12.711 -13.398 -4.137 1 93.19 162 ILE B N 1
ATOM 3195 C CA . ILE B 1 162 ? 11.773 -13.633 -5.234 1 93.19 162 ILE B CA 1
ATOM 3196 C C . ILE B 1 162 ? 11.242 -15.055 -5.16 1 93.19 162 ILE B C 1
ATOM 3198 O O . ILE B 1 162 ? 10.047 -15.289 -5.367 1 93.19 162 ILE B O 1
ATOM 3202 N N . LEU B 1 163 ? 12.109 -15.992 -4.855 1 93.88 163 LEU B N 1
ATOM 3203 C CA . LEU B 1 163 ? 11.68 -17.375 -4.707 1 93.88 163 LEU B CA 1
ATOM 3204 C C . LEU B 1 163 ? 10.625 -17.5 -3.611 1 93.88 163 LEU B C 1
ATOM 3206 O O . LEU B 1 163 ? 9.617 -18.203 -3.785 1 93.88 163 LEU B O 1
ATOM 3210 N N . LEU B 1 164 ? 10.859 -16.828 -2.566 1 91.06 164 LEU B N 1
ATOM 3211 C CA . LEU B 1 164 ? 9.938 -16.875 -1.438 1 91.06 164 LEU B CA 1
ATOM 3212 C C . LEU B 1 164 ? 8.586 -16.25 -1.812 1 91.06 164 LEU B C 1
ATOM 3214 O O . LEU B 1 164 ? 7.543 -16.703 -1.346 1 91.06 164 LEU B O 1
ATOM 3218 N N . GLU B 1 165 ? 8.641 -15.227 -2.596 1 89.81 165 GLU B N 1
ATOM 3219 C CA . GLU B 1 165 ? 7.41 -14.586 -3.047 1 89.81 165 GLU B CA 1
ATOM 3220 C C . GLU B 1 165 ? 6.555 -15.555 -3.861 1 89.81 165 GLU B C 1
ATOM 3222 O O . GLU B 1 165 ? 5.324 -15.492 -3.816 1 89.81 165 GLU B O 1
ATOM 3227 N N . LEU B 1 166 ? 7.246 -16.375 -4.5 1 91.25 166 LEU B N 1
ATOM 3228 C CA . LEU B 1 166 ? 6.547 -17.328 -5.359 1 91.25 166 LEU B CA 1
ATOM 3229 C C . LEU B 1 166 ? 5.953 -18.469 -4.539 1 91.25 166 LEU B C 1
ATOM 3231 O O . LEU B 1 166 ? 5.109 -19.219 -5.031 1 91.25 166 LEU B O 1
ATOM 3235 N N . VAL B 1 167 ? 6.512 -18.656 -3.301 1 84.88 167 VAL B N 1
ATOM 3236 C CA . VAL B 1 167 ? 5.977 -19.656 -2.395 1 84.88 167 VAL B CA 1
ATOM 3237 C C . VAL B 1 167 ? 4.559 -19.281 -1.97 1 84.88 167 VAL B C 1
ATOM 3239 O O . VAL B 1 167 ? 3.705 -20.141 -1.775 1 84.88 167 VAL B O 1
ATOM 3242 N N . GLY B 1 168 ? 4.508 -17.859 -1.649 1 63.25 168 GLY B N 1
ATOM 3243 C CA . GLY B 1 168 ? 3.23 -17.359 -1.176 1 63.25 168 GLY B CA 1
ATOM 3244 C C . GLY B 1 168 ? 2.084 -18.328 -1.412 1 63.25 168 GLY B C 1
ATOM 3245 O O . GLY B 1 168 ? 2.08 -19.438 -0.874 1 63.25 168 GLY B O 1
ATOM 3246 N N . HIS B 1 169 ? 1.212 -18.047 -2.408 1 52.91 169 HIS B N 1
ATOM 3247 C CA . HIS B 1 169 ? -0.171 -18.484 -2.547 1 52.91 169 HIS B CA 1
ATOM 3248 C C . HIS B 1 169 ? -0.243 -19.984 -2.836 1 52.91 169 HIS B C 1
ATOM 3250 O O . HIS B 1 169 ? -1.327 -20.562 -2.822 1 52.91 169 HIS B O 1
ATOM 3256 N N . GLY B 1 170 ? 0.754 -20.578 -3.279 1 49.12 170 GLY B N 1
ATOM 3257 C CA . GLY B 1 170 ? 0.573 -21.922 -3.811 1 49.12 170 GLY B CA 1
ATOM 3258 C C . GLY B 1 170 ? 0.743 -23 -2.764 1 49.12 170 GLY B C 1
ATOM 3259 O O . GLY B 1 170 ? 1.804 -23.109 -2.146 1 49.12 170 GLY B O 1
ATOM 3260 N N . LYS B 1 171 ? -0.26 -23.094 -1.876 1 46.81 171 LYS B N 1
ATOM 3261 C CA . LYS B 1 171 ? -0.34 -24.188 -0.916 1 46.81 171 LYS B CA 1
ATOM 3262 C C . LYS B 1 171 ? 0.268 -25.469 -1.486 1 46.81 171 LYS B C 1
ATOM 3264 O O . LYS B 1 171 ? -0.013 -26.562 -1.003 1 46.81 171 LYS B O 1
ATOM 3269 N N . LYS B 1 172 ? 0.789 -25.672 -2.732 1 48.03 172 LYS B N 1
ATOM 3270 C CA . LYS B 1 172 ? 0.863 -27.125 -2.77 1 48.03 172 LYS B CA 1
ATOM 3271 C C . LYS B 1 172 ? 1.882 -27.656 -1.762 1 48.03 172 LYS B C 1
ATOM 3273 O O . LYS B 1 172 ? 3.09 -27.484 -1.95 1 48.03 172 LYS B O 1
ATOM 3278 N N . THR B 1 173 ? 1.579 -27.297 -0.372 1 46.62 173 THR B N 1
ATOM 3279 C CA . THR B 1 173 ? 2.338 -28.047 0.616 1 46.62 173 THR B CA 1
ATOM 3280 C C . THR B 1 173 ? 2.463 -29.516 0.198 1 46.62 173 THR B C 1
ATOM 3282 O O . THR B 1 173 ? 1.457 -30.219 0.069 1 46.62 173 THR B O 1
ATOM 3285 N N . ILE B 1 174 ? 3.34 -29.844 -0.596 1 45.88 174 ILE B N 1
ATOM 3286 C CA . ILE B 1 174 ? 3.486 -31.297 -0.675 1 45.88 174 ILE B CA 1
ATOM 3287 C C . ILE B 1 174 ? 3.715 -31.875 0.722 1 45.88 174 ILE B C 1
ATOM 3289 O O . ILE B 1 174 ? 3.975 -31.125 1.67 1 45.88 174 ILE B O 1
ATOM 3293 N N . SER B 1 175 ? 4.617 -33.031 0.857 1 43 175 SER B N 1
ATOM 3294 C CA . SER B 1 175 ? 4.789 -34.094 1.847 1 43 175 SER B CA 1
ATOM 3295 C C . SER B 1 175 ? 5.238 -33.531 3.189 1 43 175 SER B C 1
ATOM 3297 O O . SER B 1 175 ? 5.75 -32.406 3.258 1 43 175 SER B O 1
ATOM 3299 N N . THR B 1 176 ? 5.238 -34.375 4.402 1 46.97 176 THR B N 1
ATOM 3300 C CA . THR B 1 176 ? 5.332 -34.5 5.852 1 46.97 176 THR B CA 1
ATOM 3301 C C . THR B 1 176 ? 6.527 -33.688 6.383 1 46.97 176 THR B C 1
ATOM 3303 O O . THR B 1 176 ? 6.406 -32.969 7.371 1 46.97 176 THR B O 1
ATOM 3306 N N . LYS B 1 177 ? 7.859 -34.188 6.391 1 49.97 177 LYS B N 1
ATOM 3307 C CA . LYS B 1 177 ? 8.93 -33.812 7.312 1 49.97 177 LYS B CA 1
ATOM 3308 C C . LYS B 1 177 ? 9.453 -32.406 7.035 1 49.97 177 LYS B C 1
ATOM 3310 O O . LYS B 1 177 ? 9.625 -31.609 7.957 1 49.97 177 LYS B O 1
ATOM 3315 N N . LYS B 1 178 ? 10.344 -32.156 6.016 1 54.84 178 LYS B N 1
ATOM 3316 C CA . LYS B 1 178 ? 11.047 -30.906 5.703 1 54.84 178 LYS B CA 1
ATOM 3317 C C . LYS B 1 178 ? 10.219 -30.031 4.762 1 54.84 178 LYS B C 1
ATOM 3319 O O . LYS B 1 178 ? 9.727 -30.5 3.736 1 54.84 178 LYS B O 1
ATOM 3324 N N . HIS B 1 179 ? 9.344 -29.031 5.098 1 63.34 179 HIS B N 1
ATOM 3325 C CA . HIS B 1 179 ? 8.391 -28.156 4.438 1 63.34 179 HIS B CA 1
ATOM 3326 C C . HIS B 1 179 ? 8.844 -27.812 3.018 1 63.34 179 HIS B C 1
ATOM 3328 O O . HIS B 1 179 ? 9.531 -26.812 2.801 1 63.34 179 HIS B O 1
ATOM 3334 N N . ARG B 1 180 ? 8.852 -28.75 2.139 1 77.44 180 ARG B N 1
ATOM 3335 C CA . ARG B 1 180 ? 9.172 -28.594 0.725 1 77.44 180 ARG B CA 1
ATOM 3336 C C . ARG B 1 180 ? 8.023 -27.953 -0.033 1 77.44 180 ARG B C 1
ATOM 3338 O O . ARG B 1 180 ? 6.852 -28.234 0.246 1 77.44 180 ARG B O 1
ATOM 3345 N N . VAL B 1 181 ? 8.375 -26.969 -0.875 1 86.62 181 VAL B N 1
ATOM 3346 C CA . VAL B 1 181 ? 7.363 -26.25 -1.627 1 86.62 181 VAL B CA 1
ATOM 3347 C C . VAL B 1 181 ? 7.766 -26.156 -3.098 1 86.62 181 VAL B C 1
ATOM 3349 O O . VAL B 1 181 ? 8.938 -25.953 -3.414 1 86.62 181 VAL B O 1
ATOM 3352 N N . LEU B 1 182 ? 6.812 -26.406 -3.928 1 88.5 182 LEU B N 1
ATOM 3353 C CA . LEU B 1 182 ? 7.047 -26.281 -5.363 1 88.5 182 LEU B CA 1
ATOM 3354 C C . LEU B 1 182 ? 6.652 -24.906 -5.867 1 88.5 182 LEU B C 1
ATOM 3356 O O . LEU B 1 182 ? 5.566 -24.406 -5.559 1 88.5 182 LEU B O 1
ATOM 3360 N N . ILE B 1 183 ? 7.59 -24.312 -6.605 1 91.81 183 ILE B N 1
ATOM 3361 C CA . I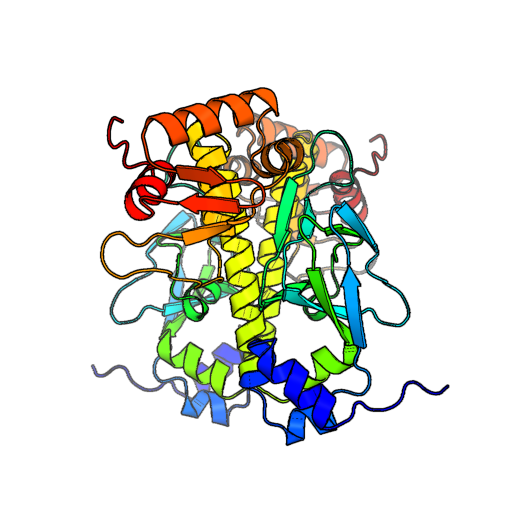LE B 1 183 ? 7.305 -23 -7.199 1 91.81 183 ILE B CA 1
ATOM 3362 C C . ILE B 1 183 ? 7.652 -23.031 -8.688 1 91.81 183 ILE B C 1
ATOM 3364 O O . ILE B 1 183 ? 8.383 -23.906 -9.141 1 91.81 183 ILE B O 1
ATOM 3368 N N . PRO B 1 184 ? 7.078 -22.188 -9.414 1 91.62 184 PRO B N 1
ATOM 3369 C CA . PRO B 1 184 ? 7.426 -22.156 -10.836 1 91.62 184 PRO B CA 1
ATOM 3370 C C . PRO B 1 184 ? 8.883 -21.75 -11.078 1 91.62 184 PRO B C 1
ATOM 3372 O O . PRO B 1 184 ? 9.422 -20.906 -10.352 1 91.62 184 PRO B O 1
ATOM 3375 N N . ASN B 1 185 ? 9.445 -22.375 -11.984 1 93.94 185 ASN B N 1
ATOM 3376 C CA . ASN B 1 185 ? 10.781 -22.016 -12.461 1 93.94 185 ASN B CA 1
ATOM 3377 C C . ASN B 1 185 ? 10.719 -20.938 -13.531 1 93.94 185 ASN B C 1
ATOM 3379 O O . ASN B 1 185 ? 10.617 -21.25 -14.727 1 93.94 185 ASN B O 1
ATOM 3383 N N . LEU B 1 186 ? 10.875 -19.75 -13.141 1 94.12 186 LEU B N 1
ATOM 3384 C CA . LEU B 1 186 ? 10.734 -18.625 -14.07 1 94.12 186 LEU B CA 1
ATOM 3385 C C . LEU B 1 186 ? 11.969 -18.5 -14.953 1 94.12 186 LEU B C 1
ATOM 3387 O O . LEU B 1 186 ? 13.078 -18.844 -14.531 1 94.12 186 LEU B O 1
ATOM 3391 N N . PRO B 1 187 ? 11.719 -17.953 -16.172 1 92.56 187 PRO B N 1
ATOM 3392 C CA . PRO B 1 187 ? 12.914 -17.594 -16.953 1 92.56 187 PRO B CA 1
ATOM 3393 C C . PRO B 1 187 ? 13.844 -16.641 -16.188 1 92.56 187 PRO B C 1
ATOM 3395 O O . PRO B 1 187 ? 13.367 -15.742 -15.492 1 92.56 187 PRO B O 1
ATOM 3398 N N . HIS B 1 188 ? 15.094 -16.891 -16.281 1 95 188 HIS B N 1
ATOM 3399 C CA . HIS B 1 188 ? 16.078 -16.125 -15.531 1 95 188 HIS B CA 1
ATOM 3400 C C . HIS B 1 188 ? 15.938 -14.633 -15.82 1 95 188 HIS B C 1
ATOM 3402 O O . HIS B 1 188 ? 16.172 -13.805 -14.938 1 95 188 HIS B O 1
ATOM 3408 N N . ARG B 1 189 ? 15.562 -14.305 -17.031 1 93.19 189 ARG B N 1
ATOM 3409 C CA . ARG B 1 189 ? 15.375 -12.898 -17.391 1 93.19 189 ARG B CA 1
ATOM 3410 C C . ARG B 1 189 ? 14.305 -12.25 -16.516 1 93.19 189 ARG B C 1
ATOM 3412 O O . ARG B 1 189 ? 14.461 -11.102 -16.094 1 93.19 189 ARG B O 1
ATOM 3419 N N . GLU B 1 190 ? 13.242 -13.016 -16.297 1 93.19 190 GLU B N 1
ATOM 3420 C CA . GLU B 1 190 ? 12.148 -12.492 -15.484 1 93.19 190 GLU B CA 1
ATOM 3421 C C . GLU B 1 190 ? 12.57 -12.359 -14.023 1 93.19 190 GLU B C 1
ATOM 3423 O O . GLU B 1 190 ? 12.281 -11.352 -13.375 1 93.19 190 GLU B O 1
ATOM 3428 N N . THR B 1 191 ? 13.234 -13.336 -13.523 1 94 191 THR B N 1
ATOM 3429 C CA . THR B 1 191 ? 13.734 -13.281 -12.156 1 94 191 THR B CA 1
ATOM 3430 C C . THR B 1 191 ? 14.711 -12.125 -11.977 1 94 191 THR B C 1
ATOM 3432 O O . THR B 1 191 ? 14.711 -11.461 -10.938 1 94 191 THR B O 1
ATOM 3435 N N . ALA B 1 192 ? 15.531 -11.898 -13 1 93.88 192 ALA B N 1
ATOM 3436 C CA . ALA B 1 192 ? 16.469 -10.789 -12.984 1 93.88 192 ALA B CA 1
ATOM 3437 C C . ALA B 1 192 ? 15.742 -9.453 -12.867 1 93.88 192 ALA B C 1
ATOM 3439 O O . ALA B 1 192 ? 16.094 -8.617 -12.031 1 93.88 192 ALA B O 1
ATOM 3440 N N . MET B 1 193 ? 14.734 -9.297 -13.602 1 88.69 193 MET B N 1
ATOM 3441 C CA . MET B 1 193 ? 13.945 -8.07 -13.602 1 88.69 193 MET B CA 1
ATOM 3442 C C . MET B 1 193 ? 13.273 -7.867 -12.242 1 88.69 193 MET B C 1
ATOM 3444 O O . MET B 1 193 ? 13.273 -6.754 -11.711 1 88.69 193 MET B O 1
ATOM 3448 N N . LEU B 1 194 ? 12.781 -8.914 -11.695 1 90.06 194 LEU B N 1
ATOM 3449 C CA . LEU B 1 194 ? 12.047 -8.844 -10.438 1 90.06 194 LEU B CA 1
ATOM 3450 C C . LEU B 1 194 ? 12.992 -8.578 -9.266 1 90.06 194 LEU B C 1
ATOM 3452 O O . LEU B 1 194 ? 12.617 -7.914 -8.297 1 90.06 194 LEU B O 1
ATOM 3456 N N . SER B 1 195 ? 14.133 -9.094 -9.32 1 91.38 195 SER B N 1
ATOM 3457 C CA . SER B 1 195 ? 15.055 -9.016 -8.195 1 91.38 195 SER B CA 1
ATOM 3458 C C . SER B 1 195 ? 16 -7.824 -8.336 1 91.38 195 SER B C 1
ATOM 3460 O O . SER B 1 195 ? 16.703 -7.461 -7.387 1 91.38 195 SER B O 1
ATOM 3462 N N . GLY B 1 196 ? 16.047 -7.238 -9.477 1 88.44 196 GLY B N 1
ATOM 3463 C CA . GLY B 1 196 ? 16.906 -6.09 -9.711 1 88.44 196 GLY B CA 1
ATOM 3464 C C . GLY B 1 196 ? 18.375 -6.465 -9.891 1 88.44 196 GLY B C 1
ATOM 3465 O O . GLY B 1 196 ? 19.266 -5.711 -9.5 1 88.44 196 GLY B O 1
ATOM 3466 N N . VAL B 1 197 ? 18.656 -7.633 -10.266 1 92.69 197 VAL B N 1
ATOM 3467 C CA . VAL B 1 197 ? 20.016 -8.078 -10.555 1 92.69 197 VAL B CA 1
ATOM 3468 C C . VAL B 1 197 ? 20.125 -8.516 -12.016 1 92.69 197 VAL B C 1
ATOM 3470 O O . VAL B 1 197 ? 19.141 -8.414 -12.766 1 92.69 197 VAL B O 1
ATOM 3473 N N . THR B 1 198 ? 21.328 -8.82 -12.461 1 94.25 198 THR B N 1
ATOM 3474 C CA . THR B 1 198 ? 21.5 -9.234 -13.844 1 94.25 198 THR B CA 1
ATOM 3475 C C . THR B 1 198 ? 21.125 -10.703 -14.023 1 94.25 198 THR B C 1
ATOM 3477 O O . THR B 1 198 ? 21.078 -11.461 -13.055 1 94.25 198 THR B O 1
ATOM 3480 N N . ARG B 1 199 ? 20.844 -11.109 -15.305 1 95.5 199 ARG B N 1
ATOM 3481 C CA . ARG B 1 199 ? 20.516 -12.492 -15.641 1 95.5 199 ARG B CA 1
ATOM 3482 C C . ARG B 1 199 ? 21.641 -13.438 -15.234 1 95.5 199 ARG B C 1
ATOM 3484 O O . ARG B 1 199 ? 21.391 -14.531 -14.734 1 95.5 199 ARG B O 1
ATOM 3491 N N . GLU B 1 200 ? 22.781 -12.984 -15.484 1 97.06 200 GLU B N 1
ATOM 3492 C CA . GLU B 1 200 ? 23.953 -13.781 -15.133 1 97.06 200 GLU B CA 1
ATOM 3493 C C . GLU B 1 200 ? 24.016 -14.031 -13.633 1 97.06 200 GLU B C 1
ATOM 3495 O O . GLU B 1 200 ? 24.312 -15.141 -13.195 1 97.06 200 GLU B O 1
ATOM 3500 N N . THR B 1 201 ? 23.781 -13.07 -12.898 1 96.5 201 THR B N 1
ATOM 3501 C CA . THR B 1 201 ? 23.812 -13.172 -11.438 1 96.5 201 THR B CA 1
ATOM 3502 C C . THR B 1 201 ? 22.734 -14.141 -10.953 1 96.5 201 THR B C 1
ATOM 3504 O O . THR B 1 201 ? 22.969 -14.914 -10.023 1 96.5 201 THR B O 1
ATOM 3507 N N . VAL B 1 202 ? 21.625 -14.102 -11.602 1 97.38 202 VAL B N 1
ATOM 3508 C CA . VAL B 1 202 ? 20.547 -15.016 -11.25 1 97.38 202 VAL B CA 1
ATOM 3509 C C . VAL B 1 202 ? 21 -16.453 -11.469 1 97.38 202 VAL B C 1
ATOM 3511 O O . VAL B 1 202 ? 20.828 -17.312 -10.602 1 97.38 202 VAL B O 1
ATOM 3514 N N . THR B 1 203 ? 21.562 -16.688 -12.594 1 97.19 203 THR B N 1
ATOM 3515 C CA . THR B 1 203 ? 22.031 -18.031 -12.938 1 97.19 203 THR B CA 1
ATOM 3516 C C . THR B 1 203 ? 23.031 -18.531 -11.906 1 97.19 203 THR B C 1
ATOM 3518 O O . THR B 1 203 ? 22.922 -19.656 -11.414 1 97.19 203 THR B O 1
ATOM 3521 N N . ARG B 1 204 ? 23.906 -17.625 -11.562 1 97.56 204 ARG B N 1
ATOM 3522 C CA . ARG B 1 204 ? 24.938 -17.984 -10.594 1 97.56 204 ARG B CA 1
ATOM 3523 C C . ARG B 1 204 ? 24.328 -18.234 -9.219 1 97.56 204 ARG B C 1
ATOM 3525 O O . ARG B 1 204 ? 24.719 -19.172 -8.523 1 97.56 204 ARG B O 1
ATOM 3532 N N . THR B 1 205 ? 23.531 -17.406 -8.852 1 97.5 205 THR B N 1
ATOM 3533 C CA . THR B 1 205 ? 22.906 -17.469 -7.531 1 97.5 205 THR B CA 1
ATOM 3534 C C . THR B 1 205 ? 22.062 -18.734 -7.395 1 97.5 205 THR B C 1
ATOM 3536 O O . THR B 1 205 ? 22.125 -19.422 -6.379 1 97.5 205 THR B O 1
ATOM 3539 N N . LEU B 1 206 ? 21.297 -19.047 -8.422 1 97.25 206 LEU B N 1
ATOM 3540 C CA . LEU B 1 206 ? 20.5 -20.266 -8.398 1 97.25 206 LEU B CA 1
ATOM 3541 C C . LEU B 1 206 ? 21.391 -21.5 -8.336 1 97.25 206 LEU B C 1
ATOM 3543 O O . LEU B 1 206 ? 21.047 -22.469 -7.652 1 97.25 206 LEU B O 1
ATOM 3547 N N . GLY B 1 207 ? 22.422 -21.406 -9.07 1 97.06 207 GLY B N 1
ATOM 3548 C CA . GLY B 1 207 ? 23.391 -22.484 -8.984 1 97.06 207 GLY B CA 1
ATOM 3549 C C . GLY B 1 207 ? 23.938 -22.688 -7.586 1 97.06 207 GLY B C 1
ATOM 3550 O O . GLY B 1 207 ? 24.047 -23.812 -7.109 1 97.06 207 GLY B O 1
ATOM 3551 N N . LYS B 1 208 ? 24.266 -21.625 -6.969 1 96.62 208 LYS B N 1
ATOM 3552 C CA . LYS B 1 208 ? 24.781 -21.641 -5.605 1 96.62 208 LYS B CA 1
ATOM 3553 C C . LYS B 1 208 ? 23.766 -22.219 -4.633 1 96.62 208 LYS B C 1
ATOM 3555 O O . LYS B 1 208 ? 24.094 -23.047 -3.779 1 96.62 208 LYS B O 1
ATOM 3560 N N . LEU B 1 209 ? 22.594 -21.781 -4.738 1 96.25 209 LEU B N 1
ATOM 3561 C CA . LEU B 1 209 ? 21.516 -22.25 -3.857 1 96.25 209 LEU B CA 1
ATOM 3562 C C . LEU B 1 209 ? 21.281 -23.734 -4.039 1 96.25 209 LEU B C 1
ATOM 3564 O O . LEU B 1 209 ? 21 -24.453 -3.07 1 96.25 209 LEU B O 1
ATOM 3568 N N . GLU B 1 210 ? 21.359 -24.141 -5.246 1 96.06 210 GLU B N 1
ATOM 3569 C CA . GLU B 1 210 ? 21.188 -25.547 -5.547 1 96.06 210 GLU B CA 1
ATOM 3570 C C . GLU B 1 210 ? 22.328 -26.391 -4.98 1 96.06 210 GLU B C 1
ATOM 3572 O O . GLU B 1 210 ? 22.109 -27.438 -4.391 1 96.06 210 GLU B O 1
ATOM 3577 N N . LYS B 1 211 ? 23.5 -25.953 -5.129 1 95.69 211 LYS B N 1
ATOM 3578 C CA . LYS B 1 211 ? 24.688 -26.641 -4.609 1 95.69 211 LYS B CA 1
ATOM 3579 C C . LYS B 1 211 ? 24.625 -26.766 -3.088 1 95.69 211 LYS B C 1
ATOM 3581 O O . LYS B 1 211 ? 25.062 -27.766 -2.521 1 95.69 211 LYS B O 1
ATOM 3586 N N . LYS B 1 212 ? 24.062 -25.797 -2.486 1 94.44 212 LYS B N 1
ATOM 3587 C CA . LYS B 1 212 ? 23.953 -25.766 -1.03 1 94.44 212 LYS B CA 1
ATOM 3588 C C . LYS B 1 212 ? 22.766 -26.609 -0.559 1 94.44 212 LYS B C 1
ATOM 3590 O O . LYS B 1 212 ? 22.516 -26.719 0.644 1 94.44 212 LYS B O 1
ATOM 3595 N N . GLY B 1 213 ? 22.016 -27.094 -1.535 1 92.69 213 GLY B N 1
ATOM 3596 C CA . GLY B 1 213 ? 20.906 -27.984 -1.21 1 92.69 213 GLY B CA 1
ATOM 3597 C C . GLY B 1 213 ? 19.656 -27.234 -0.759 1 92.69 213 GLY B C 1
ATOM 3598 O O . GLY B 1 213 ? 18.828 -27.797 -0.037 1 92.69 213 GLY B O 1
ATOM 3599 N N . LEU B 1 214 ? 19.531 -26.031 -1.058 1 93.94 214 LEU B N 1
ATOM 3600 C CA . LEU B 1 214 ? 18.375 -25.25 -0.633 1 93.94 214 LEU B CA 1
ATOM 3601 C C . LEU B 1 214 ? 17.234 -25.375 -1.639 1 93.94 214 LEU B C 1
ATOM 3603 O O . LEU B 1 214 ? 16.062 -25.281 -1.27 1 93.94 214 LEU B O 1
ATOM 3607 N N . ILE B 1 215 ? 17.656 -25.562 -2.877 1 95.81 215 ILE B N 1
ATOM 3608 C CA . ILE B 1 215 ? 16.641 -25.703 -3.916 1 95.81 215 ILE B CA 1
ATOM 3609 C C . ILE B 1 215 ? 17.031 -26.797 -4.891 1 95.81 215 ILE B C 1
ATOM 3611 O O . ILE B 1 215 ? 18.188 -27.219 -4.918 1 95.81 215 ILE B O 1
ATOM 3615 N N . LEU B 1 216 ? 16.062 -27.328 -5.605 1 95.19 216 LEU B N 1
ATOM 3616 C CA . LEU B 1 216 ? 16.25 -28.266 -6.699 1 95.19 216 LEU B CA 1
ATOM 3617 C C . LEU B 1 216 ? 15.461 -27.828 -7.93 1 95.19 216 LEU B C 1
ATOM 3619 O O . LEU B 1 216 ? 14.234 -27.734 -7.879 1 95.19 216 LEU B O 1
ATOM 3623 N N . ARG B 1 217 ? 16.156 -27.516 -8.984 1 93.88 217 ARG B N 1
ATOM 3624 C CA . ARG B 1 217 ? 15.492 -27.078 -10.203 1 93.88 217 ARG B CA 1
ATOM 3625 C C . ARG B 1 217 ? 15.148 -28.266 -11.094 1 93.88 217 ARG B C 1
ATOM 3627 O O . ARG B 1 217 ? 16 -29.109 -11.391 1 93.88 217 ARG B O 1
ATOM 3634 N N . GLN B 1 218 ? 13.898 -28.328 -11.391 1 90.12 218 GLN B N 1
ATOM 3635 C CA . GLN B 1 218 ? 13.391 -29.422 -12.219 1 90.12 218 GLN B CA 1
ATOM 3636 C C . GLN B 1 218 ? 12.508 -28.906 -13.344 1 90.12 218 GLN B C 1
ATOM 3638 O O . GLN B 1 218 ? 11.281 -28.875 -13.219 1 90.12 218 GLN B O 1
ATOM 3643 N N . GLY B 1 219 ? 13.109 -28.562 -14.422 1 89.31 219 GLY B N 1
ATOM 3644 C CA . GLY B 1 219 ? 12.336 -28.109 -15.57 1 89.31 219 GLY B CA 1
ATOM 3645 C C . GLY B 1 219 ? 11.562 -26.844 -15.305 1 89.31 219 GLY B C 1
ATOM 3646 O O . GLY B 1 219 ? 12.156 -25.797 -15.008 1 89.31 219 GLY B O 1
ATOM 3647 N N . ALA B 1 220 ? 10.227 -27.109 -15.195 1 88.88 220 ALA B N 1
ATOM 3648 C CA . ALA B 1 220 ? 9.352 -25.938 -15.109 1 88.88 220 ALA B CA 1
ATOM 3649 C C . ALA B 1 220 ? 9.086 -25.562 -13.648 1 88.88 220 ALA B C 1
ATOM 3651 O O . ALA B 1 220 ? 8.391 -24.578 -13.375 1 88.88 220 ALA B O 1
ATOM 3652 N N . THR B 1 221 ? 9.773 -26.281 -12.766 1 92.44 221 THR B N 1
ATOM 3653 C CA . THR B 1 221 ? 9.523 -26 -11.352 1 92.44 221 THR B CA 1
ATOM 3654 C C . THR B 1 221 ? 10.828 -25.984 -10.562 1 92.44 221 THR B C 1
ATOM 3656 O O . THR B 1 221 ? 11.844 -26.516 -11.023 1 92.44 221 THR B O 1
ATOM 3659 N N . ILE B 1 222 ? 10.758 -25.25 -9.516 1 94.31 222 ILE B N 1
ATOM 3660 C CA . ILE B 1 222 ? 11.805 -25.266 -8.5 1 94.31 222 ILE B CA 1
ATOM 3661 C C . ILE B 1 222 ? 11.25 -25.812 -7.191 1 94.31 222 ILE B C 1
ATOM 3663 O O . ILE B 1 222 ? 10.188 -25.391 -6.73 1 94.31 222 ILE B O 1
ATOM 3667 N N . GLU B 1 223 ? 11.891 -26.75 -6.723 1 93.31 223 GLU B N 1
ATOM 3668 C CA . GLU B 1 223 ? 11.531 -27.281 -5.41 1 93.31 223 GLU B CA 1
ATOM 3669 C C . GLU B 1 223 ? 12.383 -26.656 -4.312 1 93.31 223 GLU B C 1
ATOM 3671 O O . GLU B 1 223 ? 13.609 -26.734 -4.348 1 93.31 223 GLU B O 1
ATOM 3676 N N . ILE B 1 224 ? 11.75 -26.016 -3.426 1 94.12 224 ILE B N 1
ATOM 3677 C CA . ILE B 1 224 ? 12.445 -25.484 -2.256 1 94.12 224 ILE B CA 1
ATOM 3678 C C . ILE B 1 224 ? 12.586 -26.594 -1.202 1 94.12 224 ILE B C 1
ATOM 3680 O O . ILE B 1 224 ? 11.578 -27.078 -0.67 1 94.12 224 ILE B O 1
ATOM 3684 N N . LEU B 1 225 ? 13.758 -26.891 -0.886 1 92.56 225 LEU B N 1
ATOM 3685 C CA . LEU B 1 225 ? 14.023 -28.047 -0.038 1 92.56 225 LEU B CA 1
ATOM 3686 C C . LEU B 1 225 ? 14.039 -27.656 1.435 1 92.56 225 LEU B C 1
ATOM 3688 O O . LEU B 1 225 ? 13.781 -28.484 2.309 1 92.56 225 LEU B O 1
ATOM 3692 N N . ASN B 1 226 ? 14.391 -26.5 1.711 1 89.94 226 ASN B N 1
ATOM 3693 C CA . ASN B 1 226 ? 14.422 -25.969 3.07 1 89.94 226 ASN B CA 1
ATOM 3694 C C . ASN B 1 226 ? 13.898 -24.531 3.129 1 89.94 226 ASN B C 1
ATOM 3696 O O . ASN B 1 226 ? 14.68 -23.594 3.025 1 89.94 226 ASN B O 1
ATOM 3700 N N . LEU B 1 227 ? 12.664 -24.422 3.361 1 89.25 227 LEU B N 1
ATOM 3701 C CA . LEU B 1 227 ? 11.992 -23.125 3.344 1 89.25 227 LEU B CA 1
ATOM 3702 C C . LEU B 1 227 ? 12.5 -22.234 4.469 1 89.25 227 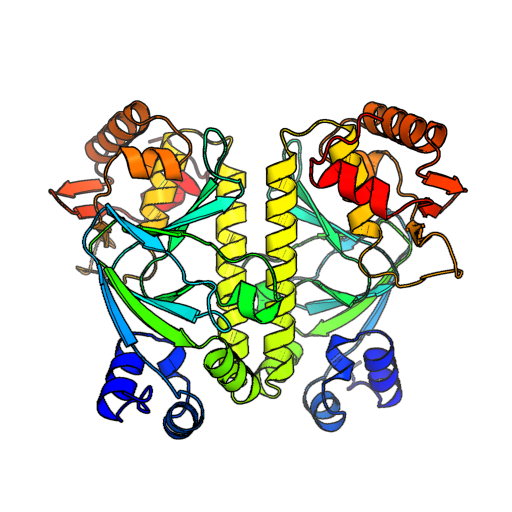LEU B C 1
ATOM 3704 O O . LEU B 1 227 ? 12.711 -21.047 4.27 1 89.25 227 LEU B O 1
ATOM 3708 N N . ASP B 1 228 ? 12.711 -22.812 5.59 1 87.38 228 ASP B N 1
ATOM 3709 C CA . ASP B 1 228 ? 13.156 -22.062 6.754 1 87.38 228 ASP B CA 1
ATOM 3710 C C . ASP B 1 228 ? 14.523 -21.422 6.512 1 87.38 228 ASP B C 1
ATOM 3712 O O . ASP B 1 228 ? 14.734 -20.25 6.832 1 87.38 228 ASP B O 1
ATOM 3716 N N . LEU B 1 229 ? 15.383 -22.188 6.016 1 88.44 229 LEU B N 1
ATOM 3717 C CA . LEU B 1 229 ? 16.719 -21.672 5.75 1 88.44 229 LEU B CA 1
ATOM 3718 C C . LEU B 1 229 ? 16.688 -20.578 4.695 1 88.44 229 LEU B C 1
ATOM 3720 O O . LEU B 1 229 ? 17.438 -19.609 4.781 1 88.44 229 LEU B O 1
ATOM 3724 N N . LEU B 1 230 ? 15.891 -20.75 3.684 1 90.94 230 LEU B N 1
ATOM 3725 C CA . LEU B 1 230 ? 15.758 -19.734 2.652 1 90.94 230 LEU B CA 1
ATOM 3726 C C . LEU B 1 230 ? 15.219 -18.422 3.242 1 90.94 230 LEU B C 1
ATOM 3728 O O . LEU B 1 230 ? 15.688 -17.344 2.893 1 90.94 230 LEU B O 1
ATOM 3732 N N . GLN B 1 231 ? 14.234 -18.531 4.133 1 89.06 231 GLN B N 1
ATOM 3733 C CA . GLN B 1 231 ? 13.664 -17.359 4.801 1 89.06 231 GLN B CA 1
ATOM 3734 C C . GLN B 1 231 ? 14.711 -16.656 5.66 1 89.06 231 GLN B C 1
ATOM 3736 O O . GLN B 1 231 ? 14.734 -15.422 5.727 1 89.06 231 GLN B O 1
ATOM 3741 N N . GLN B 1 232 ? 15.516 -17.375 6.277 1 88.56 232 GLN B N 1
ATOM 3742 C CA . GLN B 1 232 ? 16.578 -16.812 7.105 1 88.56 232 GLN B CA 1
ATOM 3743 C C . GLN B 1 232 ? 17.562 -16.016 6.27 1 88.56 232 GLN B C 1
ATOM 3745 O O . GLN B 1 232 ? 18.094 -14.992 6.719 1 88.56 232 GLN B O 1
ATOM 3750 N N . LEU B 1 233 ? 17.812 -16.547 5.098 1 87.06 233 LEU B N 1
ATOM 3751 C CA . LEU B 1 233 ? 18.719 -15.844 4.188 1 87.06 233 LEU B CA 1
ATOM 3752 C C . LEU B 1 233 ? 18.203 -14.445 3.869 1 87.06 233 LEU B C 1
ATOM 3754 O O . LEU B 1 233 ? 18.984 -13.508 3.709 1 87.06 233 LEU B O 1
ATOM 3758 N N . VAL B 1 234 ? 16.953 -14.297 3.771 1 87.62 234 VAL B N 1
ATOM 3759 C CA . VAL B 1 234 ? 16.344 -13.031 3.383 1 87.62 234 VAL B CA 1
ATOM 3760 C C . VAL B 1 234 ? 16.156 -12.141 4.613 1 87.62 234 VAL B C 1
ATOM 3762 O O . VAL B 1 234 ? 16.312 -10.922 4.531 1 87.62 234 VAL B O 1
ATOM 3765 N N . SER B 1 235 ? 15.773 -12.641 5.781 1 77.12 235 SER B N 1
ATOM 3766 C CA . SER B 1 235 ? 15.531 -11.875 6.996 1 77.12 235 SER B CA 1
ATOM 3767 C C . SER B 1 235 ? 16.844 -11.422 7.637 1 77.12 235 SER B C 1
ATOM 3769 O O . SER B 1 235 ? 16.844 -10.562 8.523 1 77.12 235 SER B O 1
ATOM 3771 N N . GLY B 1 236 ? 18.078 -11.562 6.957 1 65.88 236 GLY B N 1
ATOM 3772 C CA . GLY B 1 236 ? 19.359 -11.109 7.496 1 65.88 236 GLY B CA 1
ATOM 3773 C C . GLY B 1 236 ? 19.906 -12.023 8.578 1 65.88 236 GLY B C 1
ATOM 3774 O O . GLY B 1 236 ? 20.844 -11.656 9.281 1 65.88 236 GLY B O 1
ATOM 3775 N N . ASN B 1 237 ? 19.203 -12.969 9.109 1 46.97 237 ASN B N 1
ATOM 3776 C CA . ASN B 1 237 ? 20 -13.758 10.047 1 46.97 237 ASN B CA 1
ATOM 3777 C C . ASN B 1 237 ? 21.062 -14.578 9.328 1 46.97 237 ASN B C 1
ATOM 3779 O O . ASN B 1 237 ? 20.734 -15.516 8.594 1 46.97 237 ASN B O 1
ATOM 3783 N N . PRO B 1 238 ? 22.188 -13.922 8.938 1 39.94 238 PRO B N 1
ATOM 3784 C CA . PRO B 1 238 ? 23.297 -14.594 8.25 1 39.94 238 PRO B CA 1
ATOM 3785 C C . PRO B 1 238 ? 23.547 -16.016 8.773 1 39.94 238 PRO B C 1
ATOM 3787 O O . PRO B 1 238 ? 23.891 -16.188 9.945 1 39.94 238 PRO B O 1
ATOM 3790 N N . THR B 1 239 ? 22.75 -16.875 8.75 1 33.78 239 THR B N 1
ATOM 3791 C CA . THR B 1 239 ? 23.516 -18.078 8.992 1 33.78 239 THR B CA 1
ATOM 3792 C C . THR B 1 239 ? 24.594 -18.25 7.93 1 33.78 239 THR B C 1
ATOM 3794 O O . THR B 1 239 ? 24.328 -18.109 6.734 1 33.78 239 THR B O 1
ATOM 3797 N N . SER B 1 240 ? 25.891 -17.922 8.227 1 34.34 240 SER B N 1
ATOM 3798 C CA . SER B 1 240 ? 27.109 -18.328 7.523 1 34.34 240 SER B CA 1
ATOM 3799 C C . SER B 1 240 ? 26.859 -19.562 6.66 1 34.34 240 SER B C 1
ATOM 3801 O O . SER B 1 240 ? 26.609 -20.656 7.184 1 34.34 240 SER B O 1
ATOM 3803 N N . ILE B 1 241 ? 26.125 -19.469 5.668 1 31.81 241 ILE B N 1
ATOM 3804 C CA . ILE B 1 241 ? 26.297 -20.641 4.82 1 31.81 241 ILE B CA 1
ATOM 3805 C C . ILE B 1 241 ? 27.594 -20.5 4.012 1 31.81 241 ILE B C 1
ATOM 3807 O O . ILE B 1 241 ? 27.875 -19.422 3.469 1 31.81 241 ILE B O 1
#

InterPro domains:
  IPR000595 Cyclic nucleotide-binding domain [PF00027] (39-126)
  IPR000595 Cyclic nucleotide-binding domain [PS50042] (20-123)
  IPR000595 Cyclic nucleotide-binding domain [SM00100] (20-138)
  IPR000595 Cyclic nucleotide-binding domain [cd00038] (20-134)
  IPR012318 Crp-type HTH domain [PF13545] (158-233)
  IPR012318 Crp-type HTH domain [PS51063] (153-228)
  IPR012318 Crp-type HTH domain [SM00419] (177-226)
  IPR014710 RmlC-like jelly roll fold [G3DSA:2.60.120.10] (6-149)
  IPR018490 Cyclic nucleotide-binding domain superfamily [SSF51206] (16-148)
  IPR036388 Winged helix-like DNA-binding domain superfamily [G3DSA:1.10.10.10] (155-236)
  IPR036390 Winged helix DNA-binding domain superfamily [SSF46785] (156-235)
  IPR050397 Global Transcriptional Regulators in Environmental Response [PTHR24567] (4-236)

Secondary structure (DSSP, 8-state):
---PPPPHHHHHHHHHH-HHHHTS-HHHHHHH----EEEEE-TT-EEE----TT-EEEEEEES-EEEEEESSSSSS-EEEEE-TT-EESHHHHHHT-----EEEESS-EEEEEEEHHHHHHHHHH-HHHHHHHHHHHHHHHHHHHHHHHGGGS-HHHHHHHHHHHHHTT---B-STTTT-EEEE---HHHHHHHHTS-HHHHHHHHHHHHHTTSEEEETTEEEES-HHHHHHHHHT-----/---PPPPHHHHHHHHHH-HHHHTS-HHHHHHH----EEEEE-TT-EEE----TT-EEEEEEES-EEEEEESSSSTT-EEEEE-TT-EESHHHHHHT-----EEEESS-EEEEEEEHHHHHHHHHH-HHHHHHHHHHHHHHHHHHHHHHHGGGS-HHHHHHHHHHHHHTT---B-STTTT-EEEE---HHHHHHHHTS-HHHHHHHHHHHHHTTSEEEETTEEEES-HHHHHHHHHT-----